Protein AF-0000000077777102 (afdb_homodimer)

Radius of gyration: 26.11 Å; Cα contacts (8 Å, |Δi|>4): 546; chains: 2; bounding box: 51×84×69 Å

Structure (mmCIF, N/CA/C/O backbone):
data_AF-0000000077777102-model_v1
#
loop_
_entity.id
_entity.type
_entity.pdbx_description
1 polymer 'Disease resistance protein RBA1-like'
#
loop_
_atom_site.group_PDB
_atom_site.id
_atom_site.type_symbol
_atom_site.label_atom_id
_atom_site.label_alt_id
_atom_site.label_comp_id
_atom_site.label_asym_id
_atom_site.label_entity_id
_atom_site.label_seq_id
_atom_site.pdbx_PDB_ins_code
_atom_site.Cartn_x
_atom_site.Cartn_y
_atom_site.Cartn_z
_atom_site.occupancy
_atom_site.B_iso_or_equiv
_atom_site.auth_seq_id
_atom_site.auth_comp_id
_atom_site.auth_asym_id
_atom_site.auth_atom_id
_atom_site.pdbx_PDB_model_num
ATOM 1 N N . MET A 1 1 ? 8.258 -19.219 21.859 1 20.92 1 MET A N 1
ATOM 2 C CA . MET A 1 1 ? 8.57 -19.781 20.547 1 20.92 1 MET A CA 1
ATOM 3 C C . MET A 1 1 ? 7.441 -20.672 20.047 1 20.92 1 MET A C 1
ATOM 5 O O . MET A 1 1 ? 7.137 -21.688 20.656 1 20.92 1 MET A O 1
ATOM 9 N N . ARG A 1 2 ? 6.344 -20.141 19.516 1 27.61 2 ARG A N 1
ATOM 10 C CA . ARG A 1 2 ? 5.23 -20.984 19.094 1 27.61 2 ARG A CA 1
ATOM 11 C C . ARG A 1 2 ? 5.73 -22.188 18.297 1 27.61 2 ARG A C 1
ATOM 13 O O . ARG A 1 2 ? 6.504 -22.031 17.359 1 27.61 2 ARG A O 1
ATOM 20 N N . VAL A 1 3 ? 5.77 -23.25 18.938 1 26.59 3 VAL A N 1
ATOM 21 C CA . VAL A 1 3 ? 6.086 -24.531 18.281 1 26.59 3 VAL A CA 1
ATOM 22 C C . VAL A 1 3 ? 5.188 -24.734 17.078 1 26.59 3 VAL A C 1
ATOM 24 O O . VAL A 1 3 ? 3.959 -24.75 17.203 1 26.59 3 VAL A O 1
ATOM 27 N N . PHE A 1 4 ? 5.453 -24.188 15.844 1 35.03 4 PHE A N 1
ATOM 28 C CA . PHE A 1 4 ? 4.727 -24.562 14.641 1 35.03 4 PHE A CA 1
ATOM 29 C C . PHE A 1 4 ? 4.543 -26.078 14.578 1 35.03 4 PHE A C 1
ATOM 31 O O . PHE A 1 4 ? 5.504 -26.828 14.727 1 35.03 4 PHE A O 1
ATOM 38 N N . SER A 1 5 ? 3.566 -26.625 15.109 1 34.25 5 SER A N 1
ATOM 39 C CA . SER A 1 5 ? 3.324 -28.031 14.836 1 34.25 5 SER A CA 1
ATOM 40 C C . SER A 1 5 ? 3.619 -28.375 13.383 1 34.25 5 SER A C 1
ATOM 42 O O . SER A 1 5 ? 3.51 -27.516 12.5 1 34.25 5 SER A O 1
ATOM 44 N N . THR A 1 6 ? 4.449 -29.312 13.008 1 39.78 6 THR A N 1
ATOM 45 C CA . THR A 1 6 ? 4.973 -29.875 11.773 1 39.78 6 THR A CA 1
ATOM 46 C C . THR A 1 6 ? 3.922 -29.828 10.672 1 39.78 6 THR A C 1
ATOM 48 O O . THR A 1 6 ? 4.262 -29.75 9.484 1 39.78 6 THR A O 1
ATOM 51 N N . THR A 1 7 ? 2.678 -30.359 10.836 1 40.97 7 THR A N 1
ATOM 52 C CA . THR A 1 7 ? 1.814 -30.719 9.719 1 40.97 7 THR A CA 1
ATOM 53 C C . THR A 1 7 ? 1.212 -29.469 9.07 1 40.97 7 THR A C 1
ATOM 55 O O . THR A 1 7 ? 0.306 -29.578 8.242 1 40.97 7 THR A O 1
ATOM 58 N N . ASP A 1 8 ? 1.089 -28.391 9.766 1 50.34 8 ASP A N 1
ATOM 59 C CA . ASP A 1 8 ? 0.258 -27.359 9.148 1 50.34 8 ASP A CA 1
ATOM 60 C C . ASP A 1 8 ? 0.904 -26.828 7.875 1 50.34 8 ASP A C 1
ATOM 62 O O . ASP A 1 8 ? 1.691 -25.875 7.926 1 50.34 8 ASP A O 1
ATOM 66 N N . VAL A 1 9 ? 1.198 -27.703 6.918 1 55 9 VAL A N 1
ATOM 67 C CA . VAL A 1 9 ? 1.796 -27.688 5.59 1 55 9 VAL A CA 1
ATOM 68 C C . VAL A 1 9 ? 1.217 -26.531 4.773 1 55 9 VAL A C 1
ATOM 70 O O . VAL A 1 9 ? 1.549 -26.375 3.6 1 55 9 VAL A O 1
ATOM 73 N N . HIS A 1 10 ? 0.077 -25.875 5.113 1 64.31 10 HIS A N 1
ATOM 74 C CA . HIS A 1 10 ? -0.448 -24.984 4.082 1 64.31 10 HIS A CA 1
ATOM 75 C C . HIS A 1 10 ? 0.272 -23.641 4.09 1 64.31 10 HIS A C 1
ATOM 77 O O . HIS A 1 10 ? -0.233 -22.672 4.652 1 64.31 10 HIS A O 1
ATOM 83 N N . GLN A 1 11 ? 1.531 -23.703 3.613 1 87.38 11 GLN A N 1
ATOM 84 C CA . GLN A 1 11 ? 2.262 -22.453 3.477 1 87.38 11 GLN A CA 1
ATOM 85 C C . GLN A 1 11 ? 1.997 -21.797 2.119 1 87.38 11 GLN A C 1
ATOM 87 O O . GLN A 1 11 ? 1.8 -22.5 1.122 1 87.38 11 GLN A O 1
ATOM 92 N N . VAL A 1 12 ? 1.728 -20.578 2.174 1 95.12 12 VAL A N 1
ATOM 93 C CA . VAL A 1 12 ? 1.541 -19.812 0.949 1 95.12 12 VAL A CA 1
ATOM 94 C C . VAL A 1 12 ? 2.875 -19.219 0.506 1 95.12 12 VAL A C 1
ATOM 96 O O . VAL A 1 12 ? 3.51 -18.469 1.259 1 95.12 12 VAL A O 1
ATOM 99 N N . PHE A 1 13 ? 3.369 -19.578 -0.688 1 94.69 13 PHE A N 1
ATOM 100 C CA . PHE A 1 13 ? 4.574 -19 -1.282 1 94.69 13 PHE A CA 1
ATOM 101 C C . PHE A 1 13 ? 4.25 -17.734 -2.059 1 94.69 13 PHE A C 1
ATOM 103 O O . PHE A 1 13 ? 3.297 -17.703 -2.84 1 94.69 13 PHE A O 1
ATOM 110 N N . PHE A 1 14 ? 5.035 -16.672 -1.854 1 95.88 14 PHE A N 1
ATOM 111 C CA . PHE A 1 14 ? 4.84 -15.406 -2.551 1 95.88 14 PHE A CA 1
ATOM 112 C C . PHE A 1 14 ? 5.812 -15.273 -3.717 1 95.88 14 PHE A C 1
ATOM 114 O O . PHE A 1 14 ? 7.031 -15.266 -3.518 1 95.88 14 PHE A O 1
ATOM 121 N N . ASN A 1 15 ? 5.352 -15.211 -4.887 1 95.69 15 ASN A N 1
ATOM 122 C CA . ASN A 1 15 ? 6.121 -14.914 -6.09 1 95.69 15 ASN A CA 1
ATOM 123 C C . ASN A 1 15 ? 5.793 -13.523 -6.633 1 95.69 15 ASN A C 1
ATOM 125 O O . ASN A 1 15 ? 4.691 -13.289 -7.133 1 95.69 15 ASN A O 1
ATOM 129 N N . TYR A 1 16 ? 6.711 -12.562 -6.516 1 97 16 TYR A N 1
ATOM 130 C CA . TYR A 1 16 ? 6.477 -11.172 -6.887 1 97 16 TYR A CA 1
ATOM 131 C C . TYR A 1 16 ? 7.793 -10.438 -7.117 1 97 16 TYR A C 1
ATOM 133 O O . TYR A 1 16 ? 8.852 -10.906 -6.688 1 97 16 TYR A O 1
ATOM 141 N N . ARG A 1 17 ? 7.684 -9.305 -7.758 1 96 17 ARG A N 1
ATOM 142 C CA . ARG A 1 17 ? 8.859 -8.461 -7.945 1 96 17 ARG A CA 1
ATOM 143 C C . ARG A 1 17 ? 9.18 -7.688 -6.672 1 96 17 ARG A C 1
ATOM 145 O O . ARG A 1 17 ? 8.633 -6.609 -6.434 1 96 17 ARG A O 1
ATOM 152 N N . GLY A 1 18 ? 10.148 -8.094 -5.902 1 94.5 18 GLY A N 1
ATOM 153 C CA . GLY A 1 18 ? 10.477 -7.531 -4.602 1 94.5 18 GLY A CA 1
ATOM 154 C C . GLY A 1 18 ? 10.898 -6.078 -4.672 1 94.5 18 GLY A C 1
ATOM 155 O O . GLY A 1 18 ? 10.523 -5.273 -3.816 1 94.5 18 GLY A O 1
ATOM 156 N N . GLU A 1 19 ? 11.656 -5.738 -5.719 1 93.38 19 GLU A N 1
ATOM 157 C CA . GLU A 1 19 ? 12.148 -4.371 -5.879 1 93.38 19 GLU A CA 1
ATOM 158 C C . GLU A 1 19 ? 10.992 -3.377 -5.945 1 93.38 19 GLU A C 1
ATOM 160 O O . GLU A 1 19 ? 11.141 -2.215 -5.566 1 93.38 19 GLU A O 1
ATOM 165 N N . GLU A 1 20 ? 9.891 -3.875 -6.324 1 95.19 20 GLU A N 1
ATOM 166 C CA . GLU A 1 20 ? 8.742 -3.002 -6.578 1 95.19 20 GLU A CA 1
ATOM 167 C C . GLU A 1 20 ? 7.734 -3.07 -5.438 1 95.19 20 GLU A C 1
ATOM 169 O O . GLU A 1 20 ? 7.242 -2.041 -4.973 1 95.19 20 GLU A O 1
ATOM 174 N N . LEU A 1 21 ? 7.465 -4.254 -4.969 1 96.56 21 LEU A N 1
ATOM 175 C CA . LEU A 1 21 ? 6.227 -4.418 -4.219 1 96.56 21 LEU A CA 1
ATOM 176 C C . LEU A 1 21 ? 6.516 -4.82 -2.775 1 96.56 21 LEU A C 1
ATOM 178 O O . LEU A 1 21 ? 5.621 -4.793 -1.927 1 96.56 21 LEU A O 1
ATOM 182 N N . ARG A 1 22 ? 7.738 -5.152 -2.408 1 95.62 22 ARG A N 1
ATOM 183 C CA . ARG A 1 22 ? 8.07 -5.758 -1.122 1 95.62 22 ARG A CA 1
ATOM 184 C C . ARG A 1 22 ? 7.609 -4.875 0.034 1 95.62 22 ARG A C 1
ATOM 186 O O . ARG A 1 22 ? 6.973 -5.359 0.972 1 95.62 22 ARG A O 1
ATOM 193 N N . TYR A 1 23 ? 7.898 -3.574 -0.062 1 95.94 23 TYR A N 1
ATOM 194 C CA . TYR A 1 23 ? 7.727 -2.703 1.095 1 95.94 23 TYR A CA 1
ATOM 195 C C . TYR A 1 23 ? 6.406 -1.945 1.016 1 95.94 23 TYR A C 1
ATOM 197 O O . TYR A 1 23 ? 6.051 -1.203 1.935 1 95.94 23 TYR A O 1
ATOM 205 N N . SER A 1 24 ? 5.68 -2.115 -0.107 1 96.5 24 SER A N 1
ATOM 206 C CA . SER A 1 24 ? 4.383 -1.47 -0.301 1 96.5 24 SER A CA 1
ATOM 207 C C . SER A 1 24 ? 3.246 -2.484 -0.248 1 96.5 24 SER A C 1
ATOM 209 O O . SER A 1 24 ? 2.895 -2.975 0.828 1 96.5 24 SER A O 1
ATOM 211 N N . PHE A 1 25 ? 2.744 -2.914 -1.343 1 97.75 25 PHE A N 1
ATOM 212 C CA . PHE A 1 25 ? 1.565 -3.768 -1.438 1 97.75 25 PHE A CA 1
ATOM 213 C C . PHE A 1 25 ? 1.77 -5.062 -0.663 1 97.75 25 PHE A C 1
ATOM 215 O O . PHE A 1 25 ? 0.908 -5.465 0.12 1 97.75 25 PHE A O 1
ATOM 222 N N . VAL A 1 26 ? 2.92 -5.719 -0.844 1 97.44 26 VAL A N 1
ATOM 223 C CA . VAL A 1 26 ? 3.172 -7.035 -0.262 1 97.44 26 VAL A CA 1
ATOM 224 C C . VAL A 1 26 ? 3.287 -6.914 1.256 1 97.44 26 VAL A C 1
ATOM 226 O O . VAL A 1 26 ? 2.855 -7.805 1.989 1 97.44 26 VAL A O 1
ATOM 229 N N . SER A 1 27 ? 3.828 -5.781 1.764 1 97.25 27 SER A N 1
ATOM 230 C CA . SER A 1 27 ? 3.906 -5.605 3.211 1 97.25 27 SER A CA 1
ATOM 231 C C . SER A 1 27 ? 2.52 -5.605 3.844 1 97.25 27 SER A C 1
ATOM 233 O O . SER A 1 27 ? 2.328 -6.145 4.934 1 97.25 27 SER A O 1
ATOM 235 N N . HIS A 1 28 ? 1.561 -4.988 3.15 1 98.25 28 HIS A N 1
ATOM 236 C CA . HIS A 1 28 ? 0.189 -4.98 3.646 1 98.25 28 HIS A CA 1
ATOM 237 C C . HIS A 1 28 ? -0.441 -6.363 3.553 1 98.25 28 HIS A C 1
ATOM 239 O O . HIS A 1 28 ? -1.218 -6.758 4.426 1 98.25 28 HIS A O 1
ATOM 245 N N . LEU A 1 29 ? -0.129 -7.07 2.486 1 98.06 29 LEU A N 1
ATOM 246 C CA . LEU A 1 29 ? -0.634 -8.43 2.318 1 98.06 29 LEU A CA 1
ATOM 247 C C . LEU A 1 29 ? -0.098 -9.344 3.41 1 98.06 29 LEU A C 1
ATOM 249 O O . LEU A 1 29 ? -0.849 -10.133 3.99 1 98.06 29 LEU A O 1
ATOM 253 N N . ILE A 1 30 ? 1.171 -9.219 3.721 1 96.62 30 ILE A N 1
ATOM 254 C CA . ILE A 1 30 ? 1.806 -10 4.781 1 96.62 30 ILE A CA 1
ATOM 255 C C . ILE A 1 30 ? 1.133 -9.688 6.117 1 96.62 30 ILE A C 1
ATOM 257 O O . ILE A 1 30 ? 0.779 -10.609 6.863 1 96.62 30 ILE A O 1
ATOM 261 N N . ASP A 1 31 ? 0.986 -8.43 6.387 1 97.19 31 ASP A N 1
ATOM 262 C CA . ASP A 1 31 ? 0.319 -8.023 7.617 1 97.19 31 ASP A CA 1
ATOM 263 C C . ASP A 1 31 ? -1.07 -8.648 7.723 1 97.19 31 ASP A C 1
ATOM 265 O O . ASP A 1 31 ? -1.47 -9.117 8.789 1 97.19 31 ASP A O 1
ATOM 269 N N . ALA A 1 32 ? -1.845 -8.641 6.605 1 97.88 32 ALA A N 1
ATOM 270 C CA . ALA A 1 32 ? -3.182 -9.227 6.578 1 97.88 32 ALA A CA 1
ATOM 271 C C . ALA A 1 32 ? -3.125 -10.734 6.82 1 97.88 32 ALA A C 1
ATOM 273 O O . ALA A 1 32 ? -3.941 -11.281 7.566 1 97.88 32 ALA A O 1
ATOM 274 N N . PHE A 1 33 ? -2.16 -11.406 6.164 1 97.31 33 PHE A N 1
ATOM 275 C CA . PHE A 1 33 ? -2.008 -12.844 6.363 1 97.31 33 PHE A CA 1
ATOM 276 C C . PHE A 1 33 ? -1.725 -13.156 7.828 1 97.31 33 PHE A C 1
ATOM 278 O O . PHE A 1 33 ? -2.322 -14.078 8.398 1 97.31 33 PHE A O 1
ATOM 285 N N . GLU A 1 34 ? -0.853 -12.359 8.461 1 96.06 34 GLU A N 1
ATOM 286 C CA . GLU A 1 34 ? -0.521 -12.555 9.867 1 96.06 34 GLU A CA 1
ATOM 287 C C . GLU A 1 34 ? -1.748 -12.367 10.75 1 96.06 34 GLU A C 1
ATOM 289 O O . GLU A 1 34 ? -2.002 -13.172 11.648 1 96.06 34 GLU A O 1
ATOM 294 N N . ARG A 1 35 ? -2.527 -11.453 10.453 1 96.06 35 ARG A N 1
ATOM 295 C CA . ARG A 1 35 ? -3.723 -11.164 11.242 1 96.06 35 ARG A CA 1
ATOM 296 C C . ARG A 1 35 ? -4.746 -12.289 11.117 1 96.06 35 ARG A C 1
ATOM 298 O O . ARG A 1 35 ? -5.547 -12.508 12.023 1 96.06 35 ARG A O 1
ATOM 305 N N . HIS A 1 36 ? -4.668 -12.953 10.008 1 96.62 36 HIS A N 1
ATOM 306 C CA . HIS A 1 36 ? -5.668 -13.984 9.758 1 96.62 36 HIS A CA 1
ATOM 307 C C . HIS A 1 36 ? -5.105 -15.375 10.023 1 96.62 36 HIS A C 1
ATOM 309 O O . HIS A 1 36 ? -5.758 -16.375 9.727 1 96.62 36 HIS A O 1
ATOM 315 N N . GLY A 1 37 ? -3.871 -15.391 10.469 1 95.19 37 GLY A N 1
ATOM 316 C CA . GLY A 1 37 ? -3.268 -16.656 10.836 1 95.19 37 GLY A CA 1
ATOM 317 C C . GLY A 1 37 ? -2.9 -17.516 9.641 1 95.19 37 GLY A C 1
ATOM 318 O O . GLY A 1 37 ? -2.914 -18.75 9.734 1 95.19 37 GLY A O 1
ATOM 319 N N . ILE A 1 38 ? -2.699 -16.938 8.5 1 95.06 38 ILE A N 1
ATOM 320 C CA . ILE A 1 38 ? -2.287 -17.656 7.305 1 95.06 38 ILE A CA 1
ATOM 321 C C . ILE A 1 38 ? -0.767 -17.797 7.281 1 95.06 38 ILE A C 1
ATOM 323 O O . ILE A 1 38 ? -0.047 -16.797 7.402 1 95.06 38 ILE A O 1
ATOM 327 N N . ASP A 1 39 ? -0.28 -18.969 7.148 1 92.56 39 ASP A N 1
ATOM 328 C CA . ASP A 1 39 ? 1.154 -19.234 7.082 1 92.56 39 ASP A CA 1
ATOM 329 C C . ASP A 1 39 ? 1.696 -18.953 5.68 1 92.56 39 ASP A C 1
ATOM 331 O O . ASP A 1 39 ? 1.091 -19.359 4.684 1 92.56 39 ASP A O 1
ATOM 335 N N . PHE A 1 40 ? 2.773 -18.281 5.652 1 92.56 40 PHE A N 1
ATOM 336 C CA . PHE A 1 40 ? 3.338 -17.922 4.352 1 92.56 40 PHE A CA 1
ATOM 337 C C . PHE A 1 40 ? 4.863 -17.953 4.398 1 92.56 40 PHE A C 1
ATOM 339 O O . PHE A 1 40 ? 5.453 -17.969 5.48 1 92.56 40 PHE A O 1
ATOM 346 N N . PHE A 1 41 ? 5.461 -18.078 3.229 1 86.62 41 PHE A N 1
ATOM 347 C CA . PHE A 1 41 ? 6.898 -17.938 3.016 1 86.62 41 PHE A CA 1
ATOM 348 C C . PHE A 1 41 ? 7.199 -16.734 2.133 1 86.62 41 PHE A C 1
ATOM 350 O O . PHE A 1 41 ? 6.629 -16.594 1.049 1 86.62 41 PHE A O 1
ATOM 357 N N . VAL A 1 42 ? 7.867 -15.758 2.754 1 82.31 42 VAL A N 1
ATOM 358 C CA . VAL A 1 42 ? 8.297 -14.602 1.974 1 82.31 42 VAL A CA 1
ATOM 359 C C . VAL A 1 42 ? 9.797 -14.391 2.146 1 82.31 42 VAL A C 1
ATOM 361 O O . VAL A 1 42 ? 10.328 -14.539 3.248 1 82.31 42 VAL A O 1
ATOM 364 N N . ASP A 1 43 ? 10.492 -14.391 1.029 1 68.31 43 ASP A N 1
ATOM 365 C CA . ASP A 1 43 ? 11.938 -14.18 1.071 1 68.31 43 ASP A CA 1
ATOM 366 C C . ASP A 1 43 ? 12.281 -12.844 1.716 1 68.31 43 ASP A C 1
ATOM 368 O O . ASP A 1 43 ? 11.805 -11.797 1.274 1 68.31 43 ASP A O 1
ATOM 372 N N . LYS A 1 44 ? 12.344 -12.773 3.02 1 56.38 44 LYS A N 1
ATOM 373 C CA . LYS A 1 44 ? 12.766 -11.531 3.656 1 56.38 44 LYS A CA 1
ATOM 374 C C . LYS A 1 44 ? 14.062 -11.016 3.039 1 56.38 44 LYS A C 1
ATOM 376 O O . LYS A 1 44 ? 14.344 -9.812 3.076 1 56.38 44 LYS A O 1
ATOM 381 N N . TYR A 1 45 ? 15.039 -11.961 2.75 1 47.72 45 TYR A N 1
ATOM 382 C CA . TYR A 1 45 ? 16.453 -11.625 2.572 1 47.72 45 TYR A CA 1
ATOM 383 C C . TYR A 1 45 ? 16.719 -11.18 1.141 1 47.72 45 TYR A C 1
ATOM 385 O O . TYR A 1 45 ? 16.469 -11.922 0.191 1 47.72 45 TYR A O 1
ATOM 393 N N . GLU A 1 46 ? 16.469 -9.922 0.806 1 48.47 46 GLU A N 1
ATOM 394 C CA . GLU A 1 46 ? 17.078 -9.344 -0.391 1 48.47 46 GLU A CA 1
ATOM 395 C C . GLU A 1 46 ? 18.453 -9.93 -0.648 1 48.47 46 GLU A C 1
ATOM 397 O O . GLU A 1 46 ? 19.203 -9.445 -1.506 1 48.47 46 GLU A O 1
ATOM 402 N N . GLN A 1 47 ? 19.094 -10.648 0.126 1 41.38 47 GLN A N 1
ATOM 403 C CA . GLN A 1 47 ? 20.453 -10.859 -0.377 1 41.38 47 GLN A CA 1
ATOM 404 C C . GLN A 1 47 ? 20.438 -11.734 -1.625 1 41.38 47 GLN A C 1
ATOM 406 O O . GLN A 1 47 ? 20.047 -12.898 -1.567 1 41.38 47 GLN A O 1
ATOM 411 N N . ARG A 1 48 ? 20.312 -11.062 -2.738 1 43.03 48 ARG A N 1
ATOM 412 C CA . ARG A 1 48 ? 20.438 -11.469 -4.137 1 43.03 48 ARG A CA 1
ATOM 413 C C . ARG A 1 48 ? 21.391 -12.648 -4.285 1 43.03 48 ARG A C 1
ATOM 415 O O . ARG A 1 48 ? 21.516 -13.219 -5.371 1 43.03 48 ARG A O 1
ATOM 422 N N . GLY A 1 49 ? 22 -13.102 -3.145 1 41.09 49 GLY A N 1
ATOM 423 C CA . GLY A 1 49 ? 23 -14.133 -3.326 1 41.09 49 GLY A CA 1
ATOM 424 C C . GLY A 1 49 ? 22.656 -15.43 -2.621 1 41.09 49 GLY A C 1
ATOM 425 O O . GLY A 1 49 ? 23.531 -16.266 -2.395 1 41.09 49 GLY A O 1
ATOM 426 N N . LYS A 1 50 ? 21.672 -15.406 -1.797 1 46.47 50 LYS A N 1
ATOM 427 C CA . LYS A 1 50 ? 21.594 -16.734 -1.179 1 46.47 50 LYS A CA 1
ATOM 428 C C . LYS A 1 50 ? 21.219 -17.797 -2.203 1 46.47 50 LYS A C 1
ATOM 430 O O . LYS A 1 50 ? 20.578 -17.5 -3.215 1 46.47 50 LYS A O 1
ATOM 435 N N . ASP A 1 51 ? 21.625 -19.094 -2.121 1 46.5 51 ASP A N 1
ATOM 436 C CA . ASP A 1 51 ? 21.609 -20.266 -2.992 1 46.5 51 ASP A CA 1
ATOM 437 C C . ASP A 1 51 ? 20.203 -20.562 -3.479 1 46.5 51 ASP A C 1
ATOM 439 O O . ASP A 1 51 ? 19.266 -20.625 -2.682 1 46.5 51 ASP A O 1
ATOM 443 N N . LEU A 1 52 ? 19.906 -20.266 -4.797 1 51 52 LEU A N 1
ATOM 444 C CA . LEU A 1 52 ? 18.766 -20.672 -5.613 1 51 52 LEU A CA 1
ATOM 445 C C . LEU A 1 52 ? 18.109 -21.938 -5.059 1 51 52 LEU A C 1
ATOM 447 O O . LEU A 1 52 ? 16.891 -22.078 -5.102 1 51 52 LEU A O 1
ATOM 451 N N . LYS A 1 53 ? 18.984 -22.812 -4.52 1 54.66 53 LYS A N 1
ATOM 452 C CA . LYS A 1 53 ? 18.531 -24.125 -4.094 1 54.66 53 LYS A CA 1
ATOM 453 C C . LYS A 1 53 ? 17.516 -24.016 -2.953 1 54.66 53 LYS A C 1
ATOM 455 O O . LYS A 1 53 ? 16.547 -24.766 -2.904 1 54.66 53 LYS A O 1
ATOM 460 N N . ASP A 1 54 ? 17.609 -22.875 -2.299 1 64.25 54 ASP A N 1
ATOM 461 C CA . ASP A 1 54 ? 16.766 -22.781 -1.106 1 64.25 54 ASP A CA 1
ATOM 462 C C . ASP A 1 54 ? 15.391 -22.219 -1.449 1 64.25 54 ASP A C 1
ATOM 464 O O . ASP A 1 54 ? 14.375 -22.719 -0.943 1 64.25 54 ASP A O 1
ATOM 468 N N . LEU A 1 55 ? 15.32 -21.438 -2.557 1 65.12 55 LEU A N 1
ATOM 469 C CA . LEU A 1 55 ? 14.023 -20.859 -2.893 1 65.12 55 LEU A CA 1
ATOM 470 C C . LEU A 1 55 ? 13.133 -21.891 -3.578 1 65.12 55 LEU A C 1
ATOM 472 O O . LEU A 1 55 ? 11.938 -21.984 -3.275 1 65.12 55 LEU A O 1
ATOM 476 N N . PHE A 1 56 ? 13.789 -22.766 -4.379 1 77.69 56 PHE A N 1
ATOM 477 C CA . PHE A 1 56 ? 13.016 -23.797 -5.074 1 77.69 56 PHE A CA 1
ATOM 478 C C . PHE A 1 56 ? 12.516 -24.859 -4.098 1 77.69 56 PHE A C 1
ATOM 480 O O . PHE A 1 56 ? 11.414 -25.391 -4.262 1 77.69 56 PHE A O 1
ATOM 487 N N . ALA A 1 57 ? 13.281 -24.906 -3.072 1 80.38 57 ALA A N 1
ATOM 488 C CA . ALA A 1 57 ? 12.836 -25.844 -2.035 1 80.38 57 ALA A CA 1
ATOM 489 C C . ALA A 1 57 ? 11.602 -25.312 -1.313 1 80.38 57 ALA A C 1
ATOM 491 O O . ALA A 1 57 ? 10.703 -26.078 -0.968 1 80.38 57 ALA A O 1
ATOM 492 N N . ARG A 1 58 ? 11.547 -24.016 -1.244 1 83.38 58 ARG A N 1
ATOM 493 C CA . ARG A 1 58 ? 10.414 -23.422 -0.543 1 83.38 58 ARG A CA 1
ATOM 494 C C . ARG A 1 58 ? 9.141 -23.516 -1.372 1 83.38 58 ARG A C 1
ATOM 496 O O . ARG A 1 58 ? 8.055 -23.719 -0.826 1 83.38 58 ARG A O 1
ATOM 503 N N . ILE A 1 59 ? 9.305 -23.422 -2.646 1 90.12 59 ILE A N 1
ATOM 504 C CA . ILE A 1 59 ? 8.148 -23.594 -3.521 1 90.12 59 ILE A CA 1
ATOM 505 C C . ILE A 1 59 ? 7.629 -25.031 -3.402 1 90.12 59 ILE A C 1
ATOM 507 O O . ILE A 1 59 ? 6.418 -25.25 -3.297 1 90.12 59 ILE A O 1
ATOM 511 N N . GLU A 1 60 ? 8.586 -25.922 -3.248 1 88.81 60 GLU A N 1
ATOM 512 C CA . GLU A 1 60 ? 8.227 -27.344 -3.184 1 88.81 60 GLU A CA 1
ATOM 513 C C . GLU A 1 60 ? 7.551 -27.672 -1.861 1 88.81 60 GLU A C 1
ATOM 515 O O . GLU A 1 60 ? 6.762 -28.625 -1.788 1 88.81 60 GLU A O 1
ATOM 520 N N . GLU A 1 61 ? 7.789 -26.859 -0.934 1 85.94 61 GLU A N 1
ATOM 521 C CA . GLU A 1 61 ? 7.242 -27.109 0.396 1 85.94 61 GLU A CA 1
ATOM 522 C C . GLU A 1 61 ? 5.891 -26.422 0.573 1 85.94 61 GLU A C 1
ATOM 524 O O . GLU A 1 61 ? 5.211 -26.625 1.579 1 85.94 61 GLU A O 1
ATOM 529 N N . SER A 1 62 ? 5.469 -25.688 -0.395 1 91.25 62 SER A N 1
ATOM 530 C CA . SER A 1 62 ? 4.223 -24.938 -0.304 1 91.25 62 SER A CA 1
ATOM 531 C C . SER A 1 62 ? 3.082 -25.656 -1.007 1 91.25 62 SER A C 1
ATOM 533 O O . SER A 1 62 ? 3.312 -26.422 -1.945 1 91.25 62 SER A O 1
ATOM 535 N N . LYS A 1 63 ? 1.871 -25.438 -0.528 1 92.38 63 LYS A N 1
ATOM 536 C CA . LYS A 1 63 ? 0.692 -26 -1.183 1 92.38 63 LYS A CA 1
ATOM 537 C C . LYS A 1 63 ? 0.005 -24.953 -2.062 1 92.38 63 LYS A C 1
ATOM 539 O O . LYS A 1 63 ? -0.729 -25.312 -2.988 1 92.38 63 LYS A O 1
ATOM 544 N N . ILE A 1 64 ? 0.202 -23.734 -1.727 1 95.5 64 ILE A N 1
ATOM 545 C CA . ILE A 1 64 ? -0.376 -22.625 -2.465 1 95.5 64 ILE A CA 1
ATOM 546 C C . ILE A 1 64 ? 0.721 -21.625 -2.836 1 95.5 64 ILE A C 1
ATOM 548 O O . ILE A 1 64 ? 1.649 -21.391 -2.059 1 95.5 64 ILE A O 1
ATOM 552 N N . ALA A 1 65 ? 0.64 -21.062 -3.982 1 96 65 ALA A N 1
ATOM 553 C CA . ALA A 1 65 ? 1.524 -19.969 -4.371 1 96 65 ALA A CA 1
ATOM 554 C C . ALA A 1 65 ? 0.729 -18.812 -4.945 1 96 65 ALA A C 1
ATOM 556 O O . ALA A 1 65 ? -0.184 -19 -5.75 1 96 65 ALA A O 1
ATOM 557 N N . LEU A 1 66 ? 1 -17.641 -4.473 1 97.62 66 LEU A N 1
ATOM 558 C CA . LEU A 1 66 ? 0.483 -16.422 -5.082 1 97.62 66 LEU A CA 1
ATOM 559 C C . LEU A 1 66 ? 1.443 -15.898 -6.145 1 97.62 66 LEU A C 1
ATOM 561 O O . LEU A 1 66 ? 2.578 -15.523 -5.832 1 97.62 66 LEU A O 1
ATOM 565 N N . ALA A 1 67 ? 1.05 -15.914 -7.363 1 98.06 67 ALA A N 1
ATOM 566 C CA . ALA A 1 67 ? 1.776 -15.211 -8.414 1 98.06 67 ALA A CA 1
ATOM 567 C C . ALA A 1 67 ? 1.279 -13.773 -8.547 1 98.06 67 ALA A C 1
ATOM 569 O O . ALA A 1 67 ? 0.243 -13.523 -9.172 1 98.06 67 ALA A O 1
ATOM 570 N N . ILE A 1 68 ? 1.964 -12.867 -7.965 1 98.38 68 ILE A N 1
ATOM 571 C CA . ILE A 1 68 ? 1.569 -11.461 -7.988 1 98.38 68 ILE A CA 1
ATOM 572 C C . ILE A 1 68 ? 2.23 -10.758 -9.172 1 98.38 68 ILE A C 1
ATOM 574 O O . ILE A 1 68 ? 3.383 -10.328 -9.086 1 98.38 68 ILE A O 1
ATOM 578 N N . LEU A 1 69 ? 1.463 -10.594 -10.219 1 98.5 69 LEU A N 1
ATOM 579 C CA . LEU A 1 69 ? 1.962 -10.094 -11.492 1 98.5 69 LEU A CA 1
ATOM 580 C C . LEU A 1 69 ? 1.727 -8.586 -11.617 1 98.5 69 LEU A C 1
ATOM 582 O O . LEU A 1 69 ? 0.58 -8.133 -11.625 1 98.5 69 LEU A O 1
ATOM 586 N N . SER A 1 70 ? 2.754 -7.82 -11.594 1 98.12 70 SER A N 1
ATOM 587 C CA . SER A 1 70 ? 2.738 -6.391 -11.875 1 98.12 70 SER A CA 1
ATOM 588 C C . SER A 1 70 ? 3.379 -6.082 -13.227 1 98.12 70 SER A C 1
ATOM 590 O O . SER A 1 70 ? 3.861 -6.988 -13.906 1 98.12 70 SER A O 1
ATOM 592 N N . VAL A 1 71 ? 3.414 -4.887 -13.578 1 97.5 71 VAL A N 1
ATOM 593 C CA . VAL A 1 71 ? 3.98 -4.453 -14.852 1 97.5 71 VAL A CA 1
ATOM 594 C C . VAL A 1 71 ? 5.473 -4.773 -14.891 1 97.5 71 VAL A C 1
ATOM 596 O O . VAL A 1 71 ? 6.008 -5.141 -15.938 1 97.5 71 VAL A O 1
ATOM 599 N N . ARG A 1 72 ? 6.176 -4.703 -13.773 1 98 72 ARG A N 1
ATOM 600 C CA . ARG A 1 72 ? 7.625 -4.879 -13.734 1 98 72 ARG A CA 1
ATOM 601 C C . ARG A 1 72 ? 7.988 -6.316 -13.375 1 98 72 ARG A C 1
ATOM 603 O O . ARG A 1 72 ? 9.172 -6.641 -13.219 1 98 72 ARG A O 1
ATOM 610 N N . TYR A 1 73 ? 7.004 -7.199 -13.195 1 98.06 73 TYR A N 1
ATOM 611 C CA . TYR A 1 73 ? 7.223 -8.594 -12.82 1 98.06 73 TYR A CA 1
ATOM 612 C C . TYR A 1 73 ? 8.195 -9.273 -13.773 1 98.06 73 TYR A C 1
ATOM 614 O O . TYR A 1 73 ? 9.141 -9.93 -13.336 1 98.06 73 TYR A O 1
ATOM 622 N N . ALA A 1 74 ? 8.039 -9.016 -15.078 1 97.75 74 ALA A N 1
ATOM 623 C CA . ALA A 1 74 ? 8.758 -9.758 -16.109 1 97.75 74 ALA A CA 1
ATOM 624 C C . ALA A 1 74 ? 10.156 -9.188 -16.328 1 97.75 74 ALA A C 1
ATOM 626 O O . ALA A 1 74 ? 10.93 -9.703 -17.125 1 97.75 74 ALA A O 1
ATOM 627 N N . GLU A 1 75 ? 10.516 -8.125 -15.57 1 97.38 75 GLU A N 1
ATOM 628 C CA . GLU A 1 75 ? 11.891 -7.633 -15.586 1 97.38 75 GLU A CA 1
ATOM 629 C C . GLU A 1 75 ? 12.836 -8.602 -14.867 1 97.38 75 GLU A C 1
ATOM 631 O O . GLU A 1 75 ? 14.055 -8.523 -15.023 1 97.38 75 GLU A O 1
ATOM 636 N N . SER A 1 76 ? 12.305 -9.461 -14.062 1 96.31 76 SER A N 1
ATOM 637 C CA . SER A 1 76 ? 13.094 -10.305 -13.164 1 96.31 76 SER A CA 1
ATOM 638 C C . SER A 1 76 ? 13.172 -11.734 -13.672 1 96.31 76 SER A C 1
ATOM 640 O O . SER A 1 76 ? 12.18 -12.477 -13.617 1 96.31 76 SER A O 1
ATOM 642 N N . SER A 1 77 ? 14.336 -12.141 -14.078 1 95.25 77 SER A N 1
ATOM 643 C CA . SER A 1 77 ? 14.516 -13.531 -14.492 1 95.25 77 SER A CA 1
ATOM 644 C C . SER A 1 77 ? 14.242 -14.492 -13.344 1 95.25 77 SER A C 1
ATOM 646 O O . SER A 1 77 ? 13.75 -15.602 -13.562 1 95.25 77 SER A O 1
ATOM 648 N N . TRP A 1 78 ? 14.477 -14.047 -12.133 1 92 78 TRP A N 1
ATOM 649 C CA . TRP A 1 78 ? 14.242 -14.859 -10.945 1 92 78 TRP A CA 1
ATOM 650 C C . TRP A 1 78 ? 12.75 -15.141 -10.766 1 92 78 TRP A C 1
ATOM 652 O O . TRP A 1 78 ? 12.352 -16.281 -10.547 1 92 78 TRP A O 1
ATOM 662 N N . CYS A 1 79 ? 11.938 -14.094 -10.852 1 94.94 79 CYS A N 1
ATOM 663 C CA . CYS A 1 79 ? 10.492 -14.258 -10.75 1 94.94 79 CYS A CA 1
ATOM 664 C C . CYS A 1 79 ? 9.977 -15.203 -11.82 1 94.94 79 CYS A C 1
ATOM 666 O O . CYS A 1 79 ? 9.148 -16.078 -11.547 1 94.94 79 CYS A O 1
ATOM 668 N N . MET A 1 80 ? 10.523 -15.062 -12.977 1 96.81 80 MET A N 1
ATOM 669 C CA . MET A 1 80 ? 10.102 -15.875 -14.109 1 96.81 80 MET A CA 1
ATOM 670 C C . MET A 1 80 ? 10.469 -17.344 -13.898 1 96.81 80 MET A C 1
ATOM 672 O O . MET A 1 80 ? 9.656 -18.234 -14.164 1 96.81 80 MET A O 1
ATOM 676 N N . ASP A 1 81 ? 11.664 -17.562 -13.422 1 94.88 81 ASP A N 1
ATOM 677 C CA . ASP A 1 81 ? 12.102 -18.938 -13.18 1 94.88 81 ASP A CA 1
ATOM 678 C C . ASP A 1 81 ? 11.266 -19.594 -12.086 1 94.88 81 ASP A C 1
ATOM 680 O O . ASP A 1 81 ? 10.945 -20.781 -12.164 1 94.88 81 ASP A O 1
ATOM 684 N N . GLU A 1 82 ? 10.945 -18.812 -11.07 1 95 82 GLU A N 1
ATOM 685 C CA . GLU A 1 82 ? 10.062 -19.312 -10.016 1 95 82 GLU A CA 1
ATOM 686 C C . GLU A 1 82 ? 8.695 -19.688 -10.578 1 95 82 GLU A C 1
ATOM 688 O O . GLU A 1 82 ? 8.117 -20.703 -10.188 1 95 82 GLU A O 1
ATOM 693 N N . LEU A 1 83 ? 8.242 -18.875 -11.469 1 97.12 83 LEU A N 1
ATOM 694 C CA . LEU A 1 83 ? 6.938 -19.141 -12.078 1 97.12 83 LEU A CA 1
ATOM 695 C C . LEU A 1 83 ? 6.953 -20.438 -12.859 1 97.12 83 LEU A C 1
ATOM 697 O O . LEU A 1 83 ? 5.992 -21.219 -12.812 1 97.12 83 LEU A O 1
ATOM 701 N N . VAL A 1 84 ? 8.031 -20.672 -13.539 1 97.25 84 VAL A N 1
ATOM 702 C CA . VAL A 1 84 ? 8.172 -21.922 -14.289 1 97.25 84 VAL A CA 1
ATOM 703 C C . VAL A 1 84 ? 8.133 -23.109 -13.336 1 97.25 84 VAL A C 1
ATOM 705 O O . VAL A 1 84 ? 7.453 -24.109 -13.609 1 97.25 84 VAL A O 1
ATOM 708 N N . LYS A 1 85 ? 8.852 -22.969 -12.281 1 95.88 85 LYS A N 1
ATOM 709 C CA . LYS A 1 85 ? 8.844 -24.031 -11.281 1 95.88 85 LYS A CA 1
ATOM 710 C C . LYS A 1 85 ? 7.445 -24.234 -10.703 1 95.88 85 LYS A C 1
ATOM 712 O O . LYS A 1 85 ? 6.996 -25.375 -10.531 1 95.88 85 LYS A O 1
ATOM 717 N N . MET A 1 86 ? 6.773 -23.156 -10.398 1 96.62 86 MET A N 1
ATOM 718 C CA . MET A 1 86 ? 5.41 -23.219 -9.883 1 96.62 86 MET A CA 1
ATOM 719 C C . MET A 1 86 ? 4.488 -23.938 -10.867 1 96.62 86 MET A C 1
ATOM 721 O O . MET A 1 86 ? 3.668 -24.766 -10.469 1 96.62 86 MET A O 1
ATOM 725 N N . LYS A 1 87 ? 4.621 -23.609 -12.117 1 96.75 87 LYS A N 1
ATOM 726 C CA . LYS A 1 87 ? 3.805 -24.25 -13.141 1 96.75 87 LYS A CA 1
ATOM 727 C C . LYS A 1 87 ? 4.043 -25.766 -13.172 1 96.75 87 LYS A C 1
ATOM 729 O O . LYS A 1 87 ? 3.096 -26.547 -13.281 1 96.75 87 LYS A O 1
ATOM 734 N N . LYS A 1 88 ? 5.301 -26.125 -13.125 1 96 88 LYS A N 1
ATOM 735 C CA . LYS A 1 88 ? 5.641 -27.547 -13.148 1 96 88 LYS A CA 1
ATOM 736 C C . LYS A 1 88 ? 4.992 -28.281 -11.984 1 96 88 LYS A C 1
ATOM 738 O O . LYS A 1 88 ? 4.426 -29.359 -12.172 1 96 88 LYS A O 1
ATOM 743 N N . LEU A 1 89 ? 5.012 -27.719 -10.883 1 95.12 89 LEU A N 1
ATOM 744 C CA . LEU A 1 89 ? 4.418 -28.344 -9.703 1 95.12 89 LEU A CA 1
ATOM 745 C C . LEU A 1 89 ? 2.898 -28.359 -9.805 1 95.12 89 LEU A C 1
ATOM 747 O O . LEU A 1 89 ? 2.258 -29.328 -9.375 1 95.12 89 LEU A O 1
ATOM 751 N N . ALA A 1 90 ? 2.365 -27.281 -10.328 1 94.81 90 ALA A N 1
ATOM 752 C CA . ALA A 1 90 ? 0.919 -27.234 -10.531 1 94.81 90 ALA A CA 1
ATOM 753 C C . ALA A 1 90 ? 0.469 -28.328 -11.492 1 94.81 90 ALA A C 1
ATOM 755 O O . ALA A 1 90 ? -0.561 -28.984 -11.273 1 94.81 90 ALA A O 1
ATOM 756 N N . ASP A 1 91 ? 1.252 -28.531 -12.508 1 94.56 91 ASP A N 1
ATOM 757 C CA . ASP A 1 91 ? 0.948 -29.578 -13.484 1 94.56 91 ASP A CA 1
ATOM 758 C C . ASP A 1 91 ? 0.919 -30.953 -12.82 1 94.56 91 ASP A C 1
ATOM 760 O O . ASP A 1 91 ? 0.19 -31.844 -13.266 1 94.56 91 ASP A O 1
ATOM 764 N N . GLN A 1 92 ? 1.665 -31.078 -11.789 1 93.94 92 GLN A N 1
ATOM 765 C CA . GLN A 1 92 ? 1.744 -32.344 -11.055 1 93.94 92 GLN A CA 1
ATOM 766 C C . GLN A 1 92 ? 0.73 -32.375 -9.914 1 93.94 92 GLN A C 1
ATOM 768 O O . GLN A 1 92 ? 0.75 -33.281 -9.094 1 93.94 92 GLN A O 1
ATOM 773 N N . ARG A 1 93 ? -0.103 -31.328 -9.797 1 91.38 93 ARG A N 1
ATOM 774 C CA . ARG A 1 93 ? -1.137 -31.219 -8.773 1 91.38 93 ARG A CA 1
ATOM 775 C C . ARG A 1 93 ? -0.523 -31.125 -7.379 1 91.38 93 ARG A C 1
ATOM 777 O O . ARG A 1 93 ? -1.105 -31.609 -6.406 1 91.38 93 ARG A O 1
ATOM 784 N N . LYS A 1 94 ? 0.658 -30.547 -7.355 1 92.25 94 LYS A N 1
ATOM 785 C CA . LYS A 1 94 ? 1.36 -30.438 -6.078 1 92.25 94 LYS A CA 1
ATOM 786 C C . LYS A 1 94 ? 1.273 -29 -5.535 1 92.25 94 LYS A C 1
ATOM 788 O O . LYS A 1 94 ? 1.611 -28.766 -4.375 1 92.25 94 LYS A O 1
ATOM 793 N N . LEU A 1 95 ? 0.842 -28.141 -6.352 1 93.88 95 LEU A N 1
ATOM 794 C CA . LEU A 1 95 ? 0.79 -26.734 -5.98 1 93.88 95 LEU A CA 1
ATOM 795 C C . LEU A 1 95 ? -0.406 -26.047 -6.629 1 93.88 95 LEU A C 1
ATOM 797 O O . LEU A 1 95 ? -0.688 -26.266 -7.812 1 93.88 95 LEU A O 1
ATOM 801 N N . GLN A 1 96 ? -1.124 -25.328 -5.82 1 95.12 96 GLN A N 1
ATOM 802 C CA . GLN A 1 96 ? -2.18 -24.469 -6.355 1 95.12 96 GLN A CA 1
ATOM 803 C C . GLN A 1 96 ? -1.692 -23.031 -6.52 1 95.12 96 GLN A C 1
ATOM 805 O O . GLN A 1 96 ? -1.262 -22.406 -5.551 1 95.12 96 GLN A O 1
ATOM 810 N N . ILE A 1 97 ? -1.797 -22.547 -7.762 1 97.25 97 ILE A N 1
ATOM 811 C CA . ILE A 1 97 ? -1.352 -21.188 -8.031 1 97.25 97 ILE A CA 1
ATOM 812 C C . ILE A 1 97 ? -2.553 -20.25 -8.062 1 97.25 97 ILE A C 1
ATOM 814 O O . ILE A 1 97 ? -3.559 -20.531 -8.719 1 97.25 97 ILE A O 1
ATOM 818 N N . ILE A 1 98 ? -2.521 -19.188 -7.332 1 97.62 98 ILE A N 1
ATOM 819 C CA . ILE A 1 98 ? -3.498 -18.109 -7.395 1 97.62 98 ILE A CA 1
ATOM 820 C C . ILE A 1 98 ? -2.875 -16.891 -8.07 1 97.62 98 ILE A C 1
ATOM 822 O O . ILE A 1 98 ? -2.047 -16.203 -7.473 1 97.62 98 ILE A O 1
ATOM 826 N N . PRO A 1 99 ? -3.229 -16.625 -9.25 1 98.44 99 PRO A N 1
ATOM 827 C CA . PRO A 1 99 ? -2.713 -15.422 -9.922 1 98.44 99 PRO A CA 1
ATOM 828 C C . PRO A 1 99 ? -3.32 -14.133 -9.375 1 98.44 99 PRO A C 1
ATOM 830 O O . PRO A 1 99 ? -4.535 -14.062 -9.164 1 98.44 99 PRO A O 1
ATOM 833 N N . ILE A 1 100 ? -2.523 -13.219 -9.078 1 98.62 100 ILE A N 1
ATOM 834 C CA . ILE A 1 100 ? -2.91 -11.867 -8.672 1 98.62 100 ILE A CA 1
ATOM 835 C C . ILE A 1 100 ? -2.42 -10.859 -9.703 1 98.62 100 ILE A C 1
ATOM 837 O O . ILE A 1 100 ? -1.214 -10.656 -9.859 1 98.62 100 ILE A O 1
ATOM 841 N N . PHE A 1 101 ? -3.342 -10.227 -10.422 1 98.31 101 PHE A N 1
ATOM 842 C CA . PHE A 1 101 ? -2.982 -9.203 -11.398 1 98.31 101 PHE A CA 1
ATOM 843 C C . PHE A 1 101 ? -3.002 -7.816 -10.766 1 98.31 101 PHE A C 1
ATOM 845 O O . PHE A 1 101 ? -4.066 -7.207 -10.625 1 98.31 101 PHE A O 1
ATOM 852 N N . TYR A 1 102 ? -1.864 -7.332 -10.383 1 98.06 102 TYR A N 1
ATOM 853 C CA . TYR A 1 102 ? -1.685 -6.055 -9.695 1 98.06 102 TYR A CA 1
ATOM 854 C C . TYR A 1 102 ? -1.456 -4.93 -10.695 1 98.06 102 TYR A C 1
ATOM 856 O O . TYR A 1 102 ? -0.316 -4.652 -11.078 1 98.06 102 TYR A O 1
ATOM 864 N N . LYS A 1 103 ? -2.498 -4.207 -11.117 1 96.56 103 LYS A N 1
ATOM 865 C CA . LYS A 1 103 ? -2.482 -3.068 -12.031 1 96.56 103 LYS A CA 1
ATOM 866 C C . LYS A 1 103 ? -1.893 -3.455 -13.383 1 96.56 103 LYS A C 1
ATOM 868 O O . LYS A 1 103 ? -1.109 -2.703 -13.969 1 96.56 103 LYS A O 1
ATOM 873 N N . VAL A 1 104 ? -2.133 -4.688 -13.82 1 96.75 104 VAL A N 1
ATOM 874 C CA . VAL A 1 104 ? -1.747 -5.203 -15.133 1 96.75 104 VAL A CA 1
ATOM 875 C C . VAL A 1 104 ? -2.881 -6.047 -15.703 1 96.75 104 VAL A C 1
ATOM 877 O O . VAL A 1 104 ? -3.625 -6.691 -14.961 1 96.75 104 VAL A O 1
ATOM 880 N N . SER A 1 105 ? -2.971 -6.047 -16.953 1 94.88 105 SER A N 1
ATOM 881 C CA . SER A 1 105 ? -4.004 -6.836 -17.609 1 94.88 105 SER A CA 1
ATOM 882 C C . SER A 1 105 ? -3.58 -8.289 -17.766 1 94.88 105 SER A C 1
ATOM 884 O O . SER A 1 105 ? -2.453 -8.578 -18.172 1 94.88 105 SER A O 1
ATOM 886 N N . ALA A 1 106 ? -4.574 -9.195 -17.453 1 96.44 106 ALA A N 1
ATOM 887 C CA . ALA A 1 106 ? -4.32 -10.617 -17.672 1 96.44 106 ALA A CA 1
ATOM 888 C C . ALA A 1 106 ? -3.973 -10.883 -19.141 1 96.44 106 ALA A C 1
ATOM 890 O O . ALA A 1 106 ? -3.129 -11.734 -19.438 1 96.44 106 ALA A O 1
ATOM 891 N N . ARG A 1 107 ? -4.559 -10.133 -20.016 1 96.62 107 ARG A N 1
ATOM 892 C CA . ARG A 1 107 ? -4.316 -10.289 -21.453 1 96.62 107 ARG A CA 1
ATOM 893 C C . ARG A 1 107 ? -2.879 -9.922 -21.797 1 96.62 107 ARG A C 1
ATOM 895 O O . ARG A 1 107 ? -2.221 -10.641 -22.562 1 96.62 107 ARG A O 1
ATOM 902 N N . ASP A 1 108 ? -2.441 -8.781 -21.25 1 97.81 108 ASP A N 1
ATOM 903 C CA . ASP A 1 108 ? -1.069 -8.359 -21.516 1 97.81 108 ASP A CA 1
ATOM 904 C C . ASP A 1 108 ? -0.068 -9.383 -21 1 97.81 108 ASP A C 1
ATOM 906 O O . ASP A 1 108 ? 0.967 -9.625 -21.625 1 97.81 108 ASP A O 1
ATOM 910 N N . VAL A 1 109 ? -0.361 -9.969 -19.828 1 98.31 109 VAL A N 1
ATOM 911 C CA . VAL A 1 109 ? 0.512 -10.992 -19.25 1 98.31 109 VAL A CA 1
ATOM 912 C C . VAL A 1 109 ? 0.52 -12.219 -20.156 1 98.31 109 VAL A C 1
ATOM 914 O O . VAL A 1 109 ? 1.584 -12.742 -20.5 1 98.31 109 VAL A O 1
ATOM 917 N N . ARG A 1 110 ? -0.596 -12.641 -20.641 1 97.88 110 ARG A N 1
ATOM 918 C CA . ARG A 1 110 ? -0.754 -13.844 -21.438 1 97.88 110 ARG A CA 1
ATOM 919 C C . ARG A 1 110 ? -0.015 -13.711 -22.766 1 97.88 110 ARG A C 1
ATOM 921 O O . ARG A 1 110 ? 0.683 -14.641 -23.188 1 97.88 110 ARG A O 1
ATOM 928 N N . LYS A 1 111 ? -0.148 -12.531 -23.359 1 98 111 LYS A N 1
ATOM 929 C CA . LYS A 1 111 ? 0.353 -12.352 -24.719 1 98 111 LYS A CA 1
ATOM 930 C C . LYS A 1 111 ? 1.682 -11.602 -24.719 1 98 111 LYS A C 1
ATOM 932 O O . LYS A 1 111 ? 2.287 -11.398 -25.781 1 98 111 LYS A O 1
ATOM 937 N N . GLN A 1 112 ? 2.107 -11.203 -23.484 1 98.19 112 GLN A N 1
ATOM 938 C CA . GLN A 1 112 ? 3.32 -10.406 -23.328 1 98.19 112 GLN A CA 1
ATOM 939 C C . GLN A 1 112 ? 3.273 -9.156 -24.203 1 98.19 112 GLN A C 1
ATOM 941 O O . GLN A 1 112 ? 4.199 -8.898 -24.984 1 98.19 112 GLN A O 1
ATOM 946 N N . THR A 1 113 ? 2.234 -8.375 -24.047 1 98.25 113 THR A N 1
ATOM 947 C CA . THR A 1 113 ? 2.041 -7.105 -24.75 1 98.25 113 THR A CA 1
ATOM 948 C C . THR A 1 113 ? 1.958 -5.949 -23.75 1 98.25 113 THR A C 1
ATOM 950 O O . THR A 1 113 ? 2.115 -6.148 -22.547 1 98.25 113 THR A O 1
ATOM 953 N N . GLY A 1 114 ? 1.835 -4.742 -24.312 1 98 114 GLY A N 1
ATOM 954 C CA . GLY A 1 114 ? 1.807 -3.568 -23.453 1 98 114 GLY A CA 1
ATOM 955 C C . GLY A 1 114 ? 3.117 -3.33 -22.719 1 98 114 GLY A C 1
ATOM 956 O O . GLY A 1 114 ? 4.168 -3.801 -23.156 1 98 114 GLY A O 1
ATOM 957 N N . GLU A 1 115 ? 3.021 -2.596 -21.672 1 98.06 115 GLU A N 1
ATOM 958 C CA . GLU A 1 115 ? 4.223 -2.314 -20.891 1 98.06 115 GLU A CA 1
ATOM 959 C C . GLU A 1 115 ? 4.809 -3.592 -20.297 1 98.06 115 GLU A C 1
ATOM 961 O O . GLU A 1 115 ? 6.027 -3.74 -20.203 1 98.06 115 GLU A O 1
ATOM 966 N N . PHE A 1 116 ? 3.912 -4.52 -19.891 1 98.38 116 PHE A N 1
ATOM 967 C CA . PHE A 1 116 ? 4.375 -5.82 -19.422 1 98.38 116 PHE A CA 1
ATOM 968 C C . PHE A 1 116 ? 5.215 -6.516 -20.484 1 98.38 116 PHE A C 1
ATOM 970 O O . PHE A 1 116 ? 6.301 -7.023 -20.188 1 98.38 116 PHE A O 1
ATOM 977 N N . GLY A 1 117 ? 4.707 -6.535 -21.672 1 98.5 117 GLY A N 1
ATOM 978 C CA . GLY A 1 117 ? 5.41 -7.16 -22.781 1 98.5 117 GLY A CA 1
ATOM 979 C C . GLY A 1 117 ? 6.746 -6.508 -23.078 1 98.5 117 GLY A C 1
ATOM 980 O O . GLY A 1 117 ? 7.73 -7.191 -23.375 1 98.5 117 GLY A O 1
ATOM 981 N N . GLU A 1 118 ? 6.762 -5.152 -23.031 1 98.62 118 GLU A N 1
ATOM 982 C CA . GLU A 1 118 ? 8.016 -4.441 -23.25 1 98.62 118 GLU A CA 1
ATOM 983 C C . GLU A 1 118 ? 9.086 -4.895 -22.266 1 98.62 118 GLU A C 1
ATOM 985 O O . GLU A 1 118 ? 10.234 -5.129 -22.641 1 98.62 118 GLU A O 1
ATOM 990 N N . ASN A 1 119 ? 8.719 -5.031 -21.016 1 98.5 119 ASN A N 1
ATOM 991 C CA . ASN A 1 119 ? 9.641 -5.516 -20 1 98.5 119 ASN A CA 1
ATOM 992 C C . ASN A 1 119 ? 10.062 -6.957 -20.266 1 98.5 119 ASN A C 1
ATOM 994 O O . ASN A 1 119 ? 11.242 -7.289 -20.156 1 98.5 119 ASN A O 1
ATOM 998 N N . PHE A 1 120 ? 9.133 -7.793 -20.641 1 98.62 120 PHE A N 1
ATOM 999 C CA . PHE A 1 120 ? 9.398 -9.195 -20.922 1 98.62 120 PHE A CA 1
ATOM 1000 C C . PHE A 1 120 ? 10.391 -9.336 -22.062 1 98.62 120 PHE A C 1
ATO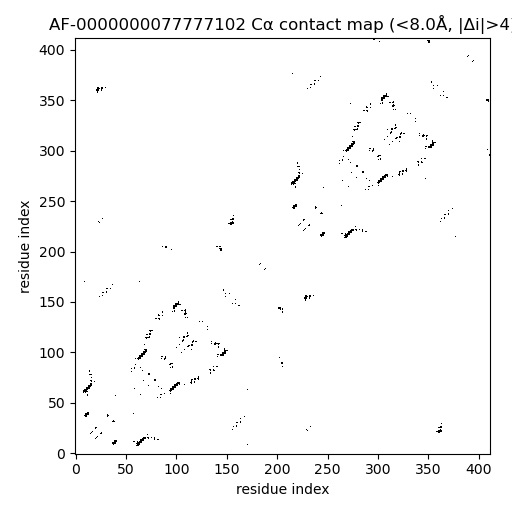M 1002 O O . PHE A 1 120 ? 11.375 -10.07 -21.953 1 98.62 120 PHE A O 1
ATOM 1009 N N . TRP A 1 121 ? 10.172 -8.609 -23.109 1 98.38 121 TRP A N 1
ATOM 1010 C CA . TRP A 1 121 ? 10.992 -8.781 -24.312 1 98.38 121 TRP A CA 1
ATOM 1011 C C . TRP A 1 121 ? 12.375 -8.18 -24.109 1 98.38 121 TRP A C 1
ATOM 1013 O O . TRP A 1 121 ? 13.359 -8.664 -24.672 1 98.38 121 TRP A O 1
ATOM 1023 N N . THR A 1 122 ? 12.438 -7.133 -23.297 1 98.5 122 THR A N 1
ATOM 1024 C CA . THR A 1 122 ? 13.75 -6.625 -22.922 1 98.5 122 THR A CA 1
ATOM 1025 C C . THR A 1 122 ? 14.555 -7.699 -22.203 1 98.5 122 THR A C 1
ATOM 1027 O O . THR A 1 122 ? 15.727 -7.918 -22.516 1 98.5 122 THR A O 1
ATOM 1030 N N . LEU A 1 123 ? 13.93 -8.367 -21.266 1 98 123 LEU A N 1
ATOM 1031 C CA . LEU A 1 123 ? 14.586 -9.461 -20.547 1 98 123 LEU A CA 1
ATOM 1032 C C . LEU A 1 123 ? 14.906 -10.609 -21.5 1 98 123 LEU A C 1
ATOM 1034 O O . LEU A 1 123 ? 15.969 -11.219 -21.406 1 98 123 LEU A O 1
ATOM 1038 N N . ALA A 1 124 ? 13.977 -10.914 -22.391 1 97.88 124 ALA A N 1
ATOM 1039 C CA . ALA A 1 124 ? 14.078 -12.047 -23.312 1 97.88 124 ALA A CA 1
ATOM 1040 C C . ALA A 1 124 ? 15.305 -11.898 -24.219 1 97.88 124 ALA A C 1
ATOM 1042 O O . ALA A 1 124 ? 15.922 -12.898 -24.609 1 97.88 124 ALA A O 1
ATOM 1043 N N . LYS A 1 125 ? 15.656 -10.672 -24.562 1 97.56 125 LYS A N 1
ATOM 1044 C CA . LYS A 1 125 ? 16.797 -10.422 -25.438 1 97.56 125 LYS A CA 1
ATOM 1045 C C . LYS A 1 125 ? 18.078 -11.016 -24.844 1 97.56 125 LYS A C 1
ATOM 1047 O O . LYS A 1 125 ? 18.969 -11.438 -25.594 1 97.56 125 LYS A O 1
ATOM 1052 N N . ALA A 1 126 ? 18.125 -11.031 -23.562 1 97 126 ALA A N 1
ATOM 1053 C CA . ALA A 1 126 ? 19.328 -11.5 -22.875 1 97 126 ALA A CA 1
ATOM 1054 C C . ALA A 1 126 ? 19.172 -12.945 -22.438 1 97 126 ALA A C 1
ATOM 1056 O O . ALA A 1 126 ? 19.984 -13.445 -21.641 1 97 126 ALA A O 1
ATOM 1057 N N . SER A 1 127 ? 18.172 -13.672 -22.906 1 97.12 127 SER A N 1
ATOM 1058 C CA . SER A 1 127 ? 17.859 -15.008 -22.422 1 97.12 127 SER A CA 1
ATOM 1059 C C . SER A 1 127 ? 17.922 -16.047 -23.531 1 97.12 127 SER A C 1
ATOM 1061 O O . SER A 1 127 ? 17.891 -15.688 -24.719 1 97.12 127 SER A O 1
ATOM 1063 N N . SER A 1 128 ? 18.062 -17.312 -23.141 1 96.81 128 SER A N 1
ATOM 1064 C CA . SER A 1 128 ? 18.094 -18.391 -24.125 1 96.81 128 SER A CA 1
ATOM 1065 C C . SER A 1 128 ? 16.719 -18.656 -24.703 1 96.81 128 SER A C 1
ATOM 1067 O O . SER A 1 128 ? 15.703 -18.344 -24.062 1 96.81 128 SER A O 1
ATOM 1069 N N . GLY A 1 129 ? 16.703 -19.219 -25.875 1 97.19 129 GLY A N 1
ATOM 1070 C CA . GLY A 1 129 ? 15.445 -19.609 -26.5 1 97.19 129 GLY A CA 1
ATOM 1071 C C . GLY A 1 129 ? 14.609 -20.531 -25.625 1 97.19 129 GLY A C 1
ATOM 1072 O O . GLY A 1 129 ? 13.391 -20.375 -25.547 1 97.19 129 GLY A O 1
ATOM 1073 N N . ASP A 1 130 ? 15.258 -21.438 -24.984 1 97.38 130 ASP A N 1
ATOM 1074 C CA . A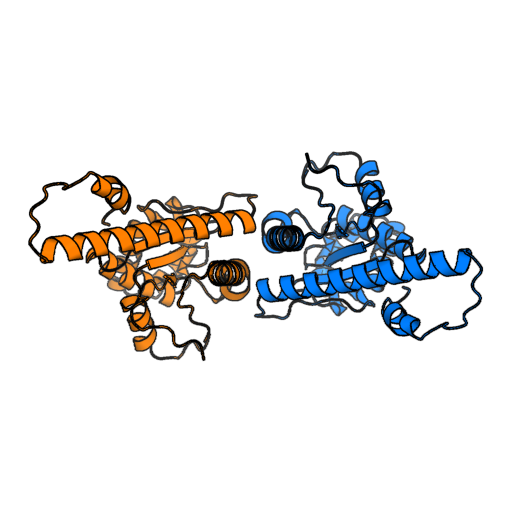SP A 1 130 ? 14.562 -22.391 -24.109 1 97.38 130 ASP A CA 1
ATOM 1075 C C . ASP A 1 130 ? 13.93 -21.672 -22.922 1 97.38 130 ASP A C 1
ATOM 1077 O O . ASP A 1 130 ? 12.789 -21.969 -22.547 1 97.38 130 ASP A O 1
ATOM 1081 N N . GLN A 1 131 ? 14.633 -20.766 -22.312 1 96.69 131 GLN A N 1
ATOM 1082 C CA . GLN A 1 131 ? 14.109 -19.984 -21.203 1 96.69 131 GLN A CA 1
ATOM 1083 C C . GLN A 1 131 ? 12.883 -19.188 -21.625 1 96.69 131 GLN A C 1
ATOM 1085 O O . GLN A 1 131 ? 11.867 -19.172 -20.922 1 96.69 131 GLN A O 1
ATOM 1090 N N . ILE A 1 132 ? 13.023 -18.547 -22.781 1 98.38 132 ILE A N 1
ATOM 1091 C CA . ILE A 1 132 ? 11.945 -17.719 -23.281 1 98.38 132 ILE A CA 1
ATOM 1092 C C . ILE A 1 132 ? 10.695 -18.547 -23.5 1 98.38 132 ILE A C 1
ATOM 1094 O O . ILE A 1 132 ? 9.594 -18.141 -23.125 1 98.38 132 ILE A O 1
ATOM 1098 N N . LYS A 1 133 ? 10.906 -19.688 -24.047 1 98.31 133 LYS A N 1
ATOM 1099 C CA . LYS A 1 133 ? 9.789 -20.594 -24.297 1 98.31 133 LYS A CA 1
ATOM 1100 C C . LYS A 1 133 ? 9.109 -21 -23 1 98.31 133 LYS A C 1
ATOM 1102 O O . LYS A 1 133 ? 7.879 -20.969 -22.891 1 98.31 133 LYS A O 1
ATOM 1107 N N . GLU A 1 134 ? 9.875 -21.359 -22.016 1 98.12 134 GLU A N 1
ATOM 1108 C CA . GLU A 1 134 ? 9.344 -21.797 -20.734 1 98.12 134 GLU A CA 1
ATOM 1109 C C . GLU A 1 134 ? 8.625 -20.641 -20.016 1 98.12 134 GLU A C 1
ATOM 1111 O O . GLU A 1 134 ? 7.574 -20.844 -19.422 1 98.12 134 GLU A O 1
ATOM 1116 N N . TRP A 1 135 ? 9.25 -19.469 -20.094 1 98.5 135 TRP A N 1
ATOM 1117 C CA . TRP A 1 135 ? 8.641 -18.297 -19.484 1 98.5 135 TRP A CA 1
ATOM 1118 C C . TRP A 1 135 ? 7.289 -17.984 -20.109 1 98.5 135 TRP A C 1
ATOM 1120 O O . TRP A 1 135 ? 6.309 -17.75 -19.406 1 98.5 135 TRP A O 1
ATOM 1130 N N . LYS A 1 136 ? 7.211 -18.047 -21.422 1 98.38 136 LYS A N 1
ATOM 1131 C CA . LYS A 1 136 ? 5.973 -17.75 -22.141 1 98.38 136 LYS A CA 1
ATOM 1132 C C . LYS A 1 136 ? 4.879 -18.75 -21.781 1 98.38 136 LYS A C 1
ATOM 1134 O O . LYS A 1 136 ? 3.729 -18.359 -21.547 1 98.38 136 LYS A O 1
ATOM 1139 N N . GLU A 1 137 ? 5.27 -19.984 -21.75 1 97.81 137 GLU A N 1
ATOM 1140 C CA . GLU A 1 137 ? 4.309 -21.031 -21.406 1 97.81 137 GLU A CA 1
ATOM 1141 C C . GLU A 1 137 ? 3.77 -20.844 -20 1 97.81 137 GLU A C 1
ATOM 1143 O O . GLU A 1 137 ? 2.572 -21.016 -19.75 1 97.81 137 GLU A O 1
ATOM 1148 N N . ALA A 1 138 ? 4.641 -20.484 -19.078 1 98.19 138 ALA A N 1
ATOM 1149 C CA . ALA A 1 138 ? 4.23 -20.281 -17.688 1 98.19 138 ALA A CA 1
ATOM 1150 C C . ALA A 1 138 ? 3.281 -19.094 -17.562 1 98.19 138 ALA A C 1
ATOM 1152 O O . ALA A 1 138 ? 2.27 -19.172 -16.859 1 98.19 138 ALA A O 1
ATOM 1153 N N . LEU A 1 139 ? 3.607 -18 -18.281 1 98.44 139 LEU A N 1
ATOM 1154 C CA . LEU A 1 139 ? 2.768 -16.812 -18.25 1 98.44 139 LEU A CA 1
ATOM 1155 C C . LEU A 1 139 ? 1.396 -17.094 -18.844 1 98.44 139 LEU A C 1
ATOM 1157 O O . LEU A 1 139 ? 0.376 -16.641 -18.328 1 98.44 139 LEU A O 1
ATOM 1161 N N . GLU A 1 140 ? 1.372 -17.859 -19.906 1 97.31 140 GLU A N 1
ATOM 1162 C CA . GLU A 1 140 ? 0.107 -18.234 -20.531 1 97.31 140 GLU A CA 1
ATOM 1163 C C . GLU A 1 140 ? -0.732 -19.094 -19.594 1 97.31 140 GLU A C 1
ATOM 1165 O O . GLU A 1 140 ? -1.933 -18.859 -19.438 1 97.31 140 GLU A O 1
ATOM 1170 N N . CYS A 1 141 ? -0.079 -19.984 -18.984 1 95.38 141 CYS A N 1
ATOM 1171 C CA . CYS A 1 141 ? -0.758 -20.906 -18.094 1 95.38 141 CYS A CA 1
ATOM 1172 C C . CYS A 1 141 ? -1.381 -20.172 -16.906 1 95.38 141 CYS A C 1
ATOM 1174 O O . CYS A 1 141 ? -2.566 -20.344 -16.625 1 95.38 141 CYS A O 1
ATOM 1176 N N . VAL A 1 142 ? -0.637 -19.281 -16.266 1 95.62 142 VAL A N 1
ATOM 1177 C CA . VAL A 1 142 ? -1.111 -18.625 -15.055 1 95.62 142 VAL A CA 1
ATOM 1178 C C . VAL A 1 142 ? -2.213 -17.625 -15.398 1 95.62 142 VAL A C 1
ATOM 1180 O O . VAL A 1 142 ? -3.143 -17.422 -14.617 1 95.62 142 VAL A O 1
ATOM 1183 N N . SER A 1 143 ? -2.141 -17.078 -16.594 1 94.81 143 SER A N 1
ATOM 1184 C CA . SER A 1 143 ? -3.117 -16.078 -17.016 1 94.81 143 SER A CA 1
ATOM 1185 C C . SER A 1 143 ? -4.449 -16.734 -17.391 1 94.81 143 SER A C 1
ATOM 1187 O O . SER A 1 143 ? -5.477 -16.062 -17.453 1 94.81 143 SER A O 1
ATOM 1189 N N . ASP A 1 144 ? -4.398 -18.031 -17.672 1 88.25 144 ASP A N 1
ATOM 1190 C CA . ASP A 1 144 ? -5.602 -18.766 -18.031 1 88.25 144 ASP A CA 1
ATOM 1191 C C . ASP A 1 144 ? -6.395 -19.172 -16.781 1 88.25 144 ASP A C 1
ATOM 1193 O O . ASP A 1 144 ? -7.547 -19.594 -16.891 1 88.25 144 ASP A O 1
ATOM 1197 N N . LYS A 1 145 ? -5.832 -18.953 -15.664 1 85.69 145 LYS A N 1
ATOM 1198 C CA . LYS A 1 145 ? -6.5 -19.297 -14.414 1 85.69 145 LYS A CA 1
ATOM 1199 C C . LYS A 1 145 ? -7.383 -18.156 -13.93 1 85.69 145 LYS A C 1
ATOM 1201 O O . LYS A 1 145 ? -7.16 -17 -14.297 1 85.69 145 LYS A O 1
ATOM 1206 N N . MET A 1 146 ? -8.391 -18.5 -13.227 1 81.69 146 MET A N 1
ATOM 1207 C CA . MET A 1 146 ? -9.203 -17.484 -12.586 1 81.69 146 MET A CA 1
ATOM 1208 C C . MET A 1 146 ? -8.43 -16.781 -11.477 1 81.69 146 MET A C 1
ATOM 1210 O O . MET A 1 146 ? -8.07 -17.391 -10.477 1 81.69 146 MET A O 1
ATOM 1214 N N . GLY A 1 147 ? -7.969 -15.672 -11.719 1 92.5 147 GLY A N 1
ATOM 1215 C CA . GLY A 1 147 ? -7.203 -14.914 -10.742 1 92.5 147 GLY A CA 1
ATOM 1216 C C . GLY A 1 147 ? -7.941 -13.688 -10.227 1 92.5 147 GLY A C 1
ATOM 1217 O O . GLY A 1 147 ? -9.156 -13.578 -10.398 1 92.5 147 GLY A O 1
ATOM 1218 N N . LEU A 1 148 ? -7.297 -12.992 -9.367 1 96.81 148 LEU A N 1
ATOM 1219 C CA . LEU A 1 148 ? -7.809 -11.734 -8.82 1 96.81 148 LEU A CA 1
ATOM 1220 C C . LEU A 1 148 ? -7.105 -10.539 -9.453 1 96.81 148 LEU A C 1
ATOM 1222 O O . LEU A 1 148 ? -5.891 -10.578 -9.68 1 96.81 148 LEU A O 1
ATOM 1226 N N . SER A 1 149 ? -7.875 -9.523 -9.852 1 96.94 149 SER A N 1
ATOM 1227 C CA . SER A 1 149 ? -7.309 -8.344 -10.484 1 96.94 149 SER A CA 1
ATOM 1228 C C . SER A 1 149 ? -7.66 -7.078 -9.711 1 96.94 149 SER A C 1
ATOM 1230 O O . SER A 1 149 ? -8.781 -6.93 -9.234 1 96.94 149 SER A O 1
ATOM 1232 N N . LEU A 1 150 ? -6.699 -6.312 -9.562 1 96.5 150 LEU A N 1
ATOM 1233 C CA . LEU A 1 150 ? -6.953 -4.996 -8.984 1 96.5 150 LEU A CA 1
ATOM 1234 C C . LEU A 1 150 ? -7.473 -4.027 -10.039 1 96.5 150 LEU A C 1
ATOM 1236 O O . LEU A 1 150 ? -6.77 -3.715 -11 1 96.5 150 LEU A O 1
ATOM 1240 N N . LYS A 1 151 ? -8.641 -3.564 -9.836 1 89.81 151 LYS A N 1
ATOM 1241 C CA . LYS A 1 151 ? -9.242 -2.635 -10.789 1 89.81 151 LYS A CA 1
ATOM 1242 C C . LYS A 1 151 ? -8.656 -1.234 -10.641 1 89.81 151 LYS A C 1
ATOM 1244 O O . LYS A 1 151 ? -8.148 -0.881 -9.57 1 89.81 151 LYS A O 1
ATOM 1249 N N . ASP A 1 152 ? -8.719 -0.469 -11.711 1 88.44 152 ASP A N 1
ATOM 1250 C CA . ASP A 1 152 ? -8.281 0.923 -11.641 1 88.44 152 ASP A CA 1
ATOM 1251 C C . ASP A 1 152 ? -9.086 1.697 -10.594 1 88.44 152 ASP A C 1
ATOM 1253 O O . ASP A 1 152 ? -10.297 1.498 -10.469 1 88.44 152 ASP A O 1
ATOM 1257 N N . LYS A 1 153 ? -8.453 2.562 -9.852 1 88.69 153 LYS A N 1
ATOM 1258 C CA . LYS A 1 153 ? -9.086 3.414 -8.852 1 88.69 153 LYS A CA 1
ATOM 1259 C C . LYS A 1 153 ? -9.883 2.582 -7.852 1 88.69 153 LYS A C 1
ATOM 1261 O O . LYS A 1 153 ? -11.047 2.889 -7.566 1 88.69 153 LYS A O 1
ATOM 1266 N N . SER A 1 154 ? -9.289 1.441 -7.562 1 93.06 154 SER A N 1
ATOM 1267 C CA . SER A 1 154 ? -9.883 0.587 -6.539 1 93.06 154 SER A CA 1
ATOM 1268 C C . SER A 1 154 ? -8.969 0.465 -5.324 1 93.06 154 SER A C 1
ATOM 1270 O O . SER A 1 154 ? -7.742 0.486 -5.457 1 93.06 154 SER A O 1
ATOM 1272 N N . SER A 1 155 ? -9.578 0.302 -4.219 1 95.88 155 SER A N 1
ATOM 1273 C CA . SER A 1 155 ? -8.883 0.262 -2.936 1 95.88 155 SER A CA 1
ATOM 1274 C C . SER A 1 155 ? -7.969 -0.955 -2.842 1 95.88 155 SER A C 1
ATOM 1276 O O . SER A 1 155 ? -8.43 -2.094 -2.934 1 95.88 155 SER A O 1
ATOM 1278 N N . GLU A 1 156 ? -6.715 -0.653 -2.633 1 97.94 156 GLU A N 1
ATOM 1279 C CA . GLU A 1 156 ? -5.77 -1.743 -2.404 1 97.94 156 GLU A CA 1
ATOM 1280 C C . GLU A 1 156 ? -6.121 -2.521 -1.139 1 97.94 156 GLU A C 1
ATOM 1282 O O . GLU A 1 156 ? -5.934 -3.738 -1.079 1 97.94 156 GLU A O 1
ATOM 1287 N N . ALA A 1 157 ? -6.59 -1.812 -0.115 1 98.19 157 ALA A N 1
ATOM 1288 C CA . ALA A 1 157 ? -6.961 -2.479 1.131 1 98.19 157 ALA A CA 1
ATOM 1289 C C . ALA A 1 157 ? -8.086 -3.482 0.903 1 98.19 157 ALA A C 1
ATOM 1291 O O . ALA A 1 157 ? -8.047 -4.602 1.425 1 98.19 157 ALA A O 1
ATOM 1292 N N . ASP A 1 158 ? -9.07 -3.094 0.096 1 97.69 158 ASP A N 1
ATOM 1293 C CA . ASP A 1 158 ? -10.156 -4.012 -0.232 1 97.69 158 ASP A CA 1
ATOM 1294 C C . ASP A 1 158 ? -9.648 -5.199 -1.046 1 97.69 158 ASP A C 1
ATOM 1296 O O . ASP A 1 158 ? -10.117 -6.324 -0.871 1 97.69 158 ASP A O 1
ATOM 1300 N N . PHE A 1 159 ? -8.75 -4.902 -1.932 1 98.62 159 PHE A N 1
ATOM 1301 C CA . PHE A 1 159 ? -8.156 -5.953 -2.75 1 98.62 159 PHE A CA 1
ATOM 1302 C C . PHE A 1 159 ? -7.441 -6.977 -1.878 1 98.62 159 PHE A C 1
ATOM 1304 O O . PHE A 1 159 ? -7.547 -8.18 -2.113 1 98.62 159 PHE A O 1
ATOM 1311 N N . VAL A 1 160 ? -6.703 -6.527 -0.838 1 98.62 160 VAL A N 1
ATOM 1312 C CA . VAL A 1 160 ? -6.023 -7.406 0.108 1 98.62 160 VAL A CA 1
ATOM 1313 C C . VAL A 1 160 ? -7.047 -8.305 0.805 1 98.62 160 VAL A C 1
ATOM 1315 O O . VAL A 1 160 ? -6.816 -9.5 0.971 1 98.62 160 VAL A O 1
ATOM 1318 N N . LYS A 1 161 ? -8.18 -7.711 1.173 1 98.25 161 LYS A N 1
ATOM 1319 C CA . LYS A 1 161 ? -9.227 -8.5 1.814 1 98.25 161 LYS A CA 1
ATOM 1320 C C . LYS A 1 161 ? -9.742 -9.594 0.882 1 98.25 161 LYS A C 1
ATOM 1322 O O . LYS A 1 161 ? -10 -10.711 1.318 1 98.25 161 LYS A O 1
ATOM 1327 N N . GLU A 1 162 ? -9.867 -9.25 -0.384 1 98.06 162 GLU A N 1
ATOM 1328 C CA . GLU A 1 162 ? -10.305 -10.234 -1.375 1 98.06 162 GLU A CA 1
ATOM 1329 C C . GLU A 1 162 ? -9.312 -11.383 -1.494 1 98.06 162 GLU A C 1
ATOM 1331 O O . GLU A 1 162 ? -9.703 -12.547 -1.598 1 98.06 162 GLU A O 1
ATOM 1336 N N . ILE A 1 163 ? -8.062 -11.039 -1.503 1 98.44 163 ILE A N 1
ATOM 1337 C CA . ILE A 1 163 ? -7.02 -12.047 -1.621 1 98.44 163 ILE A CA 1
ATOM 1338 C C . ILE A 1 163 ? -7.059 -12.977 -0.407 1 98.44 163 ILE A C 1
ATOM 1340 O O . ILE A 1 163 ? -7 -14.195 -0.549 1 98.44 163 ILE A O 1
ATOM 1344 N N . VAL A 1 164 ? -7.195 -12.383 0.787 1 98.31 164 VAL A N 1
ATOM 1345 C CA . VAL A 1 164 ? -7.254 -13.172 2.012 1 98.31 164 VAL A CA 1
ATOM 1346 C C . VAL A 1 164 ? -8.43 -14.148 1.945 1 98.31 164 VAL A C 1
ATOM 1348 O O . VAL A 1 164 ? -8.289 -15.328 2.268 1 98.31 164 VAL A O 1
ATOM 1351 N N . LYS A 1 165 ? -9.555 -13.633 1.487 1 98 165 LYS A N 1
ATOM 1352 C CA . LYS A 1 165 ? -10.742 -14.469 1.362 1 98 165 LYS A CA 1
ATOM 1353 C C . LYS A 1 165 ? -10.5 -15.633 0.408 1 98 165 LYS A C 1
ATOM 1355 O O . LYS A 1 165 ? -10.852 -16.781 0.711 1 98 165 LYS A O 1
ATOM 1360 N N . GLU A 1 166 ? -9.914 -15.344 -0.697 1 97.06 166 GLU A N 1
ATOM 1361 C CA . GLU A 1 166 ? -9.648 -16.375 -1.697 1 97.06 166 GLU A CA 1
ATOM 1362 C C . GLU A 1 166 ? -8.656 -17.406 -1.175 1 97.06 166 GLU A C 1
ATOM 1364 O O . GLU A 1 166 ? -8.844 -18.609 -1.373 1 97.06 166 GLU A O 1
ATOM 1369 N N . VAL A 1 167 ? -7.605 -16.969 -0.531 1 96.88 167 VAL A N 1
ATOM 1370 C CA . VAL A 1 167 ? -6.594 -17.875 -0.003 1 96.88 167 VAL A CA 1
ATOM 1371 C C . VAL A 1 167 ? -7.215 -18.781 1.057 1 96.88 167 VAL A C 1
ATOM 1373 O O . VAL A 1 167 ? -6.957 -19.984 1.076 1 96.88 167 VAL A O 1
ATOM 1376 N N . LYS A 1 168 ? -8.055 -18.234 1.919 1 96.12 168 LYS A N 1
ATOM 1377 C CA . LYS A 1 168 ? -8.727 -19.031 2.932 1 96.12 168 LYS A CA 1
ATOM 1378 C C . LYS A 1 168 ? -9.625 -20.078 2.289 1 96.12 168 LYS A C 1
ATOM 1380 O O . LYS A 1 168 ? -9.695 -21.219 2.758 1 96.12 168 LYS A O 1
ATOM 1385 N N . ARG A 1 169 ? -10.312 -19.609 1.271 1 96.19 169 ARG A N 1
ATOM 1386 C CA . ARG A 1 169 ? -11.164 -20.547 0.543 1 96.19 169 ARG A CA 1
ATOM 1387 C C . ARG A 1 169 ? -10.352 -21.719 -0.01 1 96.19 169 ARG A C 1
ATOM 1389 O O . ARG A 1 169 ? -10.75 -22.875 0.124 1 96.19 169 ARG A O 1
ATOM 1396 N N . VAL A 1 170 ? -9.211 -21.422 -0.609 1 94.38 170 VAL A N 1
ATOM 1397 C CA . VAL A 1 170 ? -8.367 -22.438 -1.227 1 94.38 170 VAL A CA 1
ATOM 1398 C C . VAL A 1 170 ? -7.785 -23.359 -0.149 1 94.38 170 VAL A C 1
ATOM 1400 O O . VAL A 1 170 ? -7.715 -24.578 -0.33 1 94.38 170 VAL A O 1
ATOM 1403 N N . ILE A 1 171 ? -7.391 -22.781 0.978 1 93.94 171 ILE A N 1
ATOM 1404 C CA . ILE A 1 171 ? -6.879 -23.578 2.094 1 93.94 171 ILE A CA 1
ATOM 1405 C C . ILE A 1 171 ? -7.941 -24.562 2.553 1 93.94 171 ILE A C 1
ATOM 1407 O O . ILE A 1 171 ? -7.648 -25.75 2.762 1 93.94 171 ILE A O 1
ATOM 1411 N N . ALA A 1 172 ? -9.156 -24.078 2.688 1 92.56 172 ALA A N 1
ATOM 1412 C CA . ALA A 1 172 ? -10.258 -24.922 3.117 1 92.56 172 ALA A CA 1
ATOM 1413 C C . ALA A 1 172 ? -10.5 -26.062 2.119 1 92.56 172 ALA A C 1
ATOM 1415 O O . ALA A 1 172 ? -10.75 -27.203 2.512 1 92.56 172 ALA A O 1
ATOM 1416 N N . ALA A 1 173 ? -10.406 -25.719 0.887 1 90.62 173 ALA A N 1
ATOM 1417 C CA . ALA A 1 173 ? -10.625 -26.703 -0.167 1 90.62 173 ALA A CA 1
ATOM 1418 C C . ALA A 1 173 ? -9.555 -27.781 -0.138 1 90.62 173 ALA A C 1
ATOM 1420 O O . ALA A 1 173 ? -9.859 -28.969 -0.29 1 90.62 173 ALA A O 1
ATOM 1421 N N . ILE A 1 174 ? -8.367 -27.391 0.026 1 89.62 174 ILE A N 1
ATOM 1422 C CA . ILE A 1 174 ? -7.254 -28.328 0.066 1 89.62 174 ILE A CA 1
ATOM 1423 C C . ILE A 1 174 ? -7.406 -29.25 1.27 1 89.62 174 ILE A C 1
ATOM 1425 O O . ILE A 1 174 ? -7.191 -30.469 1.161 1 89.62 174 ILE A O 1
ATOM 1429 N N . LYS A 1 175 ? -7.785 -28.734 2.422 1 86.81 175 LYS A N 1
ATOM 1430 C CA . LYS A 1 175 ? -7.973 -29.531 3.635 1 86.81 175 LYS A CA 1
ATOM 1431 C C . LYS A 1 175 ? -9.086 -30.562 3.455 1 86.81 175 LYS A C 1
ATOM 1433 O O . LYS A 1 175 ? -8.961 -31.703 3.908 1 86.81 175 LYS A O 1
ATOM 1438 N N . LEU A 1 176 ? -10.133 -30.156 2.865 1 87.12 176 LEU A N 1
ATOM 1439 C CA . LEU A 1 176 ? -11.25 -31.047 2.609 1 87.12 176 LEU A CA 1
ATOM 1440 C C . LEU A 1 176 ? -10.828 -32.219 1.711 1 87.12 176 LEU A C 1
ATOM 1442 O O . LEU A 1 176 ? -11.211 -33.344 1.95 1 87.12 176 LEU A O 1
ATOM 1446 N N . GLU A 1 177 ? -10.086 -31.875 0.719 1 83.38 177 GLU A N 1
ATOM 1447 C CA . GLU A 1 177 ? -9.602 -32.906 -0.206 1 83.38 177 GLU A CA 1
ATOM 1448 C C . GLU A 1 177 ? -8.68 -33.875 0.499 1 83.38 177 GLU A C 1
ATOM 1450 O O . GLU A 1 177 ? -8.742 -35.094 0.242 1 83.38 177 GLU A O 1
ATOM 1455 N N . GLU A 1 178 ? -7.875 -33.406 1.322 1 81.5 178 GLU A N 1
ATOM 1456 C CA . GLU A 1 178 ? -6.953 -34.25 2.059 1 81.5 178 GLU A CA 1
ATOM 1457 C C . GLU A 1 178 ? -7.707 -35.188 3.012 1 81.5 178 GLU A C 1
ATOM 1459 O O . GLU A 1 178 ? -7.344 -36.344 3.168 1 81.5 178 GLU A O 1
ATOM 1464 N N . GLU A 1 179 ? -8.734 -34.656 3.65 1 81.44 179 GLU A N 1
ATOM 1465 C CA . GLU A 1 179 ? -9.555 -35.469 4.555 1 81.44 179 GLU A CA 1
ATOM 1466 C C . GLU A 1 179 ? -10.297 -36.562 3.801 1 81.44 179 GLU A C 1
ATOM 1468 O O . GLU A 1 179 ? -10.383 -37.688 4.277 1 81.44 179 GLU A O 1
ATOM 1473 N N . GLU A 1 180 ? -10.797 -36.188 2.701 1 79.31 180 GLU A N 1
ATOM 1474 C CA . GLU A 1 180 ? -11.508 -37.156 1.876 1 79.31 180 GLU A CA 1
ATOM 1475 C C . GLU A 1 180 ? -10.578 -38.281 1.41 1 79.31 180 GLU A C 1
ATOM 1477 O O . GLU A 1 180 ? -10.953 -39.438 1.405 1 79.31 180 GLU A O 1
ATOM 1482 N N . ASN A 1 181 ? -9.461 -37.875 1.048 1 77.44 181 ASN A N 1
ATOM 1483 C CA . ASN A 1 181 ? -8.477 -38.844 0.59 1 77.44 181 ASN A CA 1
ATOM 1484 C C . ASN A 1 181 ? -8.047 -39.781 1.715 1 77.44 181 ASN A C 1
ATOM 1486 O O . ASN A 1 181 ? -7.82 -40.969 1.483 1 77.44 181 ASN A O 1
ATOM 1490 N N . ASN A 1 182 ? -8.008 -39.281 2.865 1 74.94 182 ASN A N 1
ATOM 1491 C CA . ASN A 1 182 ? -7.652 -40.094 4.031 1 74.94 182 ASN A CA 1
ATOM 1492 C C . ASN A 1 182 ? -8.758 -41.062 4.379 1 74.94 182 ASN A C 1
ATOM 1494 O O . ASN A 1 182 ? -8.477 -42.188 4.801 1 74.94 182 ASN A O 1
ATOM 1498 N N . LEU A 1 183 ? -9.984 -40.719 4.16 1 71.81 183 LEU A N 1
ATOM 1499 C CA . LEU A 1 183 ? -11.125 -41.594 4.406 1 71.81 183 LEU A CA 1
ATOM 1500 C C . LEU A 1 183 ? -11.203 -42.688 3.365 1 71.81 183 LEU A C 1
ATOM 1502 O O . LEU A 1 183 ? -11.523 -43.844 3.691 1 71.81 183 LEU A O 1
ATOM 1506 N N . GLU A 1 184 ? -10.961 -42.375 2.137 1 68.38 184 GLU A N 1
ATOM 1507 C CA . GLU A 1 184 ? -10.984 -43.375 1.066 1 68.38 184 GLU A CA 1
ATOM 1508 C C . GLU A 1 184 ? -9.891 -44.406 1.262 1 68.38 184 GLU A C 1
ATOM 1510 O O . GLU A 1 184 ? -10.117 -45.594 1.022 1 68.38 184 GLU A O 1
ATOM 1515 N N . GLU A 1 185 ? -8.828 -44.031 1.684 1 61.53 185 GLU A N 1
ATOM 1516 C CA . GLU A 1 185 ? -7.762 -45 1.932 1 61.53 185 GLU A CA 1
ATOM 1517 C C . GLU A 1 185 ? -8.109 -45.906 3.105 1 61.53 185 GLU A C 1
ATOM 1519 O O . GLU A 1 185 ? -7.668 -47.062 3.156 1 61.53 185 GLU A O 1
ATOM 1524 N N . LYS A 1 186 ? -8.875 -45.438 3.99 1 61.34 186 LYS A N 1
ATOM 1525 C CA . LYS A 1 186 ? -9.195 -46.25 5.164 1 61.34 186 LYS A CA 1
ATOM 1526 C C . LYS A 1 186 ? -10.414 -47.125 4.902 1 61.34 186 LYS A C 1
ATOM 1528 O O . LYS A 1 186 ? -10.812 -47.906 5.77 1 61.34 186 LYS A O 1
ATOM 1533 N N . GLY A 1 187 ? -10.82 -47.656 3.643 1 49.66 187 GLY A N 1
ATOM 1534 C CA . GLY A 1 187 ? -11.789 -48.625 3.219 1 49.66 187 GLY A CA 1
ATOM 1535 C C . GLY A 1 187 ? -13.203 -48.094 3.125 1 49.66 187 GLY A C 1
ATOM 1536 O O . GLY A 1 187 ? -14.141 -48.844 2.82 1 49.66 187 GLY A O 1
ATOM 1537 N N . GLU A 1 188 ? -13.836 -47.25 3.791 1 43.5 188 GLU A N 1
ATOM 1538 C CA . GLU A 1 188 ? -15.273 -47.062 3.729 1 43.5 188 GLU A CA 1
ATOM 1539 C C . GLU A 1 188 ? -15.695 -46.469 2.379 1 43.5 188 GLU A C 1
ATOM 1541 O O . GLU A 1 188 ? -15.094 -45.531 1.892 1 43.5 188 GLU A O 1
ATOM 1546 N N . SER A 1 189 ? -16.25 -47.375 1.421 1 37.72 189 SER A N 1
ATOM 1547 C CA . SER A 1 189 ? -16.75 -47.344 0.053 1 37.72 189 SER A CA 1
ATOM 1548 C C . SER A 1 189 ? -17.609 -46.094 -0.202 1 37.72 189 SER A C 1
ATOM 1550 O O . SER A 1 189 ? -18.375 -46.062 -1.161 1 37.72 189 SER A O 1
ATOM 1552 N N . LEU A 1 190 ? -18.078 -45.312 0.714 1 36.09 190 LEU A N 1
ATOM 1553 C CA . LEU A 1 190 ? -19.203 -44.469 0.298 1 36.09 190 LEU A CA 1
ATOM 1554 C C . LEU A 1 190 ? -18.828 -43.625 -0.909 1 36.09 190 LEU A C 1
ATOM 1556 O O . LEU A 1 190 ? -17.781 -42.969 -0.908 1 36.09 190 LEU A O 1
ATOM 1560 N N . ARG A 1 191 ? -19.562 -43.781 -2.102 1 35.25 191 ARG A N 1
ATOM 1561 C CA . ARG A 1 191 ? -19.812 -43.25 -3.432 1 35.25 191 ARG A CA 1
ATOM 1562 C C . ARG A 1 191 ? -19.828 -41.719 -3.414 1 35.25 191 ARG A C 1
ATOM 1564 O O . ARG A 1 191 ? -20.188 -41.094 -4.402 1 35.25 191 ARG A O 1
ATOM 1571 N N . ILE A 1 192 ? -19.828 -41.094 -2.316 1 32.16 192 ILE A N 1
ATOM 1572 C CA . ILE A 1 192 ? -20.172 -39.688 -2.551 1 32.16 192 ILE A CA 1
ATOM 1573 C C . ILE A 1 192 ? -19.078 -39.031 -3.379 1 32.16 192 ILE A C 1
ATOM 1575 O O . ILE A 1 192 ? -18 -38.688 -2.857 1 32.16 192 ILE A O 1
ATOM 1579 N N . ALA A 1 193 ? -18.656 -39.594 -4.48 1 33 193 ALA A N 1
ATOM 1580 C CA . ALA A 1 193 ? -17.859 -38.906 -5.504 1 33 193 ALA A CA 1
ATOM 1581 C C . ALA A 1 193 ? -18.359 -37.5 -5.75 1 33 193 ALA A C 1
ATOM 1583 O O . ALA A 1 193 ? -19.234 -37.281 -6.594 1 33 193 ALA A O 1
ATOM 1584 N N . PHE A 1 194 ? -19.016 -36.781 -4.824 1 31.91 194 PHE A N 1
ATOM 1585 C CA . PHE A 1 194 ? -19.594 -35.469 -5.117 1 31.91 194 PHE A CA 1
ATOM 1586 C C . PHE A 1 194 ? -18.641 -34.625 -5.953 1 31.91 194 PHE A C 1
ATOM 1588 O O . PHE A 1 194 ? -17.438 -34.844 -5.941 1 31.91 194 PHE A O 1
ATOM 1595 N N . SER A 1 195 ? -19.297 -33.5 -6.715 1 33 195 SER A N 1
ATOM 1596 C CA . SER A 1 195 ? -19.219 -32.344 -7.602 1 33 195 SER A CA 1
ATOM 1597 C C . SER A 1 195 ? -18.078 -31.391 -7.184 1 33 195 SER A C 1
ATOM 1599 O O . SER A 1 195 ? -17.938 -30.297 -7.734 1 33 195 SER A O 1
ATOM 1601 N N . MET A 1 196 ? -17.531 -31.641 -6.109 1 33.44 196 MET A N 1
ATOM 1602 C CA . MET A 1 196 ? -16.578 -30.562 -5.812 1 33.44 196 MET A CA 1
ATOM 1603 C C . MET A 1 196 ? -15.453 -30.547 -6.84 1 33.44 196 MET A C 1
ATOM 1605 O O . MET A 1 196 ? -14.469 -29.812 -6.672 1 33.44 196 MET A O 1
ATOM 1609 N N . HIS A 1 197 ? -15.406 -31.469 -7.684 1 35.62 197 HIS A N 1
ATOM 1610 C CA . HIS A 1 197 ? -14.57 -31.344 -8.875 1 35.62 197 HIS A CA 1
ATOM 1611 C C . HIS A 1 197 ? -14.727 -29.969 -9.523 1 35.62 197 HIS A C 1
ATOM 1613 O O . HIS A 1 197 ? -13.852 -29.531 -10.273 1 35.62 197 HIS A O 1
ATOM 1619 N N . ASP A 1 198 ? -16 -29.516 -9.578 1 36.81 198 ASP A N 1
ATOM 1620 C CA . ASP A 1 198 ? -16.234 -28.266 -10.273 1 36.81 198 ASP A CA 1
ATOM 1621 C C . ASP A 1 198 ? -15.398 -27.141 -9.672 1 36.81 198 ASP A C 1
ATOM 1623 O O . ASP A 1 198 ? -14.961 -26.234 -10.383 1 36.81 198 ASP A O 1
ATOM 1627 N N . PHE A 1 199 ? -15.43 -27.125 -8.344 1 35.66 199 PHE A N 1
ATOM 1628 C CA . PHE A 1 199 ? -14.648 -26.031 -7.805 1 35.66 199 PHE A CA 1
ATOM 1629 C C . PHE A 1 199 ? -13.18 -26.172 -8.18 1 35.66 199 PHE A C 1
ATOM 1631 O O . PHE A 1 199 ? -12.477 -25.172 -8.375 1 35.66 199 PHE A O 1
ATOM 1638 N N . PHE A 1 200 ? -12.625 -27.359 -8.133 1 38.47 200 PHE A N 1
ATOM 1639 C CA . PHE A 1 200 ? -11.242 -27.562 -8.539 1 38.47 200 PHE A CA 1
ATOM 1640 C C . PHE A 1 200 ? -11.078 -27.359 -10.039 1 38.47 200 PHE A C 1
ATOM 1642 O O . PHE A 1 200 ? -9.961 -27.156 -10.531 1 38.47 200 PHE A O 1
ATOM 1649 N N . SER A 1 201 ? -12.078 -27.828 -10.867 1 35.78 201 SER A N 1
ATOM 1650 C CA . SER A 1 201 ? -11.945 -27.562 -12.297 1 35.78 201 SER A CA 1
ATOM 1651 C C . SER A 1 201 ? -11.688 -26.078 -12.555 1 35.78 201 SER A C 1
ATOM 1653 O O . SER A 1 201 ? -11.312 -25.688 -13.664 1 35.78 201 SER A O 1
ATOM 1655 N N . ILE A 1 202 ? -12.32 -25.281 -11.766 1 36.56 202 ILE A N 1
ATOM 1656 C CA . ILE A 1 202 ? -11.93 -23.891 -11.961 1 36.56 202 ILE A CA 1
ATOM 1657 C C . ILE A 1 202 ? -10.422 -23.734 -11.75 1 36.56 202 ILE A C 1
ATOM 1659 O O . ILE A 1 202 ? -9.859 -22.672 -11.984 1 36.56 202 ILE A O 1
ATOM 1663 N N . VAL A 1 203 ? -9.836 -24.641 -10.938 1 39.81 203 VAL A N 1
ATOM 1664 C CA . VAL A 1 203 ? -8.375 -24.688 -10.859 1 39.81 203 VAL A CA 1
ATOM 1665 C C . VAL A 1 203 ? -7.805 -25.203 -12.172 1 39.81 203 VAL A C 1
ATOM 1667 O O . VAL A 1 203 ? -7.957 -26.391 -12.5 1 39.81 203 VAL A O 1
ATOM 1670 N N . ILE A 1 204 ? -7.961 -24.547 -13.281 1 37.84 204 ILE A N 1
ATOM 1671 C CA . ILE A 1 204 ? -7.594 -24.797 -14.672 1 37.84 204 ILE A CA 1
ATOM 1672 C C . ILE A 1 204 ? -6.23 -25.469 -14.742 1 37.84 204 ILE A C 1
ATOM 1674 O O . ILE A 1 204 ? -5.234 -24.938 -14.25 1 37.84 204 ILE A O 1
ATOM 1678 N N . ASN A 1 205 ? -6.25 -26.906 -14.734 1 39.91 205 ASN A N 1
ATOM 1679 C CA . ASN A 1 205 ? -5.07 -27.547 -15.305 1 39.91 205 ASN A CA 1
ATOM 1680 C C . ASN A 1 205 ? -4.523 -26.75 -16.5 1 39.91 205 ASN A C 1
ATOM 1682 O O . ASN A 1 205 ? -5.289 -26.266 -17.328 1 39.91 205 ASN A O 1
ATOM 1686 N N . CYS A 1 206 ? -3.33 -26.109 -16.266 1 39.91 206 CYS A N 1
ATOM 1687 C CA . CYS A 1 206 ? -2.691 -25.516 -17.438 1 39.91 206 CYS A CA 1
ATOM 1688 C C . CYS A 1 206 ? -2.465 -26.562 -18.516 1 39.91 206 CYS A C 1
ATOM 1690 O O . CYS A 1 206 ? -2.166 -27.719 -18.219 1 39.91 206 CYS A O 1
ATOM 1692 N N . MET B 1 1 ? -28.266 1.727 12.438 1 20.97 1 MET B N 1
ATOM 1693 C CA . MET B 1 1 ? -27.688 3.041 12.164 1 20.97 1 MET B CA 1
ATOM 1694 C C . MET B 1 1 ? -26.906 3.551 13.367 1 20.97 1 MET B C 1
ATOM 1696 O O . MET B 1 1 ? -27.484 3.773 14.438 1 20.97 1 MET B O 1
ATOM 1700 N N . ARG B 1 2 ? -25.688 3.092 13.617 1 27.66 2 ARG B N 1
ATOM 1701 C CA . ARG B 1 2 ? -24.969 3.518 14.82 1 27.66 2 ARG B CA 1
ATOM 1702 C C . ARG B 1 2 ? -25.078 5.027 15.008 1 27.66 2 ARG B C 1
ATOM 1704 O O . ARG B 1 2 ? -24.766 5.797 14.094 1 27.66 2 ARG B O 1
ATOM 1711 N N . VAL B 1 3 ? -25.922 5.375 15.836 1 26.86 3 VAL B N 1
ATOM 1712 C CA . VAL B 1 3 ? -26.062 6.77 16.25 1 26.86 3 VAL B CA 1
ATOM 1713 C C . VAL B 1 3 ? -24.703 7.316 16.672 1 26.86 3 VAL B C 1
ATOM 1715 O O . VAL B 1 3 ? -24.062 6.777 17.594 1 26.86 3 VAL B O 1
ATOM 1718 N N . PHE B 1 4 ? -23.781 7.805 15.797 1 34.94 4 PHE B N 1
ATOM 1719 C CA . PHE B 1 4 ? -22.609 8.547 16.234 1 34.94 4 PHE B CA 1
ATOM 1720 C C . PHE B 1 4 ? -22.969 9.547 17.328 1 34.94 4 PHE B C 1
ATOM 1722 O O . PHE B 1 4 ? -23.891 10.344 17.156 1 34.94 4 PHE B O 1
ATOM 1729 N N . SER B 1 5 ? -22.984 9.203 18.516 1 34.28 5 SER B N 1
ATOM 1730 C CA . SER B 1 5 ? -23.125 10.234 19.547 1 34.28 5 SER B CA 1
ATOM 1731 C C . SER B 1 5 ? -22.359 11.492 19.172 1 34.28 5 SER B C 1
ATOM 1733 O O . SER B 1 5 ? -21.359 11.43 18.453 1 34.28 5 SER B O 1
ATOM 1735 N N . THR B 1 6 ? -22.906 12.688 19.109 1 39.84 6 THR B N 1
ATOM 1736 C CA . THR B 1 6 ? -22.516 14.055 18.797 1 39.84 6 THR B CA 1
ATOM 1737 C C . THR B 1 6 ? -21.062 14.312 19.203 1 39.84 6 THR B C 1
ATOM 1739 O O . THR B 1 6 ? -20.375 15.117 18.578 1 39.84 6 THR B O 1
ATOM 1742 N N . THR B 1 7 ? -20.641 14.094 20.484 1 41 7 THR B N 1
ATOM 1743 C CA . THR B 1 7 ? -19.453 14.719 21.031 1 41 7 THR B CA 1
ATOM 1744 C C . THR B 1 7 ? -18.188 14.055 20.484 1 41 7 THR B C 1
ATOM 1746 O O . THR B 1 7 ? -17.094 14.242 21.016 1 41 7 THR B O 1
ATOM 1749 N N . ASP B 1 8 ? -18.234 12.883 20 1 50.28 8 ASP B N 1
ATOM 1750 C CA . ASP B 1 8 ? -16.953 12.25 19.75 1 50.28 8 ASP B CA 1
ATOM 1751 C C . ASP B 1 8 ? -16.172 12.984 18.656 1 50.28 8 ASP B C 1
ATOM 1753 O O . ASP B 1 8 ? -16.328 12.68 17.469 1 50.28 8 ASP B O 1
ATOM 1757 N N . VAL B 1 9 ? -15.969 14.289 18.828 1 55 9 VAL B N 1
ATOM 1758 C CA . VAL B 1 9 ? -15.336 15.391 18.109 1 55 9 VAL B CA 1
ATOM 1759 C C . VAL B 1 9 ? -13.992 14.938 17.547 1 55 9 VAL B C 1
ATOM 1761 O O . VAL B 1 9 ? -13.258 15.734 16.953 1 55 9 VAL B O 1
ATOM 1764 N N . HIS B 1 10 ? -13.328 13.844 17.984 1 63.69 10 HIS B N 1
ATOM 1765 C CA . HIS B 1 10 ? -11.938 13.727 17.531 1 63.69 10 HIS B CA 1
ATOM 1766 C C . HIS B 1 10 ? -11.859 13.117 16.141 1 63.69 10 HIS B C 1
ATOM 1768 O O . HIS B 1 10 ? -11.578 11.93 15.984 1 63.69 10 HIS B O 1
ATOM 1774 N N . GLN B 1 11 ? -12.312 13.93 15.164 1 87.44 11 GLN B N 1
ATOM 1775 C CA . GLN B 1 11 ? -12.188 13.461 13.789 1 87.44 11 GLN B CA 1
ATOM 1776 C C . GLN B 1 11 ? -10.82 13.812 13.211 1 87.44 11 GLN B C 1
ATOM 1778 O O . GLN B 1 11 ? -10.234 14.844 13.555 1 87.44 11 GLN B O 1
ATOM 1783 N N . VAL B 1 12 ? -10.242 12.875 12.617 1 95.12 12 VAL B N 1
ATOM 1784 C CA . VAL B 1 12 ? -8.969 13.078 11.93 1 95.12 12 VAL B CA 1
ATOM 1785 C C . VAL B 1 12 ? -9.227 13.461 10.477 1 95.12 12 VAL B C 1
ATOM 1787 O O . VAL B 1 12 ? -9.875 12.727 9.734 1 95.12 12 VAL B O 1
ATOM 1790 N N . PHE B 1 13 ? -8.781 14.656 10.047 1 94.75 13 PHE B N 1
ATOM 1791 C CA . PHE B 1 13 ? -8.859 15.109 8.664 1 94.75 13 PHE B CA 1
ATOM 1792 C C . PHE B 1 13 ? -7.641 14.648 7.871 1 94.75 13 PHE B C 1
ATOM 1794 O O . PHE B 1 13 ? -6.508 14.773 8.336 1 94.75 13 PHE B O 1
ATOM 1801 N N . PHE B 1 14 ? -7.859 14.102 6.668 1 95.88 14 PHE B N 1
ATOM 1802 C CA . PHE B 1 14 ? -6.777 13.641 5.809 1 95.88 14 PHE B CA 1
ATOM 1803 C C . PHE B 1 14 ? -6.465 14.672 4.727 1 95.88 14 PHE B C 1
ATOM 1805 O O . PHE B 1 14 ? -7.324 14.984 3.898 1 95.88 14 PHE B O 1
ATOM 1812 N N . ASN B 1 15 ? -5.324 15.211 4.727 1 95.69 15 ASN B N 1
ATOM 1813 C CA . ASN B 1 15 ? -4.801 16.078 3.676 1 95.69 15 ASN B CA 1
ATOM 1814 C C . ASN B 1 15 ? -3.707 15.383 2.871 1 95.69 15 ASN B C 1
ATOM 1816 O O . ASN B 1 15 ? -2.613 15.133 3.383 1 95.69 15 ASN B O 1
ATOM 1820 N N . TYR B 1 16 ? -3.984 15.008 1.621 1 97 16 TYR B N 1
ATOM 1821 C CA . TYR B 1 16 ? -3.068 14.234 0.792 1 97 16 TYR B CA 1
ATOM 1822 C C . TYR B 1 16 ? -3.412 14.375 -0.686 1 97 16 TYR B C 1
ATOM 1824 O O . TYR B 1 16 ? -4.516 14.805 -1.032 1 97 16 TYR B O 1
ATOM 1832 N N . ARG B 1 17 ? -2.471 14 -1.507 1 95.94 17 ARG B N 1
ATOM 1833 C CA . ARG B 1 17 ? -2.717 14 -2.945 1 95.94 17 ARG B CA 1
ATOM 1834 C C . ARG B 1 17 ? -3.539 12.781 -3.354 1 95.94 17 ARG B C 1
ATOM 1836 O O . ARG B 1 17 ? -2.986 11.703 -3.605 1 95.94 17 ARG B O 1
ATOM 1843 N N . GLY B 1 18 ? -4.805 12.906 -3.582 1 94.5 18 GLY B N 1
ATOM 1844 C CA . GLY B 1 18 ? -5.727 11.812 -3.85 1 94.5 18 GLY B CA 1
ATOM 1845 C C . GLY B 1 18 ? -5.391 11.047 -5.113 1 94.5 18 GLY B C 1
ATOM 1846 O O . GLY B 1 18 ? -5.484 9.812 -5.145 1 94.5 18 GLY B O 1
ATOM 1847 N N . GLU B 1 19 ? -4.969 11.781 -6.145 1 93.38 19 GLU B N 1
ATOM 1848 C CA . GLU B 1 19 ? -4.641 11.148 -7.422 1 93.38 19 GLU B CA 1
ATOM 1849 C C . GLU B 1 19 ? -3.543 10.102 -7.258 1 93.38 19 GLU B C 1
ATOM 1851 O O . GLU B 1 19 ? -3.48 9.133 -8.016 1 93.38 19 GLU B O 1
ATOM 1856 N N . GLU B 1 20 ? -2.795 10.281 -6.246 1 95.25 20 GLU B N 1
ATOM 1857 C CA . GLU B 1 20 ? -1.615 9.445 -6.062 1 95.25 20 GLU B CA 1
ATOM 1858 C C . GLU B 1 20 ? -1.857 8.375 -5 1 95.25 20 GLU B C 1
ATOM 1860 O O . GLU B 1 20 ? -1.513 7.207 -5.199 1 95.25 20 GLU B O 1
ATOM 1865 N N . LEU B 1 21 ? -2.473 8.766 -3.922 1 96.62 21 LEU B N 1
ATOM 1866 C CA . LEU B 1 21 ? -2.34 7.926 -2.734 1 96.62 21 LEU B CA 1
ATOM 1867 C C . LEU B 1 21 ? -3.695 7.371 -2.311 1 96.62 21 LEU B C 1
ATOM 1869 O O . LEU B 1 21 ? -3.764 6.469 -1.471 1 96.62 21 LEU B O 1
ATOM 1873 N N . ARG B 1 22 ? -4.809 7.793 -2.865 1 95.62 22 ARG B N 1
ATOM 1874 C CA . ARG B 1 22 ? -6.152 7.488 -2.379 1 95.62 22 ARG B CA 1
ATOM 1875 C C . ARG B 1 22 ? -6.383 5.98 -2.324 1 95.62 22 ARG B C 1
ATOM 1877 O O . ARG B 1 22 ? -6.855 5.457 -1.312 1 95.62 22 ARG B O 1
ATOM 1884 N N . TYR B 1 23 ? -6.004 5.289 -3.402 1 96 23 TYR B N 1
ATOM 1885 C CA . TYR B 1 23 ? -6.41 3.896 -3.549 1 96 23 TYR B CA 1
ATOM 1886 C C . TYR B 1 23 ? -5.293 2.953 -3.119 1 96 23 TYR B C 1
ATOM 1888 O O . TYR B 1 23 ? -5.469 1.731 -3.123 1 96 23 TYR B O 1
ATOM 1896 N N . SER B 1 24 ? -4.129 3.51 -2.76 1 96.5 24 SER B N 1
ATOM 1897 C CA . SER B 1 24 ? -2.986 2.725 -2.305 1 96.5 24 SER B CA 1
ATOM 1898 C C . SER B 1 24 ? -2.723 2.941 -0.818 1 96.5 24 SER B C 1
ATOM 1900 O O . SER B 1 24 ? -3.471 2.445 0.028 1 96.5 24 SER B O 1
ATOM 1902 N N . PHE B 1 25 ? -1.801 3.77 -0.467 1 97.75 25 PHE B N 1
ATOM 1903 C CA . PHE B 1 25 ? -1.35 3.963 0.906 1 97.75 25 PHE B CA 1
ATOM 1904 C C . PHE B 1 25 ? -2.506 4.398 1.8 1 97.75 25 PHE B C 1
ATOM 1906 O O . PHE B 1 25 ? -2.705 3.838 2.881 1 97.75 25 PHE B O 1
ATOM 1913 N N . VAL B 1 26 ? -3.299 5.367 1.357 1 97.62 26 VAL B N 1
ATOM 1914 C CA . VAL B 1 26 ? -4.352 5.961 2.176 1 97.62 26 VAL B CA 1
ATOM 1915 C C . VAL B 1 26 ? -5.465 4.941 2.402 1 97.62 26 VAL B C 1
ATOM 1917 O O . VAL B 1 26 ? -6.07 4.902 3.477 1 97.62 26 VAL B O 1
ATOM 1920 N N . SER B 1 27 ? -5.727 4.059 1.418 1 97.31 27 SER B N 1
ATOM 1921 C CA . SER B 1 27 ? -6.746 3.035 1.62 1 97.31 27 SER B CA 1
ATOM 1922 C C . SER B 1 27 ? -6.379 2.107 2.773 1 97.31 27 SER B C 1
ATOM 1924 O O . SER B 1 27 ? -7.246 1.688 3.539 1 97.31 27 SER B O 1
ATOM 1926 N N . HIS B 1 28 ? -5.09 1.786 2.871 1 98.25 28 HIS B N 1
ATOM 1927 C CA . HIS B 1 28 ? -4.629 0.949 3.975 1 98.25 28 HIS B CA 1
ATOM 1928 C C . HIS B 1 28 ? -4.703 1.696 5.301 1 98.25 28 HIS B C 1
ATOM 1930 O O . HIS B 1 28 ? -5.012 1.104 6.336 1 98.25 28 HIS B O 1
ATOM 1936 N N . LEU B 1 29 ? -4.375 2.982 5.27 1 98.12 29 LEU B N 1
ATOM 1937 C CA . LEU B 1 29 ? -4.457 3.807 6.473 1 98.12 29 LEU B CA 1
ATOM 1938 C C . LEU B 1 29 ? -5.898 3.912 6.961 1 98.12 29 LEU B C 1
ATOM 1940 O O . LEU B 1 29 ? -6.164 3.783 8.156 1 98.12 29 LEU B O 1
ATOM 1944 N N . ILE B 1 30 ? -6.832 4.098 6.047 1 96.69 30 ILE B N 1
ATOM 1945 C CA . ILE B 1 30 ? -8.25 4.164 6.367 1 96.69 30 ILE B CA 1
ATOM 1946 C C . ILE B 1 30 ? -8.703 2.844 6.988 1 96.69 30 ILE B C 1
ATOM 1948 O O . ILE B 1 30 ? -9.367 2.834 8.031 1 96.69 30 ILE B O 1
ATOM 1952 N N . ASP B 1 31 ? -8.336 1.779 6.344 1 97.25 31 ASP B N 1
ATOM 1953 C CA . ASP B 1 31 ? -8.672 0.463 6.875 1 97.25 31 ASP B CA 1
ATOM 1954 C C . ASP B 1 31 ? -8.156 0.297 8.305 1 97.25 31 ASP B C 1
ATOM 1956 O O . ASP B 1 31 ? -8.859 -0.236 9.164 1 97.25 31 ASP B O 1
ATOM 1960 N N . ALA B 1 32 ? -6.898 0.722 8.57 1 97.88 32 ALA B N 1
ATOM 1961 C CA . ALA B 1 32 ? -6.305 0.634 9.898 1 97.88 32 ALA B CA 1
ATOM 1962 C C . ALA B 1 32 ? -7.066 1.498 10.898 1 97.88 32 ALA B C 1
ATOM 1964 O O . ALA B 1 32 ? -7.32 1.074 12.031 1 97.88 32 ALA B O 1
ATOM 1965 N N . PHE B 1 33 ? -7.418 2.736 10.477 1 97.38 33 PHE B N 1
ATOM 1966 C CA . PHE B 1 33 ? -8.18 3.619 11.352 1 97.38 33 PHE B CA 1
ATOM 1967 C C . PHE B 1 33 ? -9.516 2.986 11.727 1 97.38 33 PHE B C 1
ATOM 1969 O O . PHE B 1 33 ? -9.906 3.002 12.891 1 97.38 33 PHE B O 1
ATOM 1976 N N . GLU B 1 34 ? -10.195 2.367 10.742 1 96 34 GLU B N 1
ATOM 1977 C CA . GLU B 1 34 ? -11.477 1.709 10.984 1 96 34 GLU B CA 1
ATOM 1978 C C . GLU B 1 34 ? -11.32 0.553 11.969 1 96 34 GLU B C 1
ATOM 1980 O O . GLU B 1 34 ? -12.109 0.416 12.906 1 96 34 GLU B O 1
ATOM 1985 N N . ARG B 1 35 ? -10.297 -0.146 11.852 1 96.12 35 ARG B N 1
ATOM 1986 C CA . ARG B 1 35 ? -10.055 -1.292 12.719 1 96.12 35 ARG B CA 1
ATOM 1987 C C . ARG B 1 35 ? -9.773 -0.845 14.156 1 96.12 35 ARG B C 1
ATOM 1989 O O . ARG B 1 35 ? -10.039 -1.585 15.102 1 96.12 35 ARG B O 1
ATOM 1996 N N . HIS B 1 36 ? -9.273 0.343 14.266 1 96.62 36 HIS B N 1
ATOM 1997 C CA . HIS B 1 36 ? -8.883 0.817 15.586 1 96.62 36 HIS B CA 1
ATOM 1998 C C . HIS B 1 36 ? -9.922 1.783 16.156 1 96.62 36 HIS B C 1
ATOM 2000 O O . HIS B 1 36 ? -9.695 2.404 17.188 1 96.62 36 HIS B O 1
ATOM 2006 N N . GLY B 1 37 ? -10.977 1.959 15.383 1 95.25 37 GLY B N 1
ATOM 2007 C CA . GLY B 1 37 ? -12.07 2.787 15.867 1 95.25 37 GLY B CA 1
ATOM 2008 C C . GLY B 1 37 ? -11.75 4.27 15.852 1 95.25 37 GLY B C 1
ATOM 2009 O O . GLY B 1 37 ? -12.266 5.027 16.672 1 95.25 37 GLY B O 1
ATOM 2010 N N . ILE B 1 38 ? -10.828 4.699 15.031 1 95.06 38 ILE B N 1
ATOM 2011 C CA . ILE B 1 38 ? -10.484 6.109 14.898 1 95.06 38 ILE B CA 1
ATOM 2012 C C . ILE B 1 38 ? -11.414 6.781 13.891 1 95.06 38 ILE B C 1
ATOM 2014 O O . ILE B 1 38 ? -11.57 6.301 12.766 1 95.06 38 ILE B O 1
ATOM 2018 N N . ASP B 1 39 ? -12.047 7.824 14.281 1 92.69 39 ASP B N 1
ATOM 2019 C CA . ASP B 1 39 ? -12.945 8.578 13.414 1 92.69 39 ASP B CA 1
ATOM 2020 C C . ASP B 1 39 ? -12.164 9.508 12.484 1 92.69 39 ASP B C 1
ATOM 2022 O O . ASP B 1 39 ? -11.242 10.203 12.93 1 92.69 39 ASP B O 1
ATOM 2026 N N . PHE B 1 40 ? -12.508 9.469 11.258 1 92.69 40 PHE B N 1
ATOM 2027 C CA . PHE B 1 40 ? -11.781 10.297 10.297 1 92.69 40 PHE B CA 1
ATOM 2028 C C . PHE B 1 40 ? -12.727 10.836 9.227 1 92.69 40 PHE B C 1
ATOM 2030 O O . PHE B 1 40 ? -13.852 10.352 9.078 1 92.69 40 PHE B O 1
ATOM 2037 N N . PHE B 1 41 ? -12.297 11.898 8.578 1 86.69 41 PHE B N 1
ATOM 2038 C CA . PHE B 1 41 ? -12.945 12.469 7.406 1 86.69 41 PHE B CA 1
ATOM 2039 C C . PHE B 1 41 ? -12.047 12.359 6.184 1 86.69 41 PHE B C 1
ATOM 2041 O O . PHE B 1 41 ? -10.875 12.758 6.223 1 86.69 41 PHE B O 1
ATOM 2048 N N . VAL B 1 42 ? -12.531 11.547 5.238 1 82.31 42 VAL B N 1
ATOM 2049 C CA . VAL B 1 42 ? -11.797 11.445 3.979 1 82.31 42 VAL B CA 1
ATOM 2050 C C . VAL B 1 42 ? -12.727 11.758 2.811 1 82.31 42 VAL B C 1
ATOM 2052 O O . VAL B 1 42 ? -13.891 11.344 2.803 1 82.31 42 VAL B O 1
ATOM 2055 N N . ASP B 1 43 ? -12.328 12.734 2.027 1 68.75 43 ASP B N 1
ATOM 2056 C CA . ASP B 1 43 ? -13.133 13.117 0.869 1 68.75 43 ASP B CA 1
ATOM 2057 C C . ASP B 1 43 ? -13.312 11.938 -0.084 1 68.75 43 ASP B C 1
ATOM 2059 O O . ASP B 1 43 ? -12.328 11.359 -0.556 1 68.75 43 ASP B O 1
ATOM 2063 N N . LYS B 1 44 ? -14.234 11.039 0.179 1 56.78 44 LYS B N 1
ATOM 2064 C CA . LYS B 1 44 ? -14.484 9.953 -0.761 1 56.78 44 LYS B CA 1
ATOM 2065 C C . LYS B 1 44 ? -14.664 10.484 -2.18 1 56.78 44 LYS B C 1
ATOM 2067 O O . LYS B 1 44 ? -14.445 9.758 -3.152 1 56.78 44 LYS B O 1
ATOM 2072 N N . TYR B 1 45 ? -15.359 11.68 -2.324 1 47.59 45 TYR B N 1
ATOM 2073 C CA . TYR B 1 45 ? -15.953 12.086 -3.596 1 47.59 45 TYR B CA 1
ATOM 2074 C C . TYR B 1 45 ? -14.938 12.82 -4.465 1 47.59 45 TYR B C 1
ATOM 2076 O O . TYR B 1 45 ? -14.352 13.812 -4.035 1 47.59 45 TYR B O 1
ATOM 2084 N N . GLU B 1 46 ? -14.086 12.094 -5.207 1 48.41 46 GLU B N 1
ATOM 2085 C CA . GLU B 1 46 ? -13.359 12.688 -6.324 1 48.41 46 GLU B CA 1
ATOM 2086 C C . GLU B 1 46 ? -14.172 13.797 -6.988 1 48.41 46 GLU B C 1
ATOM 2088 O O . GLU B 1 46 ? -13.805 14.289 -8.055 1 48.41 46 GLU B O 1
ATOM 2093 N N . GLN B 1 47 ? -15.359 14.047 -6.785 1 41.31 47 GLN B N 1
ATOM 2094 C CA . GLN B 1 47 ? -15.852 15.039 -7.738 1 41.31 47 GLN B CA 1
ATOM 2095 C C . GLN B 1 47 ? -15.242 16.406 -7.465 1 41.31 47 GLN B C 1
ATOM 2097 O O . GLN B 1 47 ? -15.492 17.016 -6.414 1 41.31 47 GLN B O 1
ATOM 2102 N N . ARG B 1 48 ? -14.117 16.609 -8.062 1 43.34 48 ARG B N 1
ATOM 2103 C CA . ARG B 1 48 ? -13.289 17.797 -8.195 1 43.34 48 ARG B CA 1
ATOM 2104 C C . ARG B 1 48 ? -14.141 19.062 -8.125 1 43.34 48 ARG B C 1
ATOM 2106 O O . ARG B 1 48 ? -13.609 20.172 -8.047 1 43.34 48 ARG B O 1
ATOM 2113 N N . GLY B 1 49 ? -15.5 18.859 -8.094 1 41.19 49 GLY B N 1
ATOM 2114 C CA . GLY B 1 49 ? -16.312 20.062 -8.188 1 41.19 49 GLY B CA 1
ATOM 2115 C C . GLY B 1 49 ? -17.109 20.359 -6.93 1 41.19 49 GLY B C 1
ATOM 2116 O O . GLY B 1 49 ? -18.094 21.078 -6.965 1 41.19 49 GLY B O 1
ATOM 2117 N N . LYS B 1 50 ? -17.125 19.453 -6.012 1 46.53 50 LYS B N 1
ATOM 2118 C CA . LYS B 1 50 ? -18.031 19.906 -4.949 1 46.53 50 LYS B CA 1
ATOM 2119 C C . LYS B 1 50 ? -17.469 21.141 -4.25 1 46.53 50 LYS B C 1
ATOM 2121 O O . LYS B 1 50 ? -16.266 21.359 -4.234 1 46.53 50 LYS B O 1
ATOM 2126 N N . ASP B 1 51 ? -18.25 22.094 -3.713 1 46.97 51 ASP B N 1
ATOM 2127 C CA . ASP B 1 51 ? -18.062 23.438 -3.168 1 46.97 51 ASP B CA 1
ATOM 2128 C C . ASP B 1 51 ? -17 23.438 -2.066 1 46.97 51 ASP B C 1
ATOM 2130 O O . ASP B 1 51 ? -17.047 22.625 -1.149 1 46.97 51 ASP B O 1
ATOM 2134 N N . LEU B 1 52 ? -15.773 24 -2.367 1 51.19 52 LEU B N 1
ATOM 2135 C CA . LEU B 1 52 ? -14.672 24.391 -1.483 1 51.19 52 LEU B CA 1
ATOM 2136 C C . LEU B 1 52 ? -15.18 24.625 -0.062 1 51.19 52 LEU B C 1
ATOM 2138 O O . LEU B 1 52 ? -14.484 24.281 0.905 1 51.19 52 LEU B O 1
ATOM 2142 N N . LYS B 1 53 ? -16.422 25.156 0.017 1 54.53 53 LYS B N 1
ATOM 2143 C CA . LYS B 1 53 ? -16.969 25.562 1.307 1 54.53 53 LYS B CA 1
ATOM 2144 C C . LYS B 1 53 ? -17.156 24.375 2.234 1 54.53 53 LYS B C 1
ATOM 2146 O O . LYS B 1 53 ? -16.891 24.469 3.436 1 54.53 53 LYS B O 1
ATOM 2151 N N . ASP B 1 54 ? -17.266 23.219 1.585 1 64.12 54 ASP B N 1
ATOM 2152 C CA . ASP B 1 54 ? -17.594 22.062 2.414 1 64.12 54 ASP B CA 1
ATOM 2153 C C . ASP B 1 54 ? -16.328 21.406 2.959 1 64.12 54 ASP B C 1
ATOM 2155 O O . ASP B 1 54 ? -16.281 21.016 4.129 1 64.12 54 ASP B O 1
ATOM 2159 N N . LEU B 1 55 ? -15.203 21.562 2.223 1 65.06 55 LEU B N 1
ATOM 2160 C CA . LEU B 1 55 ? -13.984 20.922 2.689 1 65.06 55 LEU B CA 1
ATOM 2161 C C . LEU B 1 55 ? -13.344 21.719 3.824 1 65.06 55 LEU B C 1
ATOM 2163 O O . LEU B 1 55 ? -12.891 21.141 4.816 1 65.06 55 LEU B O 1
ATOM 2167 N N . PHE B 1 56 ? -13.469 23.062 3.719 1 77.25 56 PHE B N 1
ATOM 2168 C CA . PHE B 1 56 ? -12.898 23.906 4.762 1 77.25 56 PHE B CA 1
ATOM 2169 C C . PHE B 1 56 ? -13.695 23.781 6.059 1 77.25 56 PHE B C 1
ATOM 2171 O O . PHE B 1 56 ? -13.125 23.828 7.148 1 77.25 56 PHE B O 1
ATOM 2178 N N . ALA B 1 57 ? -14.906 23.438 5.805 1 80.06 57 ALA B N 1
ATOM 2179 C CA . ALA B 1 57 ? -15.734 23.219 6.992 1 80.06 57 ALA B CA 1
ATOM 2180 C C . ALA B 1 57 ? -15.328 21.938 7.711 1 80.06 57 ALA B C 1
ATOM 2182 O O . ALA B 1 57 ? -15.328 21.891 8.945 1 80.06 57 ALA B O 1
ATOM 2183 N N . ARG B 1 58 ? -14.859 21.031 6.926 1 83.19 58 ARG B N 1
ATOM 2184 C CA . ARG B 1 58 ? -14.477 19.75 7.523 1 83.19 58 ARG B CA 1
ATOM 2185 C C . ARG B 1 58 ? -13.172 19.875 8.297 1 83.19 58 ARG B C 1
ATOM 2187 O O . ARG B 1 58 ? -13 19.266 9.352 1 83.19 58 ARG B O 1
ATOM 2194 N N . ILE B 1 59 ? -12.297 20.688 7.793 1 90.06 59 ILE B N 1
ATOM 2195 C CA . ILE B 1 59 ? -11.055 20.938 8.516 1 90.06 59 ILE B CA 1
ATOM 2196 C C . ILE B 1 59 ? -11.359 21.625 9.844 1 90.06 59 ILE B C 1
ATOM 2198 O O . ILE B 1 59 ? -10.805 21.25 10.883 1 90.06 59 ILE B O 1
ATOM 2202 N N . GLU B 1 60 ? -12.375 22.484 9.781 1 88.75 60 GLU B N 1
ATOM 2203 C CA . GLU B 1 60 ? -12.727 23.25 10.969 1 88.75 60 GLU B CA 1
ATOM 2204 C C . GLU B 1 60 ? -13.398 22.375 12.016 1 88.75 60 GLU B C 1
ATOM 2206 O O . GLU B 1 60 ? -13.336 22.656 13.211 1 88.75 60 GLU B O 1
ATOM 2211 N N . GLU B 1 61 ? -13.914 21.312 11.555 1 85.94 61 GLU B N 1
ATOM 2212 C CA . GLU B 1 61 ? -14.633 20.422 12.453 1 85.94 61 GLU B CA 1
ATOM 2213 C C . GLU B 1 61 ? -13.711 19.344 13.016 1 85.94 61 GLU B C 1
ATOM 2215 O O . GLU B 1 61 ? -14.102 18.578 13.898 1 85.94 61 GLU B O 1
ATOM 2220 N N . SER B 1 62 ? -12.492 19.328 12.594 1 91.31 62 SER B N 1
ATOM 2221 C CA . SER B 1 62 ? -11.547 18.297 13.016 1 91.31 62 SER B CA 1
ATOM 2222 C C . SER B 1 62 ? -10.633 18.812 14.125 1 91.31 62 SER B C 1
ATOM 2224 O O . SER B 1 62 ? -10.383 20.016 14.219 1 91.31 62 SER B O 1
ATOM 2226 N N . LYS B 1 63 ? -10.172 17.906 14.977 1 92.44 63 LYS B N 1
ATOM 2227 C CA . LYS B 1 63 ? -9.219 18.266 16.016 1 92.44 63 LYS B CA 1
ATOM 2228 C C . LYS B 1 63 ? -7.793 17.875 15.609 1 92.44 63 LYS B C 1
ATOM 2230 O O . LYS B 1 63 ? -6.824 18.438 16.125 1 92.44 63 LYS B O 1
ATOM 2235 N N . ILE B 1 64 ? -7.695 16.922 14.75 1 95.5 64 ILE B N 1
ATOM 2236 C CA . ILE B 1 64 ? -6.414 16.453 14.25 1 95.5 64 ILE B CA 1
ATOM 2237 C C . ILE B 1 64 ? -6.426 16.438 12.719 1 95.5 64 ILE B C 1
ATOM 2239 O O . ILE B 1 64 ? -7.449 16.109 12.109 1 95.5 64 ILE B O 1
ATOM 2243 N N . ALA B 1 65 ? -5.348 16.766 12.133 1 96 65 ALA B N 1
ATOM 2244 C CA . ALA B 1 65 ? -5.188 16.625 10.688 1 96 65 ALA B CA 1
ATOM 2245 C C . ALA B 1 65 ? -3.875 15.922 10.352 1 96 65 ALA B C 1
ATOM 2247 O O . ALA B 1 65 ? -2.83 16.234 10.93 1 96 65 ALA B O 1
ATOM 2248 N N . LEU B 1 66 ? -3.951 14.945 9.516 1 97.62 66 LEU B N 1
ATOM 2249 C CA . LEU B 1 66 ? -2.758 14.336 8.938 1 97.62 66 LEU B CA 1
ATOM 2250 C C . LEU B 1 66 ? -2.367 15.031 7.637 1 97.62 66 LEU B C 1
ATOM 2252 O O . LEU B 1 66 ? -3.117 14.984 6.66 1 97.62 66 LEU B O 1
ATOM 2256 N N . ALA B 1 67 ? -1.271 15.688 7.633 1 98 67 ALA B N 1
ATOM 2257 C CA . ALA B 1 67 ? -0.684 16.172 6.383 1 98 67 ALA B CA 1
ATOM 2258 C C . ALA B 1 67 ? 0.24 15.117 5.773 1 98 67 ALA B C 1
ATOM 2260 O O . ALA B 1 67 ? 1.391 14.977 6.191 1 98 67 ALA B O 1
ATOM 2261 N N . ILE B 1 68 ? -0.255 14.391 4.84 1 98.38 68 ILE B N 1
ATOM 2262 C CA . ILE B 1 68 ? 0.513 13.32 4.203 1 98.38 68 ILE B CA 1
ATOM 2263 C C . ILE B 1 68 ? 1.231 13.875 2.973 1 98.38 68 ILE B C 1
ATOM 2265 O O . ILE B 1 68 ? 0.646 13.953 1.891 1 98.38 68 ILE B O 1
ATOM 2269 N N . LEU B 1 69 ? 2.498 14.148 3.152 1 98.56 69 LEU B N 1
ATOM 2270 C CA . LEU B 1 69 ? 3.303 14.828 2.141 1 98.56 69 LEU B CA 1
ATOM 2271 C C . LEU B 1 69 ? 4.086 13.82 1.305 1 98.56 69 LEU B C 1
ATOM 2273 O O . LEU B 1 69 ? 4.941 13.102 1.829 1 98.56 69 LEU B O 1
ATOM 2277 N N . SER B 1 70 ? 3.742 13.672 0.079 1 98.12 70 SER B N 1
ATOM 2278 C CA . SER B 1 70 ? 4.477 12.891 -0.912 1 98.12 70 SER B CA 1
ATOM 2279 C C . SER B 1 70 ? 5.184 13.797 -1.916 1 98.12 70 SER B C 1
ATOM 2281 O O . SER B 1 70 ? 5.059 15.023 -1.849 1 98.12 70 SER B O 1
ATOM 2283 N N . VAL B 1 71 ? 5.859 13.242 -2.807 1 97.56 71 VAL B N 1
ATOM 2284 C CA . VAL B 1 71 ? 6.602 13.977 -3.824 1 97.56 71 VAL B CA 1
ATOM 2285 C C . VAL B 1 71 ? 5.629 14.773 -4.695 1 97.56 71 VAL B C 1
ATOM 2287 O O . VAL B 1 71 ? 5.926 15.898 -5.105 1 97.56 71 VAL B O 1
ATOM 2290 N N . ARG B 1 72 ? 4.438 14.266 -4.953 1 98 72 ARG B N 1
ATOM 2291 C CA . ARG B 1 72 ? 3.492 14.891 -5.863 1 98 72 ARG B CA 1
ATOM 2292 C C . ARG B 1 72 ? 2.49 15.758 -5.102 1 98 72 ARG B C 1
ATOM 2294 O O . ARG B 1 72 ? 1.56 16.312 -5.695 1 98 72 ARG B O 1
ATOM 2301 N N . TYR B 1 73 ? 2.611 15.867 -3.783 1 98.06 73 TYR B N 1
ATOM 2302 C CA . TYR B 1 73 ? 1.7 16.625 -2.939 1 98.06 73 TYR B CA 1
ATOM 2303 C C . TYR B 1 73 ? 1.562 18.062 -3.441 1 98.06 73 TYR B C 1
ATOM 2305 O O . TYR B 1 73 ? 0.448 18.578 -3.584 1 98.06 73 TYR B O 1
ATOM 2313 N N . ALA B 1 74 ? 2.691 18.672 -3.822 1 97.69 74 ALA B N 1
ATOM 2314 C CA . ALA B 1 74 ? 2.736 20.109 -4.125 1 97.69 74 ALA B CA 1
ATOM 2315 C C . ALA B 1 74 ? 2.273 20.375 -5.551 1 97.69 74 ALA B C 1
ATOM 2317 O O . ALA B 1 74 ? 2.197 21.531 -5.973 1 97.69 74 ALA B O 1
ATOM 2318 N N . GLU B 1 75 ? 1.904 19.328 -6.305 1 97.38 75 GLU B N 1
ATOM 2319 C CA . GLU B 1 75 ? 1.283 19.516 -7.613 1 97.38 75 GLU B CA 1
ATOM 2320 C C . GLU B 1 75 ? -0.143 20.047 -7.473 1 97.38 75 GLU B C 1
ATOM 2322 O O . GLU B 1 75 ? -0.721 20.547 -8.438 1 97.38 75 GLU B O 1
ATOM 2327 N N . SER B 1 76 ? -0.729 19.891 -6.324 1 96.31 76 SER B N 1
ATOM 2328 C CA . SER B 1 76 ? -2.148 20.156 -6.113 1 96.31 76 SER B CA 1
ATOM 2329 C C . SER B 1 76 ? -2.359 21.469 -5.367 1 96.31 76 SER B C 1
ATOM 2331 O O . SER B 1 76 ? -2.098 21.562 -4.168 1 96.31 76 SER B O 1
ATOM 2333 N N . SER B 1 77 ? -2.896 22.438 -6.051 1 95.12 77 SER B N 1
ATOM 2334 C CA . SER B 1 77 ? -3.215 23.703 -5.391 1 95.12 77 SER B CA 1
ATOM 2335 C C . SER B 1 77 ? -4.234 23.5 -4.273 1 95.12 77 SER B C 1
ATOM 2337 O O . SER B 1 77 ? -4.195 24.203 -3.26 1 95.12 77 SER B O 1
ATOM 2339 N N . TRP B 1 78 ? -5.086 22.516 -4.418 1 91.75 78 TRP B N 1
ATOM 2340 C CA . TRP B 1 78 ? -6.102 22.203 -3.418 1 91.75 78 TRP B CA 1
ATOM 2341 C C . TRP B 1 78 ? -5.461 21.719 -2.123 1 91.75 78 TRP B C 1
ATOM 2343 O O . TRP B 1 78 ? -5.801 22.188 -1.036 1 91.75 78 TRP B O 1
ATOM 2353 N N . CYS B 1 79 ? -4.535 20.766 -2.244 1 94.88 79 CYS B N 1
ATOM 2354 C CA . CYS B 1 79 ? -3.816 20.281 -1.073 1 94.88 79 CYS B CA 1
ATOM 2355 C C . CYS B 1 79 ? -3.09 21.406 -0.363 1 94.88 79 CYS B C 1
ATOM 2357 O O . CYS B 1 79 ? -3.125 21.5 0.866 1 94.88 79 CYS B O 1
ATOM 2359 N N . MET B 1 80 ? -2.525 22.266 -1.144 1 96.75 80 MET B N 1
ATOM 2360 C CA . MET B 1 80 ? -1.757 23.375 -0.604 1 96.75 80 MET B CA 1
ATOM 2361 C C . MET B 1 80 ? -2.664 24.359 0.137 1 96.75 80 MET B C 1
ATOM 2363 O O . MET B 1 80 ? -2.32 24.828 1.221 1 96.75 80 MET B O 1
ATOM 2367 N N . ASP B 1 81 ? -3.795 24.641 -0.452 1 94.62 81 ASP B N 1
ATOM 2368 C CA . ASP B 1 81 ? -4.734 25.562 0.18 1 94.62 81 ASP B CA 1
ATOM 2369 C C . ASP B 1 81 ? -5.273 24.984 1.485 1 94.62 81 ASP B C 1
ATOM 2371 O O . ASP B 1 81 ? -5.465 25.703 2.463 1 94.62 81 ASP B O 1
ATOM 2375 N N . GLU B 1 82 ? -5.531 23.688 1.477 1 95 82 GLU B N 1
ATOM 2376 C CA . GLU B 1 82 ? -5.953 23.016 2.703 1 95 82 GLU B CA 1
ATOM 2377 C C . GLU B 1 82 ? -4.883 23.125 3.785 1 95 82 GLU B C 1
ATOM 2379 O O . GLU B 1 82 ? -5.195 23.328 4.957 1 95 82 GLU B O 1
ATOM 2384 N N . LEU B 1 83 ? -3.66 22.984 3.355 1 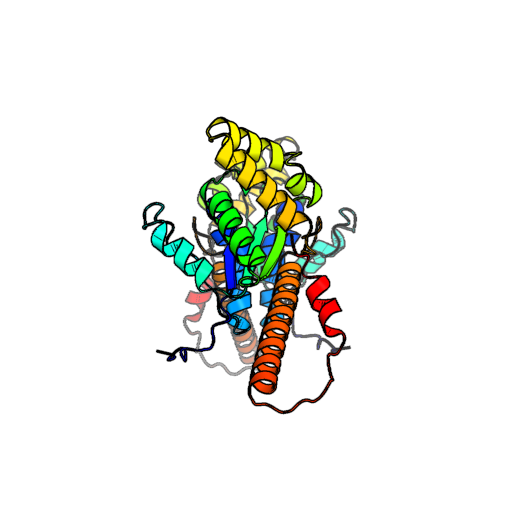97.06 83 LEU B N 1
ATOM 2385 C CA . LEU B 1 83 ? -2.551 23.062 4.301 1 97.06 83 LEU B CA 1
ATOM 2386 C C . LEU B 1 83 ? -2.482 24.453 4.938 1 97.06 83 LEU B C 1
ATOM 2388 O O . LEU B 1 83 ? -2.227 24.578 6.137 1 97.06 83 LEU B O 1
ATOM 2392 N N . VAL B 1 84 ? -2.719 25.438 4.156 1 97.19 84 VAL B N 1
ATOM 2393 C CA . VAL B 1 84 ? -2.723 26.812 4.664 1 97.19 84 VAL B CA 1
ATOM 2394 C C . VAL B 1 84 ? -3.82 26.969 5.711 1 97.19 84 VAL B C 1
ATOM 2396 O O . VAL B 1 84 ? -3.594 27.562 6.773 1 97.19 84 VAL B O 1
ATOM 2399 N N . LYS B 1 85 ? -4.953 26.469 5.375 1 95.81 8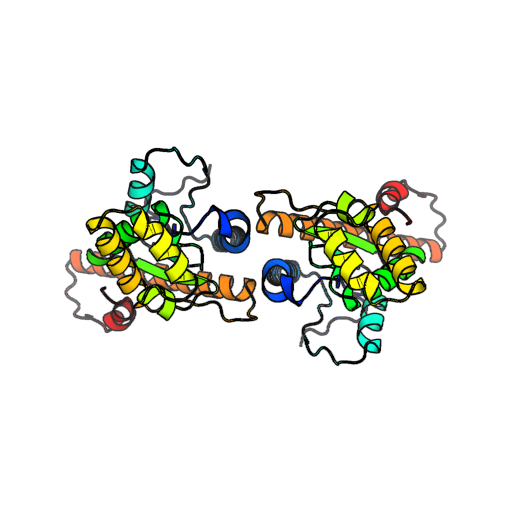5 LYS B N 1
ATOM 2400 C CA . LYS B 1 85 ? -6.059 26.531 6.328 1 95.81 85 LYS B CA 1
ATOM 2401 C C . LYS B 1 85 ? -5.723 25.766 7.605 1 95.81 85 LYS B C 1
ATOM 2403 O O . LYS B 1 85 ? -6 26.25 8.711 1 95.81 85 LYS B O 1
ATOM 2408 N N . MET B 1 86 ? -5.141 24.594 7.461 1 96.56 86 MET B N 1
ATOM 2409 C CA . MET B 1 86 ? -4.734 23.797 8.617 1 96.56 86 MET B CA 1
ATOM 2410 C C . MET B 1 86 ? -3.744 24.578 9.484 1 96.56 86 MET B C 1
ATOM 2412 O O . MET B 1 86 ? -3.852 24.562 10.711 1 96.56 86 MET B O 1
ATOM 2416 N N . LYS B 1 87 ? -2.807 25.203 8.859 1 96.75 87 LYS B N 1
ATOM 2417 C CA . LYS B 1 87 ? -1.823 26 9.594 1 96.75 87 LYS B CA 1
ATOM 2418 C C . LYS B 1 87 ? -2.498 27.109 10.391 1 96.75 87 LYS B C 1
ATOM 2420 O O . LYS B 1 87 ? -2.152 27.344 11.547 1 96.75 87 LYS B O 1
ATOM 2425 N N . LYS B 1 88 ? -3.412 27.781 9.742 1 95.81 88 LYS B N 1
ATOM 2426 C CA . LYS B 1 88 ? -4.113 28.875 10.414 1 95.81 88 LYS B CA 1
ATOM 2427 C C . LYS B 1 88 ? -4.844 28.375 11.656 1 95.81 88 LYS B C 1
ATOM 2429 O O . LYS B 1 88 ? -4.781 29 12.711 1 95.81 88 LYS B O 1
ATOM 2434 N N . LEU B 1 89 ? -5.441 27.297 11.562 1 95.06 89 LEU B N 1
ATOM 2435 C CA . LEU B 1 89 ? -6.168 26.719 12.688 1 95.06 89 LEU B CA 1
ATOM 2436 C C . LEU B 1 89 ? -5.203 26.234 13.766 1 95.06 89 LEU B C 1
ATOM 2438 O O . LEU B 1 89 ? -5.488 26.359 14.961 1 95.06 89 LEU B O 1
ATOM 2442 N N . ALA B 1 90 ? -4.121 25.656 13.312 1 94.81 90 ALA B N 1
ATOM 2443 C CA . ALA B 1 90 ? -3.105 25.219 14.273 1 94.81 90 ALA B CA 1
ATOM 2444 C C . ALA B 1 90 ? -2.555 26.406 15.062 1 94.81 90 ALA B C 1
ATOM 2446 O O . ALA B 1 90 ? -2.34 26.312 16.266 1 94.81 90 ALA B O 1
ATOM 2447 N N . ASP B 1 91 ? -2.35 27.484 14.359 1 94.5 91 ASP B N 1
ATOM 2448 C CA . ASP B 1 91 ? -1.855 28.703 15 1 94.5 91 ASP B CA 1
ATOM 2449 C C . ASP B 1 91 ? -2.82 29.172 16.078 1 94.5 91 ASP B C 1
ATOM 2451 O O . ASP B 1 91 ? -2.4 29.781 17.062 1 94.5 91 ASP B O 1
ATOM 2455 N N . GLN B 1 92 ? -4.055 28.875 15.914 1 93.88 92 GLN B N 1
ATOM 2456 C CA . GLN B 1 92 ? -5.09 29.266 16.859 1 93.88 92 GLN B CA 1
ATOM 2457 C C . GLN B 1 92 ? -5.324 28.172 17.906 1 93.88 92 GLN B C 1
ATOM 2459 O O . GLN B 1 92 ? -6.266 28.25 18.703 1 93.88 92 GLN B O 1
ATOM 2464 N N . ARG B 1 93 ? -4.527 27.094 17.844 1 91.31 93 ARG B N 1
ATOM 2465 C CA . ARG B 1 93 ? -4.609 25.969 18.766 1 91.31 93 ARG B CA 1
ATOM 2466 C C . ARG B 1 93 ? -5.941 25.234 18.625 1 91.31 93 ARG B C 1
ATOM 2468 O O . ARG B 1 93 ? -6.473 24.703 19.609 1 91.31 93 ARG B O 1
ATOM 2475 N N . LYS B 1 94 ? -6.445 25.266 17.422 1 92.12 94 LYS B N 1
ATOM 2476 C CA . LYS B 1 94 ? -7.73 24.625 17.156 1 92.12 94 LYS B CA 1
ATOM 2477 C C . LYS B 1 94 ? -7.543 23.297 16.438 1 92.12 94 LYS B C 1
ATOM 2479 O O . LYS B 1 94 ? -8.477 22.5 16.328 1 92.12 94 LYS B O 1
ATOM 2484 N N . LEU B 1 95 ? -6.383 23.078 15.977 1 93.81 95 LEU B N 1
ATOM 2485 C CA . LEU B 1 95 ? -6.094 21.891 15.195 1 93.81 95 LEU B CA 1
ATOM 2486 C C . LEU B 1 95 ? -4.668 21.406 15.438 1 93.81 95 LEU B C 1
ATOM 2488 O O . LEU B 1 95 ? -3.734 22.203 15.477 1 93.81 95 LEU B O 1
ATOM 2492 N N . GLN B 1 96 ? -4.559 20.156 15.695 1 95.12 96 GLN B N 1
ATOM 2493 C CA . GLN B 1 96 ? -3.238 19.531 15.758 1 95.12 96 GLN B CA 1
ATOM 2494 C C . GLN B 1 96 ? -2.877 18.859 14.438 1 95.12 96 GLN B C 1
ATOM 2496 O O . GLN B 1 96 ? -3.594 17.984 13.969 1 95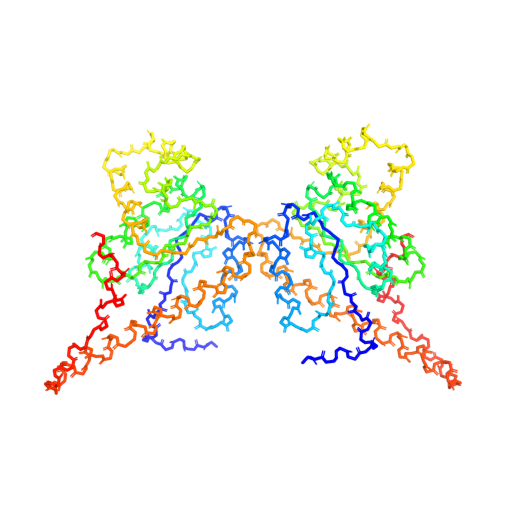.12 96 GLN B O 1
ATOM 2501 N N . ILE B 1 97 ? -1.742 19.297 13.875 1 97.25 97 ILE B N 1
ATOM 2502 C CA . ILE B 1 97 ? -1.308 18.734 12.602 1 97.25 97 ILE B CA 1
ATOM 2503 C C . ILE B 1 97 ? -0.23 17.672 12.844 1 97.25 97 ILE B C 1
ATOM 2505 O O . ILE B 1 97 ? 0.73 17.922 13.578 1 97.25 97 ILE B O 1
ATOM 2509 N N . ILE B 1 98 ? -0.39 16.531 12.32 1 97.62 98 ILE B N 1
ATOM 2510 C CA . ILE B 1 98 ? 0.631 15.484 12.305 1 97.62 98 ILE B CA 1
ATOM 2511 C C . ILE B 1 98 ? 1.195 15.336 10.891 1 97.62 98 ILE B C 1
ATOM 2513 O O . ILE B 1 98 ? 0.532 14.797 10.008 1 97.62 98 ILE B O 1
ATOM 2517 N N . PRO B 1 99 ? 2.352 15.797 10.672 1 98.44 99 PRO B N 1
ATOM 2518 C CA . PRO B 1 99 ? 2.967 15.625 9.352 1 98.44 99 PRO B CA 1
ATOM 2519 C C . PRO B 1 99 ? 3.408 14.18 9.094 1 98.44 99 PRO B C 1
ATOM 2521 O O . PRO B 1 99 ? 4.008 13.547 9.969 1 98.44 99 PRO B O 1
ATOM 2524 N N . ILE B 1 100 ? 3.064 13.688 8 1 98.62 100 ILE B N 1
ATOM 2525 C CA . ILE B 1 100 ? 3.494 12.383 7.508 1 98.62 100 ILE B CA 1
ATOM 2526 C C . ILE B 1 100 ? 4.32 12.555 6.238 1 98.62 100 ILE B C 1
ATOM 2528 O O . ILE B 1 100 ? 3.795 12.961 5.199 1 98.62 100 ILE B O 1
ATOM 2532 N N . PHE B 1 101 ? 5.613 12.258 6.305 1 98.31 101 PHE B N 1
ATOM 2533 C CA . PHE B 1 101 ? 6.48 12.344 5.137 1 98.31 101 PHE B CA 1
ATOM 2534 C C . PHE B 1 101 ? 6.551 11.008 4.414 1 98.31 101 PHE B C 1
ATOM 2536 O O . PHE B 1 101 ? 7.293 10.109 4.824 1 98.31 101 PHE B O 1
ATOM 2543 N N . TYR B 1 102 ? 5.785 10.852 3.379 1 98.06 102 TYR B N 1
ATOM 2544 C CA . TYR B 1 102 ? 5.66 9.625 2.6 1 98.06 102 TYR B CA 1
ATOM 2545 C C . TYR B 1 102 ? 6.656 9.609 1.447 1 98.06 102 TYR B C 1
ATOM 2547 O O . TYR B 1 102 ? 6.355 10.086 0.351 1 98.06 102 TYR B O 1
ATOM 2555 N N . LYS B 1 103 ? 7.84 9.016 1.61 1 96.62 103 LYS B N 1
ATOM 2556 C CA . LYS B 1 103 ? 8.906 8.859 0.624 1 96.62 103 LYS B CA 1
ATOM 2557 C C . LYS B 1 103 ? 9.383 10.211 0.108 1 96.62 103 LYS B C 1
ATOM 2559 O O . LYS B 1 103 ? 9.609 10.375 -1.092 1 96.62 103 LYS B O 1
ATOM 2564 N N . VAL B 1 104 ? 9.391 11.211 0.973 1 96.81 104 VAL B N 1
ATOM 2565 C CA . VAL B 1 104 ? 9.914 12.547 0.697 1 96.81 104 VAL B CA 1
ATOM 2566 C C . VAL B 1 104 ? 10.68 13.062 1.912 1 96.81 104 VAL B C 1
ATOM 2568 O O . VAL B 1 104 ? 10.344 12.727 3.051 1 96.81 104 VAL B O 1
ATOM 2571 N N . SER B 1 105 ? 11.633 13.852 1.655 1 94.88 105 SER B N 1
ATOM 2572 C CA . SER B 1 105 ? 12.422 14.414 2.742 1 94.88 105 SER B CA 1
ATOM 2573 C C . SER B 1 105 ? 11.742 15.641 3.344 1 94.88 105 SER B C 1
ATOM 2575 O O . SER B 1 105 ? 11.266 16.516 2.613 1 94.88 105 SER B O 1
ATOM 2577 N N . ALA B 1 106 ? 11.766 15.672 4.715 1 96.5 106 ALA B N 1
ATOM 2578 C CA . ALA B 1 106 ? 11.25 16.859 5.395 1 96.5 106 ALA B CA 1
ATOM 2579 C C . ALA B 1 106 ? 12 18.109 4.941 1 96.5 106 ALA B C 1
ATOM 2581 O O . ALA B 1 106 ? 11.406 19.188 4.809 1 96.5 106 ALA B O 1
ATOM 2582 N N . ARG B 1 107 ? 13.25 17.969 4.648 1 96.62 107 ARG B N 1
ATOM 2583 C CA . ARG B 1 107 ? 14.078 19.094 4.203 1 96.62 107 ARG B CA 1
ATOM 2584 C C . ARG B 1 107 ? 13.617 19.609 2.848 1 96.62 107 ARG B C 1
ATOM 2586 O O . ARG B 1 107 ? 13.508 20.828 2.65 1 96.62 107 ARG B O 1
ATOM 2593 N N . ASP B 1 108 ? 13.391 18.656 1.936 1 97.88 108 ASP B N 1
ATOM 2594 C CA . ASP B 1 108 ? 12.93 19.062 0.61 1 97.88 108 ASP B CA 1
ATOM 2595 C C . ASP B 1 108 ? 11.578 19.766 0.691 1 97.88 108 ASP B C 1
ATOM 2597 O O . ASP B 1 108 ? 11.32 20.719 -0.055 1 97.88 108 ASP B O 1
ATOM 2601 N N . VAL B 1 109 ? 10.695 19.281 1.586 1 98.31 109 VAL B N 1
ATOM 2602 C CA . VAL B 1 109 ? 9.398 19.922 1.771 1 98.31 109 VAL B CA 1
ATOM 2603 C C . VAL B 1 109 ? 9.586 21.328 2.328 1 98.31 109 VAL B C 1
ATOM 2605 O O . VAL B 1 109 ? 9.008 22.297 1.812 1 98.31 109 VAL B O 1
ATOM 2608 N N . ARG B 1 110 ? 10.438 21.5 3.283 1 97.81 110 ARG B N 1
ATOM 2609 C CA . ARG B 1 110 ? 10.664 22.766 3.967 1 97.81 110 ARG B CA 1
ATOM 2610 C C . ARG B 1 110 ? 11.227 23.812 3.008 1 97.81 110 ARG B C 1
ATOM 2612 O O . ARG B 1 110 ? 10.781 24.953 2.996 1 97.81 110 ARG B O 1
ATOM 2619 N N . LYS B 1 111 ? 12.164 23.359 2.184 1 98 111 LYS B N 1
ATOM 2620 C CA . LYS B 1 111 ? 12.914 24.312 1.355 1 98 111 LYS B CA 1
ATOM 2621 C C . LYS B 1 111 ? 12.414 24.297 -0.084 1 98 111 LYS B C 1
ATOM 2623 O O . LYS B 1 111 ? 12.883 25.078 -0.919 1 98 111 LYS B O 1
ATOM 2628 N N . GLN B 1 112 ? 11.422 23.391 -0.32 1 98.12 112 GLN B N 1
ATOM 2629 C CA . GLN B 1 112 ? 10.883 23.203 -1.666 1 98.12 112 GLN B CA 1
ATOM 2630 C C . GLN B 1 112 ? 12 22.922 -2.666 1 98.12 112 GLN B C 1
ATOM 2632 O O . GLN B 1 112 ? 12.109 23.594 -3.695 1 98.12 112 GLN B O 1
ATOM 2637 N N . THR B 1 113 ? 12.789 21.922 -2.395 1 98.25 113 THR B N 1
ATOM 2638 C CA . THR B 1 113 ? 13.875 21.453 -3.254 1 98.25 113 THR B CA 1
ATOM 2639 C C . THR B 1 113 ? 13.633 20.016 -3.686 1 98.25 113 THR B C 1
ATOM 2641 O O . THR B 1 113 ? 12.602 19.422 -3.357 1 98.25 113 THR B O 1
ATOM 2644 N N . GLY B 1 114 ? 14.555 19.516 -4.531 1 98 114 GLY B N 1
ATOM 2645 C CA . GLY B 1 114 ? 14.383 18.156 -5.047 1 98 114 GLY B CA 1
ATOM 2646 C C . GLY B 1 114 ? 13.172 18.016 -5.953 1 98 114 GLY B C 1
ATOM 2647 O O . GLY B 1 114 ? 12.695 19 -6.516 1 98 114 GLY B O 1
ATOM 2648 N N . GLU B 1 115 ? 12.75 16.812 -6.086 1 98.06 115 GLU B N 1
ATOM 2649 C CA . GLU B 1 115 ? 11.586 16.562 -6.93 1 98.06 115 GLU B CA 1
ATOM 2650 C C . GLU B 1 115 ? 10.336 17.25 -6.371 1 98.06 115 GLU B C 1
ATOM 2652 O O . GLU B 1 115 ? 9.5 17.75 -7.125 1 98.06 115 GLU B O 1
ATOM 2657 N N . PHE B 1 116 ? 10.219 17.281 -5.023 1 98.38 116 PHE B N 1
ATOM 2658 C CA . PHE B 1 116 ? 9.125 18 -4.391 1 98.38 116 PHE B CA 1
ATOM 2659 C C . PHE B 1 116 ? 9.141 19.469 -4.812 1 98.38 116 PHE B C 1
ATOM 2661 O O . PHE B 1 116 ? 8.102 20.016 -5.184 1 98.38 116 PHE B O 1
ATOM 2668 N N . GLY B 1 117 ? 10.297 20.062 -4.742 1 98.5 117 GLY B N 1
ATOM 2669 C CA . GLY B 1 117 ? 10.445 21.469 -5.125 1 98.5 117 GLY B CA 1
ATOM 2670 C C . GLY B 1 117 ? 10.109 21.719 -6.582 1 98.5 117 GLY B C 1
ATOM 2671 O O . GLY B 1 117 ? 9.492 22.734 -6.914 1 98.5 117 GLY B O 1
ATOM 2672 N N . GLU B 1 118 ? 10.578 20.797 -7.465 1 98.62 118 GLU B N 1
ATOM 2673 C CA . GLU B 1 118 ? 10.258 20.922 -8.883 1 98.62 118 GLU B CA 1
ATOM 2674 C C . GLU B 1 118 ? 8.75 20.984 -9.102 1 98.62 118 GLU B C 1
ATOM 2676 O O . GLU B 1 118 ? 8.258 21.828 -9.867 1 98.62 118 GLU B O 1
ATOM 2681 N N . ASN B 1 119 ? 8.031 20.125 -8.422 1 98.5 119 ASN B N 1
ATOM 2682 C CA . ASN B 1 119 ? 6.57 20.125 -8.508 1 98.5 119 ASN B CA 1
ATOM 2683 C C . ASN B 1 119 ? 5.98 21.422 -7.941 1 98.5 119 ASN B C 1
ATOM 2685 O O . ASN B 1 119 ? 5.086 22.016 -8.547 1 98.5 119 ASN B O 1
ATOM 2689 N N . PHE B 1 120 ? 6.477 21.875 -6.828 1 98.62 120 PHE B N 1
ATOM 2690 C CA . PHE B 1 120 ? 6.008 23.094 -6.18 1 98.62 120 PHE B CA 1
ATOM 2691 C C . PHE B 1 120 ? 6.188 24.297 -7.098 1 98.62 120 PHE B C 1
ATOM 2693 O O . PHE B 1 120 ? 5.254 25.078 -7.293 1 98.62 120 PHE B O 1
ATOM 2700 N N . TRP B 1 121 ? 7.352 24.422 -7.68 1 98.38 121 TRP B N 1
ATOM 2701 C CA . TRP B 1 121 ? 7.656 25.609 -8.461 1 98.38 121 TRP B CA 1
ATOM 2702 C C . TRP B 1 121 ? 6.914 25.594 -9.797 1 98.38 121 TRP B C 1
ATOM 2704 O O . TRP B 1 121 ? 6.562 26.641 -10.328 1 98.38 121 TRP B O 1
ATOM 2714 N N . THR B 1 122 ? 6.684 24.391 -10.305 1 98.5 122 THR B N 1
ATOM 2715 C CA . THR B 1 122 ? 5.828 24.297 -11.484 1 98.5 122 THR B CA 1
ATOM 2716 C C . THR B 1 122 ? 4.434 24.844 -11.18 1 98.5 122 THR B C 1
ATOM 2718 O O . THR B 1 122 ? 3.887 25.625 -11.961 1 98.5 122 THR B O 1
ATOM 2721 N N . LEU B 1 123 ? 3.883 24.453 -10.055 1 98 123 LEU B N 1
ATOM 2722 C CA . LEU B 1 123 ? 2.586 24.953 -9.625 1 98 123 LEU B CA 1
ATOM 2723 C C . LEU B 1 123 ? 2.652 26.453 -9.352 1 98 123 LEU B C 1
ATOM 2725 O O . LEU B 1 123 ? 1.729 27.203 -9.695 1 98 123 LEU B O 1
ATOM 2729 N N . ALA B 1 124 ? 3.721 26.891 -8.719 1 97.88 124 ALA B N 1
ATOM 2730 C CA . ALA B 1 124 ? 3.904 28.281 -8.305 1 97.88 124 ALA B CA 1
ATOM 2731 C C . ALA B 1 124 ? 3.887 29.219 -9.5 1 97.88 124 ALA B C 1
ATOM 2733 O O . ALA B 1 124 ? 3.43 30.359 -9.398 1 97.88 124 ALA B O 1
ATOM 2734 N N . LYS B 1 125 ? 4.367 28.75 -10.656 1 97.5 125 LYS B N 1
ATOM 2735 C CA . LYS B 1 125 ? 4.414 29.578 -11.859 1 97.5 125 LYS B CA 1
ATOM 2736 C C . LYS B 1 125 ? 3.021 30.078 -12.242 1 97.5 125 LYS B C 1
ATOM 2738 O O . LYS B 1 125 ? 2.873 31.156 -12.797 1 97.5 125 LYS B O 1
ATOM 2743 N N . ALA B 1 126 ? 2.07 29.281 -11.93 1 97 126 ALA B N 1
ATOM 2744 C CA . ALA B 1 126 ? 0.697 29.594 -12.312 1 97 126 ALA B CA 1
ATOM 2745 C C . ALA B 1 126 ? -0.07 30.203 -11.148 1 97 126 ALA B C 1
ATOM 2747 O O . ALA B 1 126 ? -1.298 30.328 -11.195 1 97 126 ALA B O 1
ATOM 2748 N N . SER B 1 127 ? 0.598 30.609 -10.086 1 97.06 127 SER B N 1
ATOM 2749 C CA . SER B 1 127 ? -0.066 31.062 -8.867 1 97.06 127 SER B CA 1
ATOM 2750 C C . SER B 1 127 ? 0.32 32.5 -8.523 1 97.06 127 SER B C 1
ATOM 2752 O O . SER B 1 127 ? 1.32 33.031 -9.023 1 97.06 127 SER B O 1
ATOM 2754 N N . SER B 1 128 ? -0.514 33.156 -7.695 1 96.81 128 SER B N 1
ATOM 2755 C CA . SER B 1 128 ? -0.224 34.531 -7.277 1 96.81 128 SER B CA 1
ATOM 2756 C C . SER B 1 128 ? 0.909 34.562 -6.258 1 96.81 128 SER B C 1
ATOM 2758 O O . SER B 1 128 ? 1.17 33.562 -5.574 1 96.81 128 SER B O 1
ATOM 2760 N N . GLY B 1 129 ? 1.544 35.688 -6.199 1 97.12 129 GLY B N 1
ATOM 2761 C CA . GLY B 1 129 ? 2.594 35.875 -5.211 1 97.12 129 GLY B CA 1
ATOM 2762 C C . GLY B 1 129 ? 2.127 35.625 -3.789 1 97.12 129 GLY B C 1
ATOM 2763 O O . GLY B 1 129 ? 2.85 35 -2.994 1 97.12 129 GLY B O 1
ATOM 2764 N N . ASP B 1 130 ? 0.944 36.062 -3.486 1 97.38 130 ASP B N 1
ATOM 2765 C CA . ASP B 1 130 ? 0.381 35.844 -2.154 1 97.38 130 ASP B CA 1
ATOM 2766 C C . ASP B 1 130 ? 0.161 34.375 -1.856 1 97.38 130 ASP B C 1
ATOM 2768 O O . ASP B 1 130 ? 0.466 33.906 -0.758 1 97.38 130 ASP B O 1
ATOM 2772 N N . GLN B 1 131 ? -0.358 33.656 -2.785 1 96.69 131 GLN B N 1
ATOM 2773 C CA . GLN B 1 131 ? -0.557 32.219 -2.629 1 96.69 131 GLN B CA 1
ATOM 2774 C C . GLN B 1 131 ? 0.769 31.5 -2.377 1 96.69 131 GLN B C 1
ATOM 2776 O O . GLN B 1 131 ? 0.867 30.656 -1.478 1 96.69 131 GLN B O 1
ATOM 2781 N N . ILE B 1 132 ? 1.738 31.859 -3.189 1 98.38 132 ILE B N 1
ATOM 2782 C CA . ILE B 1 132 ? 3.051 31.234 -3.094 1 98.38 132 ILE B CA 1
ATOM 2783 C C . ILE B 1 132 ? 3.635 31.469 -1.701 1 98.38 132 ILE B C 1
ATOM 2785 O O . ILE B 1 132 ? 4.172 30.547 -1.083 1 98.38 132 ILE B O 1
ATOM 2789 N N . LYS B 1 133 ? 3.492 32.656 -1.256 1 98.31 133 LYS B N 1
ATOM 2790 C CA . LYS B 1 133 ? 4.004 33 0.066 1 98.31 133 LYS B CA 1
ATOM 2791 C C . LYS B 1 133 ? 3.32 32.188 1.155 1 98.31 133 LYS B C 1
ATOM 2793 O O . LYS B 1 133 ? 3.984 31.656 2.043 1 98.31 133 LYS B O 1
ATOM 2798 N N . GLU B 1 134 ? 2.029 32.094 1.092 1 98.06 134 GLU B N 1
ATOM 2799 C CA . GLU B 1 134 ? 1.261 31.328 2.08 1 98.06 134 GLU B CA 1
ATOM 2800 C C . GLU B 1 134 ? 1.599 29.844 2.029 1 98.06 134 GLU B C 1
ATOM 2802 O O . GLU B 1 134 ? 1.716 29.188 3.068 1 98.06 134 GLU B O 1
ATOM 2807 N N . TRP B 1 135 ? 1.71 29.328 0.798 1 98.5 135 TRP B N 1
ATOM 2808 C CA . TRP B 1 135 ? 2.064 27.922 0.625 1 98.5 135 TRP B CA 1
ATOM 2809 C C . TRP B 1 135 ? 3.43 27.625 1.235 1 98.5 135 TRP B C 1
ATOM 2811 O O . TRP B 1 135 ? 3.588 26.656 1.97 1 98.5 135 TRP B O 1
ATOM 2821 N N . LYS B 1 136 ? 4.395 28.5 0.982 1 98.38 136 LYS B N 1
ATOM 2822 C CA . LYS B 1 136 ? 5.75 28.297 1.495 1 98.38 136 LYS B CA 1
ATOM 2823 C C . LYS B 1 136 ? 5.766 28.328 3.021 1 98.38 136 LYS B C 1
ATOM 2825 O O . LYS B 1 136 ? 6.422 27.5 3.656 1 98.38 136 LYS B O 1
ATOM 2830 N N . GLU B 1 137 ? 5.066 29.281 3.553 1 97.81 137 GLU B N 1
ATOM 2831 C CA . GLU B 1 137 ? 5.008 29.391 5.008 1 97.81 137 GLU B CA 1
ATOM 2832 C C . GLU B 1 137 ? 4.379 28.156 5.641 1 97.81 137 GLU B C 1
ATOM 2834 O O . GLU B 1 137 ? 4.852 27.672 6.668 1 97.81 137 GLU B O 1
ATOM 2839 N N . ALA B 1 138 ? 3.33 27.641 5.023 1 98.19 138 ALA B N 1
ATOM 2840 C CA . ALA B 1 138 ? 2.65 26.469 5.543 1 98.19 138 ALA B CA 1
ATOM 2841 C C . ALA B 1 138 ? 3.561 25.234 5.484 1 98.19 138 ALA B C 1
ATOM 2843 O O . ALA B 1 138 ? 3.625 24.453 6.438 1 98.19 138 ALA B O 1
ATOM 2844 N N . LEU B 1 139 ? 4.273 25.094 4.359 1 98.44 139 LEU B N 1
ATOM 2845 C CA . LEU B 1 139 ? 5.188 23.969 4.191 1 98.44 139 LEU B CA 1
ATOM 2846 C C . LEU B 1 139 ? 6.328 24.047 5.203 1 98.44 139 LEU B C 1
ATOM 2848 O O . LEU B 1 139 ? 6.727 23.031 5.77 1 98.44 139 LEU B O 1
ATOM 2852 N N . GLU B 1 140 ? 6.836 25.234 5.438 1 97.31 140 GLU B N 1
ATOM 2853 C CA . GLU B 1 140 ? 7.891 25.422 6.426 1 97.31 140 GLU B CA 1
ATOM 2854 C C . GLU B 1 140 ? 7.402 25.078 7.832 1 97.31 140 GLU B C 1
ATOM 2856 O O . GLU B 1 140 ? 8.086 24.375 8.578 1 97.31 140 GLU B O 1
ATOM 2861 N N . CYS B 1 141 ? 6.238 25.5 8.102 1 95.44 141 CYS B N 1
ATOM 2862 C CA . CYS B 1 141 ? 5.652 25.281 9.414 1 95.44 141 CYS B CA 1
ATOM 2863 C C . CYS B 1 141 ? 5.453 23.797 9.68 1 95.44 141 CYS B C 1
ATOM 2865 O O . CYS B 1 141 ? 5.887 23.281 10.711 1 95.44 141 CYS B O 1
ATOM 2867 N N . VAL B 1 142 ? 4.871 23.062 8.742 1 95.62 142 VAL B N 1
ATOM 2868 C CA . VAL B 1 142 ? 4.516 21.672 8.969 1 95.62 142 VAL B CA 1
ATOM 2869 C C . VAL B 1 142 ? 5.785 20.828 9.016 1 95.62 142 VAL B C 1
ATOM 2871 O O . VAL B 1 142 ? 5.844 19.828 9.75 1 95.62 142 VAL B O 1
ATOM 2874 N N . SER B 1 143 ? 6.797 21.25 8.289 1 94.69 143 SER B N 1
ATOM 2875 C CA . SER B 1 143 ? 8.039 20.5 8.234 1 94.69 143 SER B CA 1
ATOM 2876 C C . SER B 1 143 ? 8.859 20.672 9.516 1 94.69 143 SER B C 1
ATOM 2878 O O . SER B 1 143 ? 9.758 19.875 9.797 1 94.69 143 SER B O 1
ATOM 2880 N N . ASP B 1 144 ? 8.562 21.75 10.25 1 88.19 144 ASP B N 1
ATOM 2881 C CA . ASP B 1 144 ? 9.258 22.031 11.5 1 88.19 144 ASP B CA 1
ATOM 2882 C C . ASP B 1 144 ? 8.695 21.188 12.648 1 88.19 144 ASP B C 1
ATOM 2884 O O . ASP B 1 144 ? 9.297 21.109 13.719 1 88.19 144 ASP B O 1
ATOM 2888 N N . LYS B 1 145 ? 7.625 20.531 12.391 1 85.62 145 LYS B N 1
ATOM 2889 C CA . LYS B 1 145 ? 6.996 19.703 13.414 1 85.62 145 LYS B CA 1
ATOM 2890 C C . LYS B 1 145 ? 7.594 18.297 13.422 1 85.62 145 LYS B C 1
ATOM 2892 O O . LYS B 1 145 ? 8.148 17.844 12.422 1 85.62 145 LYS B O 1
ATOM 2897 N N . MET B 1 146 ? 7.547 17.719 14.555 1 81.69 146 MET B N 1
ATOM 2898 C CA . MET B 1 146 ? 7.941 16.312 14.641 1 81.69 146 MET B CA 1
ATOM 2899 C C . MET B 1 146 ? 6.945 15.43 13.906 1 81.69 146 MET B C 1
ATOM 2901 O O . MET B 1 146 ? 5.789 15.32 14.312 1 81.69 146 MET B O 1
ATOM 2905 N N . GLY B 1 147 ? 7.254 15.008 12.828 1 92.31 147 GLY B N 1
ATOM 2906 C CA . GLY B 1 147 ? 6.391 14.156 12.023 1 92.31 147 GLY B CA 1
ATOM 2907 C C . GLY B 1 147 ? 6.906 12.734 11.898 1 92.31 147 GLY B C 1
ATOM 2908 O O . GLY B 1 147 ? 7.793 12.32 12.648 1 92.31 147 GLY B O 1
ATOM 2909 N N . LEU B 1 148 ? 6.168 11.953 11.203 1 96.81 148 LEU B N 1
ATOM 2910 C CA . LEU B 1 148 ? 6.547 10.578 10.891 1 96.81 148 LEU B CA 1
ATOM 2911 C C . LEU B 1 148 ? 7.031 10.461 9.445 1 96.81 148 LEU B C 1
ATOM 2913 O O . LEU B 1 148 ? 6.461 11.078 8.547 1 96.81 148 LEU B O 1
ATOM 2917 N N . SER B 1 149 ? 8.141 9.75 9.242 1 96.94 149 SER B N 1
ATOM 2918 C CA . SER B 1 149 ? 8.695 9.586 7.906 1 96.94 149 SER B CA 1
ATOM 2919 C C . SER B 1 149 ? 8.82 8.109 7.535 1 96.94 149 SER B C 1
ATOM 2921 O O . SER B 1 149 ? 9.203 7.285 8.367 1 96.94 149 SER B O 1
ATOM 2923 N N . LEU B 1 150 ? 8.438 7.859 6.387 1 96.62 150 LEU B N 1
ATOM 2924 C CA . LEU B 1 150 ? 8.664 6.516 5.859 1 96.62 150 LEU B CA 1
ATOM 2925 C C . LEU B 1 150 ? 10.086 6.371 5.34 1 96.62 150 LEU B C 1
ATOM 2927 O O . LEU B 1 150 ? 10.477 7.047 4.387 1 96.62 150 LEU B O 1
ATOM 2931 N N . LYS B 1 151 ? 10.805 5.492 5.918 1 90.25 151 LYS B N 1
ATOM 2932 C CA . LYS B 1 151 ? 12.188 5.27 5.504 1 90.25 151 LYS B CA 1
ATOM 2933 C C . LYS B 1 151 ? 12.25 4.449 4.219 1 90.25 151 LYS B C 1
ATOM 2935 O O . LYS B 1 151 ? 11.32 3.713 3.9 1 90.25 151 LYS B O 1
ATOM 2940 N N . ASP B 1 152 ? 13.352 4.613 3.502 1 88.88 152 ASP B N 1
ATOM 2941 C CA . ASP B 1 152 ? 13.562 3.797 2.311 1 88.88 152 ASP B CA 1
ATOM 2942 C C . ASP B 1 152 ? 13.578 2.311 2.656 1 88.88 152 ASP B C 1
ATOM 2944 O O . ASP B 1 152 ? 14.117 1.912 3.689 1 88.88 152 ASP B O 1
ATOM 2948 N N . LYS B 1 153 ? 13 1.492 1.84 1 89 153 LYS B N 1
ATOM 2949 C CA . LYS B 1 153 ? 12.969 0.042 2.006 1 89 153 LYS B CA 1
ATOM 2950 C C . LYS B 1 153 ? 12.398 -0.343 3.371 1 89 153 LYS B C 1
ATOM 2952 O O . LYS B 1 153 ? 12.984 -1.166 4.078 1 89 153 LYS B O 1
ATOM 2957 N N . SER B 1 154 ? 11.422 0.451 3.748 1 93.25 154 SER B N 1
ATOM 2958 C CA . SER B 1 154 ? 10.711 0.142 4.984 1 93.25 154 SER B CA 1
ATOM 2959 C C . SER B 1 154 ? 9.258 -0.231 4.707 1 93.25 154 SER B C 1
ATOM 2961 O O . SER B 1 154 ? 8.641 0.301 3.783 1 93.25 154 SER B O 1
ATOM 2963 N N . SER B 1 155 ? 8.758 -1.076 5.516 1 95.88 155 SER B N 1
ATOM 2964 C CA . SER B 1 155 ? 7.414 -1.625 5.363 1 95.88 155 SER B CA 1
ATOM 2965 C C . SER B 1 155 ? 6.352 -0.542 5.52 1 95.88 155 SER B C 1
ATOM 2967 O O . SER B 1 155 ? 6.266 0.104 6.566 1 95.88 155 SER B O 1
ATOM 2969 N N . GLU B 1 156 ? 5.566 -0.407 4.492 1 97.94 156 GLU B N 1
ATOM 2970 C CA . GLU B 1 156 ? 4.441 0.516 4.578 1 97.94 156 GLU B CA 1
ATOM 2971 C C . GLU B 1 156 ? 3.453 0.083 5.66 1 97.94 156 GLU B C 1
ATOM 2973 O O . GLU B 1 156 ? 2.85 0.923 6.328 1 97.94 156 GLU B O 1
ATOM 2978 N N . ALA B 1 157 ? 3.262 -1.217 5.797 1 98.12 157 ALA B N 1
ATOM 2979 C CA . ALA B 1 157 ? 2.342 -1.723 6.812 1 98.12 157 ALA B CA 1
ATOM 2980 C C . ALA B 1 157 ? 2.799 -1.321 8.211 1 98.12 157 ALA B C 1
ATOM 2982 O O . ALA B 1 157 ? 1.986 -0.905 9.039 1 98.12 157 ALA B O 1
ATOM 2983 N N . ASP B 1 158 ? 4.105 -1.419 8.461 1 97.69 158 ASP B N 1
ATOM 2984 C CA . ASP B 1 158 ? 4.641 -0.997 9.758 1 97.69 158 ASP B CA 1
ATOM 2985 C C . ASP B 1 158 ? 4.48 0.509 9.953 1 97.69 158 ASP B C 1
ATOM 2987 O O . ASP B 1 158 ? 4.215 0.971 11.062 1 97.69 158 ASP B O 1
ATOM 2991 N N . PHE B 1 159 ? 4.691 1.218 8.883 1 98.62 159 PHE B N 1
ATOM 2992 C CA . PHE B 1 159 ? 4.535 2.666 8.93 1 98.62 159 PHE B CA 1
ATOM 2993 C C . PHE B 1 159 ? 3.105 3.045 9.305 1 98.62 159 PHE B C 1
ATOM 2995 O O . PHE B 1 159 ? 2.889 3.959 10.102 1 98.62 159 PHE B O 1
ATOM 3002 N N . VAL B 1 160 ? 2.096 2.338 8.742 1 98.69 160 VAL B N 1
ATOM 3003 C CA . VAL B 1 160 ? 0.691 2.555 9.07 1 98.69 160 VAL B CA 1
ATOM 3004 C C . VAL B 1 160 ? 0.466 2.322 10.562 1 98.69 160 VAL B C 1
ATOM 3006 O O . VAL B 1 160 ? -0.232 3.096 11.219 1 98.69 160 VAL B O 1
ATOM 3009 N N . LYS B 1 161 ? 1.09 1.283 11.086 1 98.25 161 LYS B N 1
ATOM 3010 C CA . LYS B 1 161 ? 0.96 1.001 12.516 1 98.25 161 LYS B CA 1
ATOM 3011 C C . LYS B 1 161 ? 1.528 2.141 13.352 1 98.25 161 LYS B C 1
ATOM 3013 O O . LYS B 1 161 ? 0.954 2.51 14.383 1 98.25 161 LYS B O 1
ATOM 3018 N N . GLU B 1 162 ? 2.65 2.689 12.922 1 98.06 162 GLU B N 1
ATOM 3019 C CA . GLU B 1 162 ? 3.258 3.822 13.609 1 98.06 162 GLU B CA 1
ATOM 3020 C C . GLU B 1 162 ? 2.326 5.031 13.609 1 98.06 162 GLU B C 1
ATOM 3022 O O . GLU B 1 162 ? 2.203 5.727 14.625 1 98.06 162 GLU B O 1
ATOM 3027 N N . ILE B 1 163 ? 1.719 5.273 12.492 1 98.44 163 ILE B N 1
ATOM 3028 C CA . ILE B 1 163 ? 0.811 6.406 12.375 1 98.44 163 ILE B CA 1
ATOM 3029 C C . ILE B 1 163 ? -0.38 6.219 13.312 1 98.44 163 ILE B C 1
ATOM 3031 O O . ILE B 1 163 ? -0.769 7.148 14.023 1 98.44 163 ILE B O 1
ATOM 3035 N N . VAL B 1 164 ? -0.945 5.004 13.336 1 98.31 164 VAL B N 1
ATOM 3036 C CA . VAL B 1 164 ? -2.082 4.715 14.203 1 98.31 164 VAL B CA 1
ATOM 3037 C C . VAL B 1 164 ? -1.698 4.969 15.656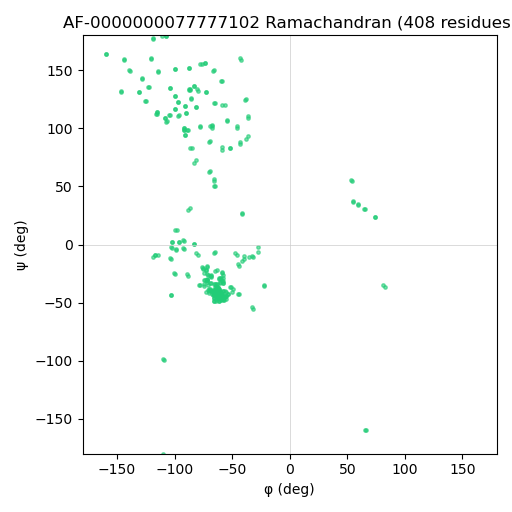 1 98.31 164 VAL B C 1
ATOM 3039 O O . VAL B 1 164 ? -2.451 5.598 16.406 1 98.31 164 VAL B O 1
ATOM 3042 N N . LYS B 1 165 ? -0.521 4.508 16.016 1 98 165 LYS B N 1
ATOM 3043 C CA . LYS B 1 165 ? -0.039 4.703 17.375 1 98 165 LYS B CA 1
ATOM 3044 C C . LYS B 1 165 ? 0.07 6.188 17.719 1 98 165 LYS B C 1
ATOM 3046 O O . LYS B 1 165 ? -0.359 6.617 18.781 1 98 165 LYS B O 1
ATOM 3051 N N . GLU B 1 166 ? 0.628 6.93 16.828 1 97.06 166 GLU B N 1
ATOM 3052 C CA . GLU B 1 166 ? 0.807 8.359 17.047 1 97.06 166 GLU B CA 1
ATOM 3053 C C . GLU B 1 166 ? -0.538 9.078 17.141 1 97.06 166 GLU B C 1
ATOM 3055 O O . GLU B 1 166 ? -0.729 9.945 18 1 97.06 166 GLU B O 1
ATOM 3060 N N . VAL B 1 167 ? -1.461 8.758 16.266 1 96.88 167 VAL B N 1
ATOM 3061 C CA . VAL B 1 167 ? -2.775 9.391 16.25 1 96.88 167 VAL B CA 1
ATOM 3062 C C . VAL B 1 167 ? -3.504 9.078 17.562 1 96.88 167 VAL B C 1
ATOM 3064 O O . VAL B 1 167 ? -4.113 9.961 18.172 1 96.88 167 VAL B O 1
ATOM 3067 N N . LYS B 1 168 ? -3.418 7.844 18.031 1 96.12 168 LYS B N 1
ATOM 3068 C CA . LYS B 1 168 ? -4.039 7.473 19.297 1 96.12 168 LYS B CA 1
ATOM 3069 C C . LYS B 1 168 ? -3.438 8.25 20.453 1 96.12 168 LYS B C 1
ATOM 3071 O O . LYS B 1 168 ? -4.156 8.68 21.359 1 96.12 168 LYS B O 1
ATOM 3076 N N . ARG B 1 169 ? -2.131 8.352 20.375 1 96.25 169 ARG B N 1
ATOM 3077 C CA . ARG B 1 169 ? -1.452 9.133 21.406 1 96.25 169 ARG B CA 1
ATOM 3078 C C . ARG B 1 169 ? -1.965 10.57 21.438 1 96.25 169 ARG B C 1
ATOM 3080 O O . ARG B 1 169 ? -2.258 11.109 22.516 1 96.25 169 ARG B O 1
ATOM 3087 N N . VAL B 1 170 ? -2.088 11.188 20.281 1 94.44 170 VAL B N 1
ATOM 3088 C CA . VAL B 1 170 ? -2.52 12.578 20.188 1 94.44 170 VAL B CA 1
ATOM 3089 C C . VAL B 1 170 ? -3.973 12.703 20.641 1 94.44 170 VAL B C 1
ATOM 3091 O O . VAL B 1 170 ? -4.332 13.656 21.328 1 94.44 170 VAL B O 1
ATOM 3094 N N . ILE B 1 171 ? -4.809 11.734 20.266 1 93.88 171 ILE B N 1
ATOM 3095 C CA . ILE B 1 171 ? -6.199 11.727 20.703 1 93.88 171 ILE B CA 1
ATOM 3096 C C . ILE B 1 171 ? -6.27 11.695 22.219 1 93.88 171 ILE B C 1
ATOM 3098 O O . ILE B 1 171 ? -7.027 12.453 22.828 1 93.88 171 ILE B O 1
ATOM 3102 N N . ALA B 1 172 ? -5.473 10.828 22.812 1 92.69 172 ALA B N 1
ATOM 3103 C CA . ALA B 1 172 ? -5.445 10.711 24.266 1 92.69 172 ALA B CA 1
ATOM 3104 C C . ALA B 1 172 ? -5.004 12.016 24.922 1 92.69 172 ALA B C 1
ATOM 3106 O O . ALA B 1 172 ? -5.555 12.43 25.953 1 92.69 172 ALA B O 1
ATOM 3107 N N . ALA B 1 173 ? -4.047 12.625 24.312 1 90.69 173 ALA B N 1
ATOM 3108 C CA . ALA B 1 173 ? -3.527 13.883 24.844 1 90.69 173 ALA B CA 1
ATOM 3109 C C . ALA B 1 173 ? -4.582 14.984 24.781 1 90.69 173 ALA B C 1
ATOM 3111 O O . ALA B 1 173 ? -4.734 15.758 25.734 1 90.69 173 ALA B O 1
ATOM 3112 N N . ILE B 1 174 ? -5.258 15.055 23.703 1 89.69 174 ILE B N 1
ATOM 3113 C CA . ILE B 1 174 ? -6.293 16.062 23.531 1 89.69 174 ILE B CA 1
ATOM 3114 C C . ILE B 1 174 ? -7.41 15.844 24.547 1 89.69 174 ILE B C 1
ATOM 3116 O O . ILE B 1 174 ? -7.906 16.797 25.156 1 89.69 174 ILE B O 1
ATOM 3120 N N . LYS B 1 175 ? -7.812 14.617 24.797 1 86.69 175 LYS B N 1
ATOM 3121 C CA . LYS B 1 175 ? -8.867 14.281 25.75 1 86.69 175 LYS B CA 1
ATOM 3122 C C . LYS B 1 175 ? -8.461 14.68 27.172 1 86.69 175 LYS B C 1
ATOM 3124 O O . LYS B 1 175 ? -9.281 15.188 27.938 1 86.69 175 LYS B O 1
ATOM 3129 N N . LEU B 1 176 ? -7.273 14.398 27.5 1 87.12 176 LEU B N 1
ATOM 3130 C CA . LEU B 1 176 ? -6.762 14.742 28.828 1 87.12 176 LEU B CA 1
ATOM 3131 C C . LEU B 1 176 ? -6.797 16.25 29.047 1 87.12 176 LEU B C 1
ATOM 3133 O O . LEU B 1 176 ? -7.172 16.719 30.125 1 87.12 176 LEU B O 1
ATOM 3137 N N . GLU B 1 177 ? -6.398 16.953 28.031 1 83.31 177 GLU B N 1
ATOM 3138 C CA . GLU B 1 177 ? -6.398 18.406 28.109 1 83.31 177 GLU B CA 1
ATOM 3139 C C . GLU B 1 177 ? -7.816 18.953 28.266 1 83.31 177 GLU B C 1
ATOM 3141 O O . GLU B 1 177 ? -8.039 19.891 29.031 1 83.31 177 GLU B O 1
ATOM 3146 N N . GLU B 1 178 ? -8.695 18.391 27.578 1 81.5 178 GLU B N 1
ATOM 3147 C CA . GLU B 1 178 ? -10.086 18.828 27.656 1 81.5 178 GLU B CA 1
ATOM 3148 C C . GLU B 1 178 ? -10.672 18.547 29.047 1 81.5 178 GLU B C 1
ATOM 3150 O O . GLU B 1 178 ? -11.43 19.344 29.578 1 81.5 178 GLU B O 1
ATOM 3155 N N . GLU B 1 179 ? -10.336 17.406 29.609 1 81.56 179 GLU B N 1
ATOM 3156 C CA . GLU B 1 179 ? -10.797 17.047 30.938 1 81.56 179 GLU B CA 1
ATOM 3157 C C . GLU B 1 179 ? -10.227 18 31.984 1 81.56 179 GLU B C 1
ATOM 3159 O O . GLU B 1 179 ? -10.93 18.406 32.906 1 81.56 179 GLU B O 1
ATOM 3164 N N . GLU B 1 180 ? -9 18.281 31.844 1 79.31 180 GLU B N 1
ATOM 3165 C CA . GLU B 1 180 ? -8.352 19.203 32.781 1 79.31 180 GLU B CA 1
ATOM 3166 C C . GLU B 1 180 ? -8.977 20.594 32.688 1 79.31 180 GLU B C 1
ATOM 3168 O O . GLU B 1 180 ? -9.188 21.234 33.719 1 79.31 180 GLU B O 1
ATOM 3173 N N . ASN B 1 181 ? -9.234 20.969 31.531 1 77.5 181 ASN B N 1
ATOM 3174 C CA . ASN B 1 181 ? -9.852 22.281 31.328 1 77.5 181 ASN B CA 1
ATOM 3175 C C . ASN B 1 181 ? -11.258 22.344 31.922 1 77.5 181 ASN B C 1
ATOM 3177 O O . ASN B 1 181 ? -11.664 23.375 32.469 1 77.5 181 ASN B O 1
ATOM 3181 N N . ASN B 1 182 ? -11.914 21.266 31.859 1 75.12 182 ASN B N 1
ATOM 3182 C CA . ASN B 1 182 ? -13.258 21.188 32.438 1 75.12 182 ASN B CA 1
ATOM 3183 C C . ASN B 1 182 ? -13.227 21.219 33.938 1 75.12 182 ASN B C 1
ATOM 3185 O O . ASN B 1 182 ? -14.117 21.797 34.594 1 75.12 182 ASN B O 1
ATOM 3189 N N . LEU B 1 183 ? -12.242 20.656 34.562 1 72.06 183 LEU B N 1
ATOM 3190 C CA . LEU B 1 183 ? -12.062 20.656 36 1 72.06 183 LEU B CA 1
ATOM 3191 C C . LEU B 1 183 ? -11.688 22.047 36.5 1 72.06 183 LEU B C 1
ATOM 3193 O O . LEU B 1 183 ? -12.156 22.484 37.562 1 72.06 183 LEU B O 1
ATOM 3197 N N . GLU B 1 184 ? -10.836 22.734 35.812 1 68.5 184 GLU B N 1
ATOM 3198 C CA . GLU B 1 184 ? -10.43 24.078 36.188 1 68.5 184 GLU B CA 1
ATOM 3199 C C . GLU B 1 184 ? -11.602 25.047 36.125 1 68.5 184 GLU B C 1
ATOM 3201 O O . GLU B 1 184 ? -11.742 25.922 37 1 68.5 184 GLU B O 1
ATOM 3206 N N . GLU B 1 185 ? -12.406 24.922 35.219 1 61.69 185 GLU B N 1
ATOM 3207 C CA . GLU B 1 185 ? -13.57 25.812 35.156 1 61.69 185 GLU B CA 1
ATOM 3208 C C . GLU B 1 185 ? -14.547 25.531 36.281 1 61.69 185 GLU B C 1
ATOM 3210 O O . GLU B 1 185 ? -15.289 26.422 36.688 1 61.69 185 GLU B O 1
ATOM 3215 N N . LYS B 1 186 ? -14.562 24.344 36.75 1 59.19 186 LYS B N 1
ATOM 3216 C CA . LYS B 1 186 ? -15.5 24.016 37.812 1 59.19 186 LYS B CA 1
ATOM 3217 C C . LYS B 1 186 ? -14.898 24.344 39.188 1 59.19 186 LYS B C 1
ATOM 3219 O O . LYS B 1 186 ? -15.578 24.234 40.219 1 59.19 186 LYS B O 1
ATOM 3224 N N . GLY B 1 187 ? -14 25.344 39.5 1 49.81 187 GLY B N 1
ATOM 3225 C CA . GLY B 1 187 ? -13.492 25.953 40.719 1 49.81 187 GLY B CA 1
ATOM 3226 C C . GLY B 1 187 ? -12.352 25.156 41.344 1 49.81 187 GLY B C 1
ATOM 3227 O O . GLY B 1 187 ? -11.836 25.531 42.375 1 49.81 187 GLY B O 1
ATOM 3228 N N . GLU B 1 188 ? -12.141 23.922 41.438 1 42.91 188 GLU B N 1
ATOM 3229 C CA . GLU B 1 188 ? -11.156 23.344 42.344 1 42.91 188 GLU B CA 1
ATOM 3230 C C . GLU B 1 188 ? -9.734 23.703 41.938 1 42.91 188 GLU B C 1
ATOM 3232 O O . GLU B 1 188 ? -9.375 23.562 40.75 1 42.91 188 GLU B O 1
ATOM 3237 N N . SER B 1 189 ? -9.078 24.75 42.625 1 37.59 189 SER B N 1
ATOM 3238 C CA . SER B 1 189 ? -7.805 25.453 42.625 1 37.59 189 SER B CA 1
ATOM 3239 C C . SER B 1 189 ? -6.637 24.5 42.406 1 37.59 189 SER B C 1
ATOM 3241 O O . SER B 1 189 ? -5.484 24.844 42.688 1 37.59 189 SER B O 1
ATOM 3243 N N . LEU B 1 190 ? -6.715 23.188 42.469 1 36 190 LEU B N 1
ATOM 3244 C CA . LEU B 1 190 ? -5.43 22.531 42.656 1 36 190 LEU B CA 1
ATOM 3245 C C . LEU B 1 190 ? -4.473 22.859 41.531 1 36 190 LEU B C 1
ATOM 3247 O O . LEU B 1 190 ? -4.844 22.766 40.344 1 36 190 LEU B O 1
ATOM 3251 N N . ARG B 1 191 ? -3.266 23.5 41.844 1 35.38 191 ARG B N 1
ATOM 3252 C CA . ARG B 1 191 ? -1.967 23.906 41.344 1 35.38 191 ARG B CA 1
ATOM 3253 C C . ARG B 1 191 ? -1.412 22.875 40.375 1 35.38 191 ARG B C 1
ATOM 3255 O O . ARG B 1 191 ? -0.253 22.969 39.938 1 35.38 191 ARG B O 1
ATOM 3262 N N . ILE B 1 192 ? -1.965 21.734 40.25 1 32.34 192 ILE B N 1
ATOM 3263 C CA . ILE B 1 192 ? -1.074 20.812 39.531 1 32.34 192 ILE B CA 1
ATOM 3264 C C . ILE B 1 192 ? -0.873 21.297 38.094 1 32.34 192 ILE B C 1
ATOM 3266 O O . ILE B 1 192 ? -1.751 21.125 37.25 1 32.34 192 ILE B O 1
ATOM 3270 N N . ALA B 1 193 ? -0.538 22.516 37.875 1 32.94 193 ALA B N 1
ATOM 3271 C CA . ALA B 1 193 ? -0.014 23.016 36.594 1 32.94 193 ALA B CA 1
ATOM 3272 C C . ALA B 1 193 ? 0.983 22.031 36 1 32.94 193 ALA B C 1
ATOM 3274 O O . ALA B 1 193 ? 2.182 22.109 36.281 1 32.94 193 ALA B O 1
ATOM 3275 N N . PHE B 1 194 ? 0.958 20.719 36.25 1 32.09 194 PHE B N 1
ATOM 3276 C CA . PHE B 1 194 ? 2 19.812 35.75 1 32.09 194 PHE B CA 1
ATOM 3277 C C . PHE B 1 194 ? 2.357 20.125 34.312 1 32.09 194 PHE B C 1
ATOM 3279 O O . PHE B 1 194 ? 1.552 20.703 33.594 1 32.09 194 PHE B O 1
ATOM 3286 N N . SER B 1 195 ? 3.713 19.594 33.844 1 32.94 195 SER B N 1
ATOM 3287 C CA . SER B 1 195 ? 4.73 19.422 32.812 1 32.94 195 SER B CA 1
ATOM 3288 C C . SER B 1 195 ? 4.113 18.938 31.5 1 32.94 195 SER B C 1
ATOM 3290 O O . SER B 1 195 ? 4.828 18.594 30.562 1 32.94 195 SER B O 1
ATOM 3292 N N . MET B 1 196 ? 2.92 18.641 31.531 1 33.38 196 MET B N 1
ATOM 3293 C CA . MET B 1 196 ? 2.527 18.062 30.234 1 33.38 196 MET B CA 1
ATOM 3294 C C . MET B 1 196 ? 2.633 19.109 29.141 1 33.38 196 MET B C 1
ATOM 3296 O O . MET B 1 196 ? 2.232 18.859 28 1 33.38 196 MET B O 1
ATOM 3300 N N . HIS B 1 197 ? 2.879 20.281 29.453 1 35.31 197 HIS B N 1
ATOM 3301 C CA . HIS B 1 197 ? 3.307 21.25 28.453 1 35.31 197 HIS B CA 1
ATOM 3302 C C . HIS B 1 197 ? 4.359 20.641 27.531 1 35.31 197 HIS B C 1
ATOM 3304 O O . HIS B 1 197 ? 4.566 21.141 26.422 1 35.31 197 HIS B O 1
ATOM 3310 N N . ASP B 1 198 ? 5.293 19.906 28.141 1 36.62 198 ASP B N 1
ATOM 3311 C CA . ASP B 1 198 ? 6.391 19.375 27.328 1 36.62 198 ASP B CA 1
ATOM 3312 C C . ASP B 1 198 ? 5.863 18.547 26.156 1 36.62 198 ASP B C 1
ATOM 3314 O O . ASP B 1 198 ? 6.449 18.531 25.078 1 36.62 198 ASP B O 1
ATOM 3318 N N . PHE B 1 199 ? 4.922 17.688 26.531 1 35.69 199 PHE B N 1
ATOM 3319 C CA . PHE B 1 199 ? 4.473 16.875 25.406 1 35.69 199 PHE B CA 1
ATOM 3320 C C . PHE B 1 199 ? 3.838 17.766 24.344 1 35.69 199 PHE B C 1
ATOM 3322 O O . PHE B 1 199 ? 3.922 17.453 23.141 1 35.69 199 PHE B O 1
ATOM 3329 N N . PHE B 1 200 ? 3.045 18.766 24.703 1 39.12 200 PHE B N 1
ATOM 3330 C CA . PHE B 1 200 ? 2.465 19.672 23.719 1 39.12 200 PHE B CA 1
ATOM 3331 C C . PHE B 1 200 ? 3.547 20.531 23.078 1 39.12 200 PHE B C 1
ATOM 3333 O O . PHE B 1 200 ? 3.326 21.125 22.016 1 39.12 200 PHE B O 1
ATOM 3340 N N . SER B 1 201 ? 4.547 21.016 23.875 1 35.94 201 SER B N 1
ATOM 3341 C CA . SER B 1 201 ? 5.617 21.781 23.25 1 35.94 201 SER B CA 1
ATOM 3342 C C . SER B 1 201 ? 6.207 21.031 22.062 1 35.94 201 SER B C 1
ATOM 3344 O O . SER B 1 201 ? 6.941 21.609 21.25 1 35.94 201 SER B O 1
ATOM 3346 N N . ILE B 1 202 ? 6.293 19.75 22.203 1 37.25 202 ILE B N 1
ATOM 3347 C CA . ILE B 1 202 ? 6.727 19.078 20.984 1 37.25 202 ILE B CA 1
ATOM 3348 C C . ILE B 1 202 ? 5.758 19.406 19.844 1 37.25 202 ILE B C 1
ATOM 3350 O O . ILE B 1 202 ? 6.016 19.062 18.688 1 37.25 202 ILE B O 1
ATOM 3354 N N . VAL B 1 203 ? 4.484 19.672 20.203 1 40.34 203 VAL B N 1
ATOM 3355 C CA . VAL B 1 203 ? 3.564 20.172 19.188 1 40.34 203 VAL B CA 1
ATOM 3356 C C . VAL B 1 203 ? 3.949 21.594 18.797 1 40.34 203 VAL B C 1
ATOM 3358 O O . VAL B 1 203 ? 3.789 22.531 19.578 1 40.34 203 VAL B O 1
ATOM 3361 N N . ILE B 1 204 ? 5.098 21.875 18.25 1 38.38 204 ILE B N 1
ATOM 3362 C CA . ILE B 1 204 ? 5.781 23.094 17.812 1 38.38 204 ILE B CA 1
ATOM 3363 C C . ILE B 1 204 ? 4.77 24.078 17.219 1 38.38 204 ILE B C 1
ATOM 3365 O O . ILE B 1 204 ? 4.066 23.734 16.266 1 38.38 204 ILE B O 1
ATOM 3369 N N . ASN B 1 205 ? 4.246 25.031 18.141 1 40.97 205 ASN B N 1
ATOM 3370 C CA . ASN B 1 205 ? 3.705 26.25 17.547 1 40.97 205 ASN B CA 1
ATOM 3371 C C . ASN B 1 205 ? 4.516 26.688 16.328 1 40.97 205 ASN B C 1
ATOM 3373 O O . ASN B 1 205 ? 5.746 26.609 16.344 1 40.97 205 ASN B O 1
ATOM 3377 N N . CYS B 1 206 ? 3.873 26.562 15.125 1 40.72 206 CYS B N 1
ATOM 3378 C CA . CYS B 1 206 ? 4.551 27.156 13.984 1 40.72 206 CYS B CA 1
ATOM 3379 C C . CYS B 1 206 ? 4.828 28.641 14.227 1 40.72 206 CYS B C 1
ATOM 3381 O O . CYS B 1 206 ? 4.004 29.344 14.82 1 40.72 206 CYS B O 1
#

Organism: Raphanus sativus (NCBI:txid3726)

InterPro domains:
  IPR000157 Toll/interleukin-1 receptor homology (TIR) domain [PF01582] (10-176)
  IPR000157 Toll/interleukin-1 receptor homology (TIR) domain [PS50104] (8-171)
  IPR000157 Toll/interleukin-1 receptor homology (TIR) domain [SM00255] (9-145)
  IPR035897 Toll/interleukin-1 receptor homology (TIR) domain superfamily [G3DSA:3.40.50.10140] (5-174)
  IPR035897 Toll/interleukin-1 receptor homology (TIR) domain superfamily [SSF52200] (8-147)

Solvent-accessible surface area (backbone atoms only — not comparable to full-atom values): 22378 Å² total; per-residue (Å²): 127,84,74,74,67,83,76,78,48,66,26,34,28,64,43,53,43,56,95,73,31,45,33,44,66,48,26,42,42,50,52,51,31,57,74,67,70,49,50,63,49,65,85,78,69,72,59,90,70,65,64,68,69,55,57,57,48,47,55,69,60,16,41,31,30,39,41,42,38,38,46,66,25,46,59,33,68,65,46,42,52,51,43,36,52,49,45,55,35,32,73,67,71,56,29,43,75,42,33,30,26,50,75,41,55,56,63,30,52,41,70,47,32,68,69,34,11,53,32,33,51,60,44,43,72,78,48,53,71,67,55,46,50,47,41,48,51,32,35,34,36,51,46,68,32,77,55,48,68,52,57,84,94,39,45,44,42,58,49,45,52,51,49,52,52,50,50,51,52,50,52,52,51,52,52,51,51,52,51,50,52,55,45,53,71,69,64,64,74,79,74,77,75,68,70,63,56,58,67,49,56,56,53,50,81,106,126,83,74,73,68,83,76,78,50,67,24,33,28,65,43,53,41,55,94,74,32,46,33,43,65,47,26,43,43,50,52,52,31,58,75,69,70,49,50,64,49,68,86,78,69,74,58,90,70,65,63,68,69,57,56,56,48,48,56,70,59,17,40,31,32,39,42,43,37,38,47,65,27,46,58,33,68,65,46,41,52,51,44,36,52,50,44,56,35,32,72,68,72,54,30,46,76,42,34,30,26,50,72,42,54,56,63,29,53,39,70,47,32,70,68,35,11,54,31,32,51,60,45,42,72,79,47,54,71,67,54,48,52,47,41,48,52,32,37,35,37,52,44,70,33,76,54,49,70,52,56,84,95,39,44,43,42,59,48,45,52,51,49,52,52,50,51,52,50,51,51,52,51,52,51,52,51,52,52,51,54,53,46,51,71,69,62,65,76,78,74,77,75,68,71,62,56,57,68,49,55,57,54,51,81,106

Nearest PDB structures (foldseek):
  7xoz-assembly1_B  TM=9.349E-01  e=2.571E-14  Arabidopsis thaliana
  7xoz-assembly1_A  TM=9.287E-01  e=4.016E-14  Arabidopsis thaliana
  5teb-assembly6_F  TM=9.194E-01  e=3.945E-13  Arabidopsis thaliana
  7crc-assembly1_C  TM=8.272E-01  e=2.986E-13  Arabidopsis thaliana
  7dfv-assembly1_B  TM=8.435E-01  e=9.623E-13  Arabidopsis thaliana

Foldseek 3Di:
DPPPDPPPLAAEEEQFDCVPPVVHLVVLLVVVCVVVVHHYDDPPDPPPDDDPVVSLVVLQSHAEYEHEDELLSLLDLSSLVVLLSQLVCVLVVRHQYAYEDEHDDLVCQLVLDDSSVVSNVVNVVVDDPVSNVSSNVSSNQNSLADHHYDDPPDDSNVSSVVVSVVSVVVSVVVVVVVVVVVVVVVDDPPPCPDDCVVVCVSSPSD/DPPPDPPPLAAEEEQFDCVPPVVHLVVLLVVVCVVVVHHYDDPPDPPPDDDPVVSLVVLQSHAEYEHEDELLSLLDLSSLVSLLSQLVCVLVVRHQYAYEDEHDDLVCQLVLDDSSVVSNVVNVVVDDPVSNVSSNVSSNQNSPADHHYDDPPDDSNVSSVVVSVVSVVVSVVVVVVVVVVVVVVVDDPPPCPDDCVVVCVSSPND

Secondary structure (DSSP, 8-state):
-----TT---PEEEES-HHHHTTTHHHHHHHHHHHTT--EE------TTS-HHHHHHHHHH-SEEEEEE-TTGGG-HHHHHHHHHHHHHHHTTS-EEEEEESSS-HHHHHHT-HHHHHHHHHHHHTS-HHHHHHHHHHHHHHHTS--EEPPTT--HHHHHHHHHHHHHHHHHHHHHHHHHHHHHHTT-------SHHHHHHTS---/-----TT---PEEEES-HHHHTTTHHHHHHHHHHHTT--EE------TTS-HHHHHHHHHH-SEEEEEE-TTGGG-HHHHHHHHHHHHHHHTTS-EEEEEESSS-HHHHHHT-HHHHHHHHHHHHTS-HHHHH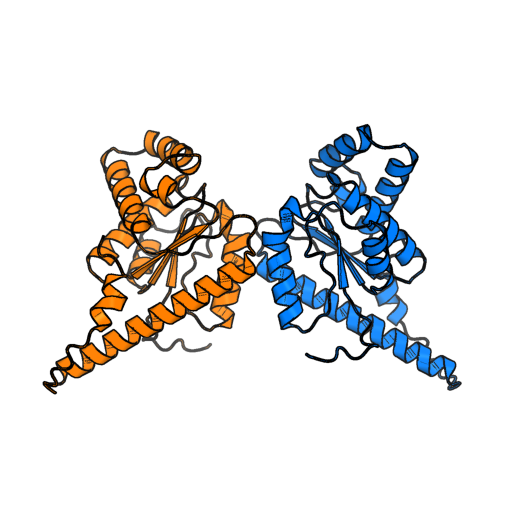HHHHHHHHHHTS--EEPPTT--HHHHHHHHHHHHHHHHHHHHHHHHHHHHHHTT-------SHHHHHHTS---

pLDDT: mean 83.19, std 22.42, range [20.92, 98.69]

Sequence (412 aa):
MRVFSTTDVHQVFFNYRGEELRYSFVSHLIDAFERHGIDFFVDKYEQRGKDLKDLFARIEESKIALAILSVRYAESSWCMDELVKMKKLADQRKLQIIPIFYKVSARDVRKQTGEFGENFWTLAKASSGDQIKEWKEALECVSDKMGLSLKDKSSEADFVKEIVKEVKRVIAAIKLEEEENNLEEKGESLRIAFSMHDFFSIVINCMRVFSTTDV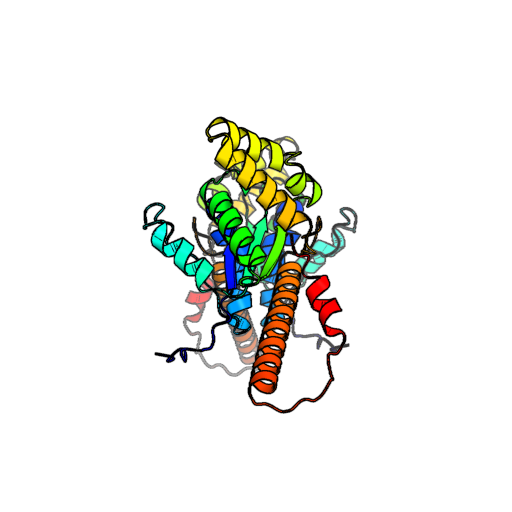HQVFFNYRGEELRYSFVSHLIDAFERHGIDFFVDKYEQRGKDLKDLFARIEESKIALAILSVRYAESSWCMDELVKMKKLADQRKLQIIPIFYKVSARDVRKQTGEFGENFWTLAKASSGDQIKEWKEALECVSDKMGLSLKDKSSEADFVKEIVKEVKRVIAAIKLEEEENNLEEKGESLRIAFSMHDFFSIVINC